Protein 2DC1 (pdb70)

Nearest PDB structures (foldseek):
  2dc1-assembly1_B  TM=1.000E+00  e=2.594E-50  Archaeoglobus fulgidus
  1j5p-assembly1_A  TM=8.549E-01  e=3.099E-22  Thermotoga maritima
  3bio-assembly1_B  TM=5.453E-01  e=3.272E-09  Porphyromonas gingivalis W83
  3wb9-assembly1_A  TM=5.180E-01  e=1.790E-08  Symbiobacterium thermophilum IAM 14863
  5b3v-assembly3_C  TM=5.174E-01  e=7.264E-07  Synechocystis sp. PCC 6803 substr. Kazusa

Sequence (472 aa):
MLVGLIGYGAIGKFLAEWLERNGFEIAAILDVRGEHEKMVRGIDEFLQREMDVAVEAASQQAVKDYAEKILKAGIDLIVLSTGAFADRDFLSRVREVCRKTGRRVYIASGAIGGLDAIFSASELIEEIVLTTRKNWRQFGRKGVIFEGSASEAAQKFPKNLNVAATLSIASGKDVKVRLVADEVEENIHEILVRGEFGEMEIRVRNRPMRENPKTSYLAALSVTRILRNLKEGLVVMLVGLIGYGAIGKFLAEWLERNGFEIAAILDVRGEHEKMVRGIDEFLQREMDVAVEAASQQAVKDYAEKILKAGIDLIVLSTGAFADRDFLSRVREVCRKTGRRVYIASGAIGGLDAIFSASELIEEIVLTTRKNWRQFGRKGVIFEGSASEAAQKFPKNLNVAATLSIASGKDVKVRLVADEVEENIHEILVRGEFGEMEIRVRNRPMRENPKTSYLAALSVTRILRNLKEGLVV

B-factor: mean 29.59, std 9.57, range [12.43, 62.02]

Structure (mmCIF, N/CA/C/O backbone):
data_2DC1
#
_entry.id   2DC1
#
_cell.length_a   47.520
_cell.length_b   89.580
_cell.length_c   100.490
_cell.angle_alpha   90.00
_cell.angle_beta   90.00
_cell.angle_gamma   90.00
#
_symmetry.space_group_name_H-M   'P 21 21 2'
#
loop_
_entity.id
_entity.type
_entity.pdbx_description
1 polymer 'L-aspartate dehydrogenase'
2 non-polymer 'CITRIC ACID'
3 non-polymer NICOTINAMIDE-ADENINE-DINUCLEOTIDE
4 water water
#
loop_
_atom_site.group_PDB
_atom_site.id
_atom_site.type_symbol
_atom_site.label_atom_id
_atom_site.label_alt_id
_atom_site.label_comp_id
_atom_site.label_asym_id
_atom_site.label_entity_id
_atom_site.label_seq_id
_atom_site.pdbx_PDB_ins_code
_atom_site.Cartn_x
_atom_site.Cartn_y
_atom_site.Cartn_z
_a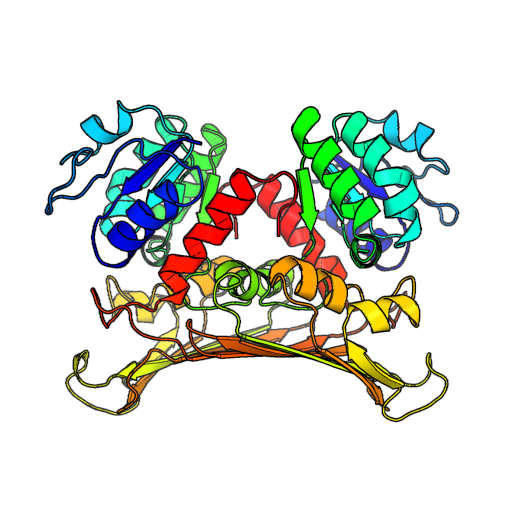tom_site.occupancy
_atom_site.B_iso_or_equiv
_atom_site.auth_seq_id
_atom_site.auth_comp_id
_atom_site.auth_asym_id
_atom_site.auth_atom_id
_atom_site.pdbx_PDB_model_num
ATOM 1 N N . MET A 1 1 ? 28.712 39.542 37.340 1.00 26.98 1 MET A N 1
ATOM 2 C CA . MET A 1 1 ? 27.301 39.193 37.013 1.00 28.93 1 MET A CA 1
ATOM 3 C C . MET A 1 1 ? 26.511 39.023 38.302 1.00 26.54 1 MET A C 1
ATOM 4 O O . MET A 1 1 ? 26.992 38.417 39.256 1.00 27.88 1 MET A O 1
ATOM 9 N N . LEU A 1 2 ? 25.294 39.554 38.309 1.00 26.94 2 LEU A N 1
ATOM 10 C CA . LEU A 1 2 ? 24.399 39.505 39.464 1.00 26.11 2 LEU A CA 1
ATOM 11 C C . LEU A 1 2 ? 23.396 38.361 39.312 1.00 25.40 2 LEU A C 1
ATOM 12 O O . LEU A 1 2 ? 22.581 38.363 38.393 1.00 25.85 2 LEU A O 1
ATOM 17 N N . VAL A 1 3 ? 23.440 37.396 40.226 1.00 24.67 3 VAL A N 1
ATOM 18 C CA . VAL A 1 3 ? 22.545 36.248 40.147 1.00 23.03 3 VAL A CA 1
ATOM 19 C C . VAL A 1 3 ? 21.647 36.050 41.368 1.00 23.20 3 VAL A C 1
ATOM 20 O O . VAL A 1 3 ? 22.114 36.007 42.514 1.00 22.37 3 VAL A O 1
ATOM 24 N N . GLY A 1 4 ? 20.354 35.924 41.114 1.00 21.90 4 GLY A N 1
ATOM 25 C CA . GLY A 1 4 ? 19.414 35.700 42.197 1.00 23.04 4 GLY A CA 1
ATOM 26 C C . GLY A 1 4 ? 19.112 34.214 42.261 1.00 23.53 4 GLY A C 1
ATOM 27 O O . GLY A 1 4 ? 18.907 33.580 41.225 1.00 23.48 4 GLY A O 1
ATOM 28 N N . LEU A 1 5 ? 19.092 33.652 43.463 1.00 23.72 5 LEU A N 1
ATOM 29 C CA . LEU A 1 5 ? 18.803 32.232 43.626 1.00 24.91 5 LEU A CA 1
ATOM 30 C C . LEU A 1 5 ? 17.466 31.989 44.314 1.00 25.10 5 LEU A C 1
ATOM 31 O O . LEU A 1 5 ? 17.185 32.567 45.368 1.00 23.57 5 LEU A O 1
ATOM 36 N N . ILE A 1 6 ? 16.649 31.129 43.718 1.00 23.89 6 ILE A N 1
ATOM 37 C CA . ILE A 1 6 ? 15.361 30.781 44.301 1.00 22.15 6 ILE A CA 1
ATOM 38 C C . ILE A 1 6 ? 15.478 29.319 44.710 1.00 23.23 6 ILE A C 1
ATOM 39 O O . ILE A 1 6 ? 15.541 28.430 43.860 1.00 19.67 6 ILE A O 1
ATOM 44 N N . GLY A 1 7 ? 15.527 29.085 46.020 1.00 23.79 7 GLY A N 1
ATOM 45 C CA . GLY A 1 7 ? 15.673 27.737 46.540 1.00 22.50 7 GLY A CA 1
ATOM 46 C C . GLY A 1 7 ? 17.043 27.618 47.176 1.00 25.01 7 GLY A C 1
ATOM 47 O O . GLY A 1 7 ? 18.068 27.781 46.502 1.00 23.70 7 GLY A O 1
ATOM 48 N N . TYR A 1 8 ? 17.075 27.349 48.477 1.00 24.51 8 TYR A N 1
ATOM 49 C CA . TYR A 1 8 ? 18.348 27.222 49.176 1.00 25.45 8 TYR A CA 1
ATOM 50 C C . TYR A 1 8 ? 18.450 25.855 49.835 1.00 26.40 8 TYR A C 1
ATOM 51 O O . TYR A 1 8 ? 18.714 25.727 51.040 1.00 27.00 8 TYR A O 1
ATOM 60 N N . GLY A 1 9 ? 18.222 24.832 49.018 1.00 26.50 9 GLY A N 1
ATOM 61 C CA . GLY A 1 9 ? 18.300 23.458 49.467 1.00 24.15 9 GLY A CA 1
ATOM 62 C C . GLY A 1 9 ? 19.616 22.888 48.975 1.00 24.24 9 GLY A C 1
ATOM 63 O O . GLY A 1 9 ? 20.596 23.619 48.858 1.00 26.09 9 GLY A O 1
ATOM 64 N N . ALA A 1 10 ? 19.643 21.596 48.673 1.00 24.33 10 ALA A N 1
ATOM 65 C CA . ALA A 1 10 ? 20.866 20.953 48.204 1.00 23.59 10 ALA A CA 1
ATOM 66 C C . ALA A 1 10 ? 21.534 21.698 47.043 1.00 23.39 10 ALA A C 1
ATOM 67 O O . ALA A 1 10 ? 22.726 21.996 47.094 1.00 23.04 10 ALA A O 1
ATOM 69 N N . ILE A 1 11 ? 20.773 21.990 45.992 1.00 23.79 11 ILE A N 1
ATOM 70 C CA . ILE A 1 11 ? 21.337 22.681 44.835 1.00 22.52 11 ILE A CA 1
ATOM 71 C C . ILE A 1 11 ? 21.643 24.150 45.130 1.00 22.07 11 ILE A C 1
ATOM 72 O O . ILE A 1 11 ? 22.688 24.666 44.738 1.00 21.55 11 ILE A O 1
ATOM 77 N N . GLY A 1 12 ? 20.725 24.816 45.818 1.00 20.55 12 GLY A N 1
ATOM 78 C CA . GLY A 1 12 ? 20.915 26.217 46.152 1.00 21.86 12 GLY A CA 1
ATOM 79 C C . GLY A 1 12 ? 22.141 26.474 47.012 1.00 20.68 12 GLY A C 1
ATOM 80 O O . GLY A 1 12 ? 22.881 27.424 46.764 1.00 18.99 12 GLY A O 1
ATOM 81 N N . LYS A 1 13 ? 22.356 25.634 48.022 1.00 22.95 13 LYS A N 1
ATOM 82 C CA . LYS A 1 13 ? 23.503 25.791 48.909 1.00 23.34 13 LYS A CA 1
ATOM 83 C C . LYS A 1 13 ? 24.790 25.652 48.116 1.00 23.17 13 LYS A C 1
ATOM 84 O O . LYS A 1 13 ? 25.737 26.413 48.316 1.00 24.85 13 LYS A O 1
ATOM 90 N N . PHE A 1 14 ? 24.819 24.670 47.220 1.00 23.47 14 PHE A N 1
ATOM 91 C CA . PHE A 1 14 ? 25.982 24.433 46.369 1.00 23.58 14 PHE A CA 1
ATOM 92 C C . PHE A 1 14 ? 26.244 25.642 45.476 1.00 22.67 14 PHE A C 1
ATOM 93 O O . PHE A 1 14 ? 27.368 26.133 45.389 1.00 24.10 14 PHE A O 1
ATOM 101 N N . LEU A 1 15 ? 25.197 26.096 44.791 1.00 23.09 15 LEU A N 1
ATOM 102 C CA . LEU A 1 15 ? 25.290 27.241 43.891 1.00 23.04 15 LEU A CA 1
ATOM 103 C C . LEU A 1 15 ? 25.709 28.539 44.583 1.00 24.23 15 LEU A C 1
ATOM 104 O O . LEU A 1 15 ? 26.459 29.334 44.017 1.00 23.32 15 LEU A O 1
ATOM 109 N N . ALA A 1 16 ? 25.223 28.758 45.802 1.00 24.02 16 ALA A N 1
ATOM 110 C CA . ALA A 1 16 ? 25.580 29.970 46.533 1.00 25.48 16 ALA A CA 1
ATOM 111 C C . ALA A 1 16 ? 27.099 30.031 46.704 1.00 26.66 16 ALA A C 1
ATOM 112 O O . ALA A 1 16 ? 27.711 31.076 46.492 1.00 26.41 16 ALA A O 1
ATOM 114 N N . GLU A 1 17 ? 27.705 28.908 47.085 1.00 28.77 17 GLU A N 1
ATOM 115 C CA . GLU A 1 17 ? 29.154 28.866 47.260 1.00 30.53 17 GLU A CA 1
ATOM 116 C C . GLU A 1 17 ? 29.866 28.926 45.913 1.00 30.03 17 GLU A C 1
ATOM 117 O O . GLU A 1 17 ? 30.883 29.599 45.769 1.00 28.52 17 GLU A O 1
ATOM 123 N N . TRP A 1 18 ? 29.321 28.231 44.920 1.00 28.80 18 TRP A N 1
ATOM 124 C CA . TRP A 1 18 ? 29.935 28.226 43.603 1.00 28.73 18 TRP A CA 1
ATOM 125 C C . TRP A 1 18 ? 30.027 29.645 43.053 1.00 27.89 18 TRP A C 1
ATOM 126 O O . TRP A 1 18 ? 31.047 30.035 42.492 1.00 26.46 18 TRP A O 1
ATOM 137 N N . LEU A 1 19 ? 28.950 30.408 43.212 1.00 28.40 19 LEU A N 1
ATOM 138 C CA . LEU A 1 19 ? 28.900 31.778 42.725 1.00 30.08 19 LEU A CA 1
ATOM 139 C C . LEU A 1 19 ? 29.953 32.646 43.399 1.00 31.89 19 LEU A C 1
ATOM 140 O O . LEU A 1 19 ? 30.707 33.353 42.731 1.00 32.76 19 LEU A O 1
ATOM 145 N N . GLU A 1 20 ? 30.001 32.590 44.724 1.00 34.79 20 GLU A N 1
ATOM 146 C CA . GLU A 1 20 ? 30.958 33.385 45.487 1.00 38.85 20 GLU A CA 1
ATOM 147 C C . GLU A 1 20 ? 32.384 32.960 45.151 1.00 40.01 20 GLU A C 1
ATOM 148 O O . GLU A 1 20 ? 33.306 33.775 45.134 1.00 40.56 20 GLU A O 1
ATOM 154 N N . ARG A 1 21 ? 32.549 31.675 44.869 1.00 41.73 21 ARG A N 1
ATOM 155 C CA . ARG A 1 21 ? 33.848 31.110 44.540 1.00 42.31 21 ARG A CA 1
ATOM 156 C C . ARG A 1 21 ? 34.299 31.435 43.116 1.00 40.76 21 ARG A C 1
ATOM 157 O O . ARG A 1 21 ? 35.497 31.482 42.839 1.00 40.97 21 ARG A O 1
ATOM 165 N N . ASN A 1 22 ? 33.347 31.670 42.214 1.00 39.61 22 ASN A N 1
ATOM 166 C CA . ASN A 1 22 ? 33.687 31.969 40.824 1.00 38.05 22 ASN A CA 1
ATOM 167 C C . ASN A 1 22 ? 33.496 33.420 40.394 1.00 38.13 22 ASN A C 1
ATOM 168 O O . ASN A 1 22 ? 33.166 33.695 39.238 1.00 37.49 22 ASN A O 1
ATOM 173 N N . GLY A 1 23 ? 33.697 34.346 41.324 1.00 38.32 23 GLY A N 1
ATOM 174 C CA . GLY A 1 23 ? 33.574 35.758 41.002 1.00 38.46 23 GLY A CA 1
ATOM 175 C C . GLY A 1 23 ? 32.190 36.320 40.733 1.00 38.62 23 GLY A C 1
ATOM 176 O O . GLY A 1 23 ? 32.068 37.471 40.310 1.00 39.84 23 GLY A O 1
ATOM 177 N N . PHE A 1 24 ? 31.147 35.529 40.960 1.00 37.20 24 PHE A N 1
ATOM 178 C CA . PHE A 1 24 ? 29.784 36.012 40.744 1.00 35.57 24 PHE A CA 1
ATOM 179 C C . PHE A 1 24 ? 29.282 36.720 41.993 1.00 35.64 24 PHE A C 1
ATOM 180 O O . PHE A 1 24 ? 29.798 36.503 43.087 1.00 37.62 24 PHE A O 1
ATOM 188 N N . GLU A 1 25 ? 28.271 37.564 41.825 1.00 33.98 25 GLU A N 1
ATOM 189 C CA . GLU A 1 25 ? 27.698 38.296 42.944 1.00 32.90 25 GLU A CA 1
ATOM 190 C C . GLU A 1 25 ? 26.261 37.825 43.158 1.00 30.87 25 GLU A C 1
ATOM 191 O O . GLU A 1 25 ? 25.467 37.783 42.217 1.00 30.32 25 GLU A O 1
ATOM 197 N N . ILE A 1 26 ? 25.940 37.456 44.394 1.00 30.96 26 ILE A N 1
ATOM 198 C CA . ILE A 1 26 ? 24.598 36.996 44.741 1.00 29.86 26 ILE A CA 1
ATOM 199 C C . ILE A 1 26 ? 23.712 38.206 45.052 1.00 31.44 26 ILE A C 1
ATOM 200 O O . ILE A 1 26 ? 23.970 38.948 46.005 1.00 30.65 26 ILE A O 1
ATOM 205 N N . ALA A 1 27 ? 22.673 38.402 44.242 1.00 29.42 27 ALA A N 1
ATOM 206 C CA . ALA A 1 27 ? 21.753 39.521 44.428 1.00 28.13 27 ALA A CA 1
ATOM 207 C C . ALA A 1 27 ? 20.831 39.261 45.606 1.00 28.64 27 ALA A C 1
ATOM 208 O O . ALA A 1 27 ? 20.580 40.151 46.421 1.00 27.54 27 ALA A O 1
ATOM 210 N N . ALA A 1 28 ? 20.330 38.032 45.683 1.00 27.28 28 ALA A N 1
ATOM 211 C CA . ALA A 1 28 ? 19.432 37.626 46.754 1.00 27.50 28 ALA A CA 1
ATOM 212 C C . ALA A 1 28 ? 19.138 36.131 46.654 1.00 28.11 28 ALA A C 1
ATOM 213 O O . ALA A 1 28 ? 19.292 35.527 45.590 1.00 28.36 28 ALA A O 1
ATOM 215 N N . ILE A 1 29 ? 18.719 35.540 47.767 1.00 27.00 29 ILE A N 1
ATOM 216 C CA . ILE A 1 29 ? 18.379 34.124 47.810 1.00 26.80 29 ILE A CA 1
ATOM 217 C C . ILE A 1 29 ? 16.977 34.022 48.401 1.00 26.96 29 ILE A C 1
ATOM 218 O O . ILE A 1 29 ? 16.734 34.487 49.508 1.00 27.71 29 ILE A O 1
ATOM 223 N N . LEU A 1 30 ? 16.054 33.432 47.652 1.00 27.34 30 LEU A N 1
ATOM 224 C CA . LEU A 1 30 ? 14.676 33.294 48.111 1.00 28.42 30 LEU A CA 1
ATOM 225 C C . LEU A 1 30 ? 14.362 31.878 48.577 1.00 28.94 30 LEU A C 1
ATOM 226 O O . LEU A 1 30 ? 14.594 30.913 47.847 1.00 28.09 30 LEU A O 1
ATOM 231 N N . ASP A 1 31 ? 13.842 31.762 49.800 1.00 27.90 31 ASP A N 1
ATOM 232 C CA . ASP A 1 31 ? 13.477 30.467 50.362 1.00 28.61 31 ASP A CA 1
ATOM 233 C C . ASP A 1 31 ? 12.671 30.675 51.646 1.00 29.83 31 ASP A C 1
ATOM 234 O O . ASP A 1 31 ? 12.863 31.661 52.356 1.00 32.06 31 ASP A O 1
ATOM 239 N N . VAL A 1 32 ? 11.772 29.743 51.936 1.00 31.66 32 VAL A N 1
ATOM 240 C CA . VAL A 1 32 ? 10.938 29.829 53.126 1.00 32.65 32 VAL A CA 1
ATOM 241 C C . VAL A 1 32 ? 11.691 29.381 54.376 1.00 34.56 32 VAL A C 1
ATOM 242 O O . VAL A 1 32 ? 11.338 29.767 55.490 1.00 34.95 32 VAL A O 1
ATOM 246 N N . ARG A 1 33 ? 12.723 28.564 54.186 1.00 36.42 33 ARG A N 1
ATOM 247 C CA . ARG A 1 33 ? 13.539 28.074 55.297 1.00 37.91 33 ARG A CA 1
ATOM 248 C C . ARG A 1 33 ? 15.003 28.400 55.020 1.00 36.62 33 ARG A C 1
ATOM 249 O O . ARG A 1 33 ? 15.343 28.876 53.937 1.00 35.77 33 ARG A O 1
ATOM 257 N N . GLY A 1 34 ? 15.865 28.142 55.999 1.00 34.36 34 GLY A N 1
ATOM 258 C CA . GLY A 1 34 ? 17.284 28.396 55.818 1.00 34.86 34 GLY A CA 1
ATOM 259 C C . GLY A 1 34 ? 17.721 29.811 56.123 1.00 34.18 34 GLY A C 1
ATOM 260 O O . GLY A 1 34 ? 16.904 30.728 56.143 1.00 34.27 34 GLY A O 1
ATOM 261 N N . GLU A 1 35 ? 19.021 29.989 56.349 1.00 34.85 35 GLU A N 1
ATOM 262 C CA . GLU A 1 35 ? 19.577 31.301 56.672 1.00 35.79 35 GLU A CA 1
ATOM 263 C C . GLU A 1 35 ? 20.747 31.677 55.765 1.00 34.86 35 GLU A C 1
ATOM 264 O O . GLU A 1 35 ? 21.539 30.823 55.377 1.00 34.19 35 GLU A O 1
ATOM 270 N N . HIS A 1 36 ? 20.853 32.964 55.444 1.00 35.46 36 HIS A N 1
ATOM 271 C CA . HIS A 1 36 ? 21.938 33.473 54.603 1.00 35.73 36 HIS A CA 1
ATOM 272 C C . HIS A 1 36 ? 21.900 34.999 54.577 1.00 35.90 36 HIS A C 1
ATOM 273 O O . HIS A 1 36 ? 20.836 35.605 54.721 1.00 33.63 36 HIS A O 1
ATOM 280 N N . GLU A 1 37 ? 23.065 35.614 54.389 1.00 37.64 37 GLU A N 1
ATOM 281 C CA . GLU A 1 37 ? 23.188 37.072 54.363 1.00 39.82 37 GLU A CA 1
ATOM 282 C C . GLU A 1 37 ? 22.291 37.729 53.311 1.00 40.15 37 GLU A C 1
ATOM 283 O O . GLU A 1 37 ? 21.830 38.856 53.498 1.00 39.67 37 GLU A O 1
ATOM 289 N N . LYS A 1 38 ? 22.039 37.021 52.212 1.00 39.50 38 LYS A N 1
ATOM 290 C CA . LYS A 1 38 ? 21.210 37.556 51.128 1.00 38.45 38 LYS A CA 1
ATOM 291 C C . LYS A 1 38 ? 19.826 36.910 51.069 1.00 37.31 38 LYS A C 1
ATOM 292 O O . LYS A 1 38 ? 19.104 37.065 50.084 1.00 36.60 38 LYS A O 1
ATOM 298 N N . MET A 1 39 ? 19.459 36.198 52.131 1.00 35.91 39 MET A N 1
ATOM 299 C CA . MET A 1 39 ? 18.176 35.507 52.206 1.00 34.31 39 MET A CA 1
ATOM 300 C C . MET A 1 39 ? 16.965 36.429 52.311 1.00 35.23 39 MET A C 1
ATOM 301 O O . MET A 1 39 ? 17.014 37.475 52.959 1.00 35.85 39 MET A O 1
ATOM 306 N N . VAL A 1 40 ? 15.883 36.027 51.653 1.00 33.25 40 VAL A N 1
ATOM 307 C CA . VAL A 1 40 ? 14.621 36.758 51.682 1.00 33.45 40 VAL A CA 1
ATOM 308 C C . VAL A 1 40 ? 13.531 35.692 51.711 1.00 33.75 40 VAL A C 1
ATOM 309 O O . VAL A 1 40 ? 13.772 34.547 51.315 1.00 32.65 40 VAL A O 1
ATOM 313 N N . ARG A 1 41 ? 12.339 36.056 52.177 1.00 33.32 41 ARG A N 1
ATOM 314 C CA . ARG A 1 41 ? 11.252 35.091 52.279 1.00 32.26 41 ARG A CA 1
ATOM 315 C C . ARG A 1 41 ? 10.174 35.193 51.212 1.00 30.98 41 ARG A C 1
ATOM 316 O O . ARG A 1 41 ? 9.449 34.229 50.980 1.00 31.54 41 ARG A O 1
ATOM 324 N N . GLY A 1 42 ? 10.061 36.348 50.565 1.00 28.98 42 GLY A N 1
ATOM 325 C CA . GLY A 1 42 ? 9.036 36.504 49.546 1.00 26.80 42 GLY A CA 1
ATOM 326 C C . GLY A 1 42 ? 9.544 36.943 48.186 1.00 26.73 42 GLY A C 1
ATOM 327 O O . GLY A 1 42 ? 10.575 37.608 48.075 1.00 26.78 42 GLY A O 1
ATOM 328 N N . ILE A 1 43 ? 8.806 36.575 47.143 1.00 27.33 43 ILE A N 1
ATOM 329 C CA . ILE A 1 43 ? 9.172 36.940 45.779 1.00 27.76 43 ILE A CA 1
ATOM 330 C C . ILE A 1 43 ? 9.282 38.461 45.615 1.00 27.90 43 ILE A C 1
ATOM 331 O O . ILE A 1 43 ? 10.085 38.951 44.819 1.00 26.64 43 ILE A O 1
ATOM 336 N N . ASP A 1 44 ? 8.479 39.214 46.362 1.00 28.90 44 ASP A N 1
ATOM 337 C CA . ASP A 1 44 ? 8.533 40.669 46.256 1.00 28.40 44 ASP A CA 1
ATOM 338 C C . ASP A 1 44 ? 9.882 41.222 46.726 1.00 27.09 44 ASP A C 1
ATOM 339 O O . ASP A 1 44 ? 10.438 42.128 46.109 1.00 25.47 44 ASP A O 1
ATOM 344 N N . GLU A 1 45 ? 10.415 40.684 47.816 1.00 26.94 45 GLU A N 1
ATOM 345 C CA . GLU A 1 45 ? 11.707 41.160 48.299 1.00 27.78 45 GLU A CA 1
ATOM 346 C C . GLU A 1 45 ? 12.749 40.806 47.256 1.00 26.55 45 GLU A C 1
ATOM 347 O O . GLU A 1 45 ? 13.602 41.621 46.898 1.00 25.81 45 GLU A O 1
ATOM 353 N N . PHE A 1 46 ? 12.671 39.564 46.790 1.00 25.76 46 PHE A N 1
ATOM 354 C CA . PHE A 1 46 ? 13.582 39.032 45.786 1.00 25.76 46 PHE A CA 1
ATOM 355 C C . PHE A 1 46 ? 13.660 39.941 44.561 1.00 26.67 46 PHE A C 1
ATOM 356 O O . PHE A 1 46 ? 14.747 40.339 44.137 1.00 27.06 46 PHE A O 1
ATOM 364 N N . LEU A 1 47 ? 12.500 40.275 44.001 1.00 28.27 47 LEU A N 1
ATOM 365 C CA . LEU A 1 47 ? 12.440 41.108 42.807 1.00 29.15 47 LEU A CA 1
ATOM 366 C C . LEU A 1 47 ? 12.802 42.581 42.974 1.00 32.74 47 LEU A C 1
ATOM 367 O O . LEU A 1 47 ? 12.829 43.326 41.992 1.00 31.63 47 LEU A O 1
ATOM 372 N N . GLN A 1 48 ? 13.075 43.012 44.201 1.00 35.61 48 GLN A N 1
ATOM 373 C CA . GLN A 1 48 ? 13.453 44.404 44.415 1.00 39.41 48 GLN A CA 1
ATOM 374 C C . GLN A 1 48 ? 14.931 44.597 44.116 1.00 39.87 48 GLN A C 1
ATOM 375 O O . GLN A 1 48 ? 15.383 45.710 43.848 1.00 41.35 48 GLN A O 1
ATOM 381 N N . ARG A 1 49 ? 15.676 43.498 44.158 1.00 39.58 49 ARG A N 1
ATOM 382 C CA . ARG A 1 49 ? 17.107 43.517 43.886 1.00 39.47 49 ARG A CA 1
ATOM 383 C C . ARG A 1 49 ? 17.320 43.479 42.373 1.00 38.25 49 ARG A C 1
ATOM 384 O O . ARG A 1 49 ? 16.603 42.772 41.662 1.00 38.69 49 ARG A O 1
ATOM 392 N N . GLU A 1 50 ? 18.291 44.238 41.875 1.00 35.03 50 GLU A N 1
ATOM 393 C CA . GLU A 1 50 ? 18.576 44.209 40.445 1.00 32.60 50 GLU A CA 1
ATOM 394 C C . GLU A 1 50 ? 19.423 42.966 40.214 1.00 30.10 50 GLU A C 1
ATOM 395 O O . GLU A 1 50 ? 20.295 42.654 41.023 1.00 29.22 50 GLU A O 1
ATOM 401 N N . MET A 1 51 ? 19.173 42.255 39.121 1.00 28.53 51 MET A N 1
ATOM 402 C CA . MET A 1 51 ? 19.951 41.052 38.834 1.00 27.00 51 MET A CA 1
ATOM 403 C C . MET A 1 51 ? 19.962 40.724 37.345 1.00 26.97 51 MET A C 1
ATOM 404 O O . MET A 1 51 ? 18.997 40.990 36.629 1.00 26.10 51 MET A O 1
ATOM 409 N N . ASP A 1 52 ? 21.066 40.144 36.887 1.00 27.42 52 ASP A N 1
ATOM 410 C CA . ASP A 1 52 ? 21.223 39.778 35.485 1.00 27.70 52 ASP A CA 1
ATOM 411 C C . ASP A 1 52 ? 20.440 38.519 35.130 1.00 27.87 52 ASP A C 1
ATOM 412 O O . ASP A 1 52 ? 19.971 38.367 34.001 1.00 29.84 52 ASP A O 1
ATOM 417 N N . VAL A 1 53 ? 20.301 37.620 36.097 1.00 26.92 53 VAL A N 1
ATOM 418 C CA . VAL A 1 53 ? 19.579 36.375 35.880 1.00 25.03 53 VAL A CA 1
ATOM 419 C C . VAL A 1 53 ? 19.153 35.744 37.204 1.00 24.85 53 VAL A C 1
ATOM 420 O O . VAL A 1 53 ? 19.793 35.938 38.242 1.00 25.39 53 VAL A O 1
ATOM 424 N N . ALA A 1 54 ? 18.057 34.999 37.164 1.00 23.52 54 ALA A N 1
ATOM 425 C CA . ALA A 1 54 ? 17.554 34.316 38.350 1.00 22.64 54 ALA A CA 1
ATOM 426 C C . ALA A 1 54 ? 17.579 32.814 38.091 1.00 20.97 54 ALA A C 1
ATOM 427 O O . ALA A 1 54 ? 17.242 32.358 36.995 1.00 22.00 54 ALA A O 1
ATOM 429 N N . VAL A 1 55 ? 17.973 32.052 39.102 1.00 20.04 55 VAL A N 1
ATOM 430 C CA . VAL A 1 55 ? 18.036 30.601 38.993 1.00 20.42 55 VAL A CA 1
ATOM 431 C C . VAL A 1 55 ? 16.969 29.944 39.866 1.00 21.99 55 VAL A C 1
ATOM 432 O O . VAL A 1 55 ? 16.899 30.211 41.068 1.00 20.16 55 VAL A O 1
ATOM 436 N N . GLU A 1 56 ? 16.136 29.094 39.263 1.00 21.16 56 GLU A N 1
ATOM 437 C CA . GLU A 1 56 ? 15.110 28.385 40.019 1.00 20.62 56 GLU A CA 1
ATOM 438 C C . GLU A 1 56 ? 15.578 26.972 40.332 1.00 21.16 56 GLU A C 1
ATOM 439 O O . GLU A 1 56 ? 15.755 26.152 39.430 1.00 20.20 56 GLU A O 1
ATOM 445 N N . ALA A 1 57 ? 15.783 26.707 41.619 1.00 19.63 57 ALA A N 1
ATOM 446 C CA . ALA A 1 57 ? 16.206 25.398 42.116 1.00 20.89 57 ALA A CA 1
ATOM 447 C C . ALA A 1 57 ? 15.383 25.183 43.380 1.00 21.09 57 ALA A C 1
ATOM 448 O O . ALA A 1 57 ? 15.930 25.026 44.473 1.00 21.42 57 ALA A O 1
ATOM 450 N N . ALA A 1 58 ? 14.065 25.200 43.227 1.00 20.46 58 ALA A N 1
ATOM 451 C CA . ALA A 1 58 ? 13.183 25.053 44.374 1.00 21.93 58 ALA A CA 1
ATOM 452 C C . ALA A 1 58 ? 12.159 23.947 44.192 1.00 23.22 58 ALA A C 1
ATOM 453 O O . ALA A 1 58 ? 12.237 22.915 44.857 1.00 25.41 58 ALA A O 1
ATOM 455 N N . SER A 1 59 ? 11.201 24.162 43.292 1.00 23.44 59 SER A N 1
ATOM 456 C CA . SER A 1 59 ? 10.155 23.176 43.039 1.00 21.86 59 SER A CA 1
ATOM 457 C C . SER A 1 59 ? 9.356 23.560 41.798 1.00 21.77 59 SER A C 1
ATOM 458 O O . SER A 1 59 ? 9.494 24.672 41.292 1.00 22.40 59 SER A O 1
ATOM 461 N N . GLN A 1 60 ? 8.519 22.645 41.313 1.00 20.18 60 GLN A N 1
ATOM 462 C CA . GLN A 1 60 ? 7.700 22.926 40.136 1.00 21.72 60 GLN A CA 1
ATOM 463 C C . GLN A 1 60 ? 6.721 24.055 40.441 1.00 22.60 60 GLN A C 1
ATOM 464 O O . GLN A 1 60 ? 6.481 24.921 39.603 1.00 22.20 60 GLN A O 1
ATOM 470 N N . GLN A 1 61 ? 6.159 24.044 41.648 1.00 24.38 61 GLN A N 1
ATOM 471 C CA . GLN A 1 61 ? 5.206 25.074 42.054 1.00 26.62 61 GLN A CA 1
ATOM 472 C C . GLN A 1 61 ? 5.845 26.460 42.066 1.00 24.57 61 GLN A C 1
ATOM 473 O O . GLN A 1 61 ? 5.201 27.448 41.726 1.00 26.35 61 GLN A O 1
ATOM 479 N N . ALA A 1 62 ? 7.113 26.535 42.457 1.00 23.65 62 ALA A N 1
ATOM 480 C CA . ALA A 1 62 ? 7.813 27.813 42.478 1.00 23.32 62 ALA A CA 1
ATOM 481 C C . ALA A 1 62 ? 7.853 28.397 41.062 1.00 22.30 62 ALA A C 1
ATOM 482 O O . ALA A 1 62 ? 7.674 29.602 40.868 1.00 21.25 62 ALA A O 1
ATOM 484 N N . VAL A 1 63 ? 8.086 27.539 40.071 1.00 22.95 63 VAL A N 1
ATOM 485 C CA . VAL A 1 63 ? 8.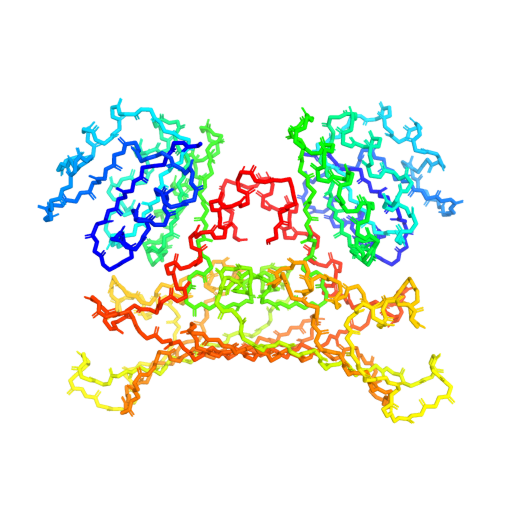146 28.001 38.689 1.00 24.23 63 VAL A CA 1
ATOM 486 C C . VAL A 1 63 ? 6.793 28.586 38.307 1.00 24.59 63 VAL A C 1
ATOM 487 O O . VAL A 1 63 ? 6.707 29.672 37.740 1.00 24.74 63 VAL A O 1
ATOM 491 N N . LYS A 1 64 ? 5.732 27.861 38.642 1.00 26.90 64 LYS A N 1
ATOM 492 C CA . LYS A 1 64 ? 4.384 28.309 38.325 1.00 28.64 64 LYS A CA 1
ATOM 493 C C . LYS A 1 64 ? 4.013 29.582 39.074 1.00 28.06 64 LYS A C 1
ATOM 494 O O . LYS A 1 64 ? 3.304 30.433 38.533 1.00 29.34 64 LYS A O 1
ATOM 500 N N . ASP A 1 65 ? 4.500 29.719 40.306 1.00 28.01 65 ASP A N 1
ATOM 501 C CA . ASP A 1 65 ? 4.195 30.899 41.114 1.00 27.22 65 ASP A CA 1
ATOM 502 C C . ASP A 1 65 ? 5.036 32.132 40.776 1.00 26.80 65 ASP A C 1
ATOM 503 O O . ASP A 1 65 ? 4.536 33.263 40.844 1.00 23.76 65 ASP A O 1
ATOM 508 N N . TYR A 1 66 ? 6.298 31.924 40.395 1.00 25.27 66 TYR A N 1
ATOM 509 C CA . TYR A 1 66 ? 7.195 33.051 40.141 1.00 24.90 66 TYR A CA 1
ATOM 510 C C . TYR A 1 66 ? 7.622 33.384 38.717 1.00 24.70 66 TYR A C 1
ATOM 511 O O . TYR A 1 66 ? 7.862 34.547 38.412 1.00 22.75 66 TYR A O 1
ATOM 520 N N . ALA A 1 67 ? 7.740 32.373 37.858 1.00 26.64 67 ALA A N 1
ATOM 521 C CA . ALA A 1 67 ? 8.201 32.573 36.478 1.00 26.24 67 ALA A CA 1
ATOM 522 C C . ALA A 1 67 ? 7.745 33.851 35.768 1.00 27.23 67 ALA A C 1
ATOM 523 O O . ALA A 1 67 ? 8.570 34.625 35.287 1.00 26.24 67 ALA A O 1
ATOM 525 N N . GLU A 1 68 ? 6.439 34.079 35.699 1.00 28.69 68 GLU A N 1
ATOM 526 C CA . GLU A 1 68 ? 5.923 35.256 35.007 1.00 30.41 68 GLU A CA 1
ATOM 527 C C . GLU A 1 68 ? 6.313 36.568 35.680 1.00 30.47 68 GLU A C 1
ATOM 528 O O . GLU A 1 68 ? 6.667 37.534 35.003 1.00 30.97 68 GLU A O 1
ATOM 534 N N . LYS A 1 69 ? 6.255 36.602 37.007 1.00 30.35 69 LYS A N 1
ATOM 535 C CA . LYS A 1 69 ? 6.628 37.807 37.742 1.00 30.55 69 LYS A CA 1
ATOM 536 C C . LYS A 1 69 ? 8.097 38.153 37.485 1.00 30.66 69 LYS A C 1
ATOM 537 O O . LYS A 1 69 ? 8.445 39.314 37.273 1.00 30.07 69 LYS A O 1
ATOM 543 N N . ILE A 1 70 ? 8.958 37.142 37.496 1.00 28.71 70 ILE A N 1
ATOM 544 C CA . ILE A 1 70 ? 10.379 37.371 37.272 1.00 27.37 70 ILE A CA 1
ATOM 545 C C . ILE A 1 70 ? 10.650 37.899 35.863 1.00 26.84 70 ILE A C 1
ATOM 546 O O . ILE A 1 70 ? 11.422 38.842 35.689 1.00 25.78 70 ILE A O 1
ATOM 551 N N . LEU A 1 71 ? 10.009 37.294 34.864 1.00 27.48 71 LEU A N 1
ATOM 552 C CA . LEU A 1 71 ? 10.192 37.707 33.477 1.00 27.61 71 LEU A CA 1
ATOM 553 C C . LEU A 1 71 ? 9.650 39.114 33.247 1.00 29.91 71 LEU A C 1
ATOM 554 O O . LEU A 1 71 ? 10.266 39.920 32.549 1.00 28.38 71 LEU A O 1
ATOM 559 N N . LYS A 1 72 ? 8.493 39.403 33.831 1.00 30.91 72 LYS A N 1
ATOM 560 C CA . LYS A 1 72 ? 7.886 40.720 33.686 1.00 32.31 72 LYS A CA 1
ATOM 561 C C . LYS A 1 72 ? 8.732 41.774 34.384 1.00 32.27 72 LYS A C 1
ATOM 562 O O . LYS A 1 72 ? 8.672 42.950 34.040 1.00 31.53 72 LYS A O 1
ATOM 568 N N . ALA A 1 73 ? 9.525 41.340 35.360 1.00 32.27 73 ALA A N 1
ATOM 569 C CA . ALA A 1 73 ? 10.393 42.241 36.106 1.00 32.38 73 ALA A CA 1
ATOM 570 C C . ALA A 1 73 ? 11.661 42.553 35.313 1.00 32.19 73 ALA A C 1
ATOM 571 O O . ALA A 1 73 ? 12.520 43.312 35.773 1.00 32.63 73 ALA A O 1
ATOM 573 N N . GLY A 1 74 ? 11.772 41.963 34.125 1.00 30.93 74 GLY A N 1
ATOM 574 C CA . GLY A 1 74 ? 12.928 42.192 33.272 1.00 29.81 74 GLY A CA 1
ATOM 575 C C . GLY A 1 74 ? 14.108 41.278 33.553 1.00 29.13 74 GLY A C 1
ATOM 576 O O . GLY A 1 74 ? 15.247 41.604 33.218 1.00 28.71 74 GLY A O 1
ATOM 577 N N . ILE A 1 75 ? 13.836 40.121 34.146 1.00 27.46 75 ILE A N 1
ATOM 578 C CA . ILE A 1 75 ? 14.888 39.171 34.494 1.00 26.20 75 ILE A CA 1
ATOM 579 C C . ILE A 1 75 ? 14.733 37.821 33.792 1.00 26.19 75 ILE A C 1
ATOM 580 O O . ILE A 1 75 ? 13.646 37.243 33.769 1.00 24.47 75 ILE A O 1
ATOM 585 N N . ASP A 1 76 ? 15.823 37.317 33.223 1.00 24.77 76 ASP A N 1
ATOM 586 C CA . ASP A 1 76 ? 15.778 36.022 32.554 1.00 25.04 76 ASP A CA 1
ATOM 587 C C . ASP A 1 76 ? 15.790 34.922 33.610 1.00 22.52 76 ASP A C 1
ATOM 588 O O . ASP A 1 76 ? 16.343 35.101 34.701 1.00 20.81 76 ASP A O 1
ATOM 593 N N . LEU A 1 77 ? 15.185 33.784 33.280 1.00 22.34 77 LEU A N 1
ATOM 594 C CA . LEU A 1 77 ? 15.082 32.674 34.220 1.00 22.48 77 LEU A CA 1
ATOM 595 C C . LEU A 1 77 ? 15.695 31.338 33.791 1.00 22.25 77 LEU A C 1
ATOM 596 O O . LEU A 1 77 ? 15.431 30.846 32.694 1.00 23.96 77 LEU A O 1
ATOM 601 N N . ILE A 1 78 ? 16.519 30.765 34.668 1.00 21.34 78 ILE A N 1
ATOM 602 C CA . ILE A 1 78 ? 17.134 29.457 34.434 1.00 20.63 78 ILE A CA 1
ATOM 603 C C . ILE A 1 78 ? 16.244 28.511 35.242 1.00 21.01 78 ILE A C 1
ATOM 604 O O . ILE A 1 78 ? 16.072 28.693 36.443 1.00 22.65 78 ILE A O 1
ATOM 609 N N . VAL A 1 79 ? 15.661 27.519 34.585 1.00 21.32 79 VAL A N 1
ATOM 610 C CA . VAL A 1 79 ? 14.768 26.587 35.263 1.00 18.01 79 VAL A CA 1
ATOM 611 C C . VAL A 1 79 ? 15.319 25.174 35.404 1.00 19.83 79 VAL A C 1
ATOM 612 O O . VAL A 1 79 ? 15.883 24.623 34.458 1.00 19.77 79 VAL A O 1
ATOM 616 N N . LEU A 1 80 ? 15.149 24.601 36.594 1.00 21.21 80 LEU A N 1
ATOM 617 C CA . LEU A 1 80 ? 15.565 23.225 36.893 1.00 19.86 80 LEU A CA 1
ATOM 618 C C . LEU A 1 80 ? 14.319 22.354 37.079 1.00 20.31 80 LEU A C 1
ATOM 619 O O . LEU A 1 80 ? 14.275 21.210 36.632 1.00 21.76 80 LEU A O 1
ATOM 624 N N . SER A 1 81 ? 13.303 22.896 37.744 1.00 21.17 81 SER A N 1
ATOM 625 C CA . SER A 1 81 ? 12.071 22.148 37.980 1.00 21.19 81 SER A CA 1
ATOM 626 C C . SER A 1 81 ? 11.174 22.200 36.740 1.00 23.60 81 SER A C 1
ATOM 627 O O . SER A 1 81 ? 9.999 22.571 36.805 1.00 22.53 81 SER A O 1
ATOM 630 N N . THR A 1 82 ? 11.759 21.810 35.608 1.00 23.47 82 THR A N 1
ATOM 631 C CA . THR A 1 82 ? 11.094 21.819 34.310 1.00 24.06 82 THR A CA 1
ATOM 632 C C . THR A 1 82 ? 9.775 21.059 34.269 1.00 24.51 82 THR A C 1
ATOM 633 O O . THR A 1 82 ? 8.971 21.254 33.356 1.00 24.26 82 THR A O 1
ATOM 637 N N . GLY A 1 83 ? 9.553 20.196 35.257 1.00 25.45 83 GLY A N 1
ATOM 638 C CA . GLY A 1 83 ? 8.311 19.445 35.314 1.00 26.24 83 GLY A CA 1
ATOM 639 C C . GLY A 1 83 ? 7.117 20.385 35.348 1.00 27.41 83 GLY A C 1
ATOM 640 O O . GLY A 1 83 ? 6.003 20.020 34.958 1.00 25.37 83 GLY A O 1
ATOM 641 N N . ALA A 1 84 ? 7.345 21.607 35.820 1.00 27.97 84 ALA A N 1
ATOM 642 C CA . ALA A 1 84 ? 6.279 22.600 35.879 1.00 28.63 84 ALA A CA 1
ATOM 643 C C . ALA A 1 84 ? 5.709 22.833 34.483 1.00 30.82 84 ALA A C 1
ATOM 644 O O . ALA A 1 84 ? 4.527 23.136 34.326 1.00 30.72 84 ALA A O 1
ATOM 646 N N . PHE A 1 85 ? 6.554 22.687 33.467 1.00 31.17 85 PHE A N 1
ATOM 647 C CA . PHE A 1 85 ? 6.117 22.905 32.095 1.00 32.15 85 PHE A CA 1
ATOM 648 C C . PHE A 1 85 ? 5.351 21.730 31.508 1.00 34.00 85 PHE A C 1
ATOM 649 O O . PHE A 1 85 ? 4.915 21.786 30.356 1.00 33.16 85 PHE A O 1
ATOM 657 N N . ALA A 1 86 ? 5.190 20.665 32.289 1.00 34.05 86 ALA A N 1
ATOM 658 C CA . ALA A 1 86 ? 4.447 19.509 31.811 1.00 35.98 86 ALA A CA 1
ATOM 659 C C . ALA A 1 86 ? 3.037 20.015 31.537 1.00 36.31 86 ALA A C 1
ATOM 660 O O . ALA A 1 86 ? 2.297 19.439 30.750 1.00 36.43 86 ALA A O 1
ATOM 662 N N . ASP A 1 87 ? 2.680 21.108 32.203 1.00 38.83 87 ASP A N 1
ATOM 663 C CA . ASP A 1 87 ? 1.382 21.741 32.013 1.00 40.07 87 ASP A CA 1
ATOM 664 C C . ASP A 1 87 ? 1.538 22.563 30.738 1.00 41.28 87 ASP A C 1
ATOM 665 O O . ASP A 1 87 ? 2.198 23.602 30.745 1.00 40.44 87 ASP A O 1
ATOM 670 N N . ARG A 1 88 ? 0.933 22.098 29.649 1.00 42.31 88 ARG A N 1
ATOM 671 C CA . ARG A 1 88 ? 1.037 22.772 28.357 1.00 43.52 88 ARG A CA 1
ATOM 672 C C . ARG A 1 88 ? 0.557 24.218 28.378 1.00 42.54 88 ARG A C 1
ATOM 673 O O . ARG A 1 88 ? 1.195 25.096 27.797 1.00 42.73 88 ARG A O 1
ATOM 681 N N . ASP A 1 89 ? -0.575 24.459 29.031 1.00 42.06 89 ASP A N 1
ATOM 682 C CA . ASP A 1 89 ? -1.136 25.799 29.101 1.00 41.79 89 ASP A CA 1
ATOM 683 C C . ASP A 1 89 ? -0.185 26.768 29.787 1.00 40.74 89 ASP A C 1
ATOM 684 O O . ASP A 1 89 ? -0.004 27.896 29.331 1.00 39.80 89 ASP A O 1
ATOM 689 N N . PHE A 1 90 ? 0.421 26.330 30.884 1.00 38.44 90 PHE A N 1
ATOM 690 C CA . PHE A 1 90 ? 1.359 27.181 31.597 1.00 36.74 90 PHE A CA 1
ATOM 691 C C . PHE A 1 90 ? 2.568 27.446 30.705 1.00 36.56 90 PHE A C 1
ATOM 692 O O . PHE A 1 90 ? 3.013 28.585 30.572 1.00 35.46 90 PHE A O 1
ATOM 700 N N . LEU A 1 91 ? 3.088 26.388 30.087 1.00 37.06 91 LEU A N 1
ATOM 701 C CA . LEU A 1 91 ? 4.242 26.510 29.206 1.00 37.85 91 LEU A CA 1
ATOM 702 C C . LEU A 1 91 ? 3.993 27.529 28.106 1.00 37.80 91 LEU A C 1
ATOM 703 O O . LEU A 1 91 ? 4.862 28.343 27.796 1.00 37.64 91 LEU A O 1
ATOM 708 N N . SER A 1 92 ? 2.804 27.475 27.514 1.00 39.45 92 SER A N 1
ATOM 709 C CA . SER A 1 92 ? 2.440 28.394 26.444 1.00 40.78 92 SER A CA 1
ATOM 710 C C . SER A 1 92 ? 2.387 29.820 26.970 1.00 40.64 92 SER A C 1
ATOM 711 O O . SER A 1 92 ? 2.896 30.744 26.338 1.00 39.88 92 SER A O 1
ATOM 714 N N . ARG A 1 93 ? 1.768 29.989 28.133 1.00 39.95 93 ARG A N 1
ATOM 715 C CA . ARG A 1 93 ? 1.651 31.298 28.755 1.00 39.84 93 ARG A CA 1
ATOM 716 C C . ARG A 1 93 ? 3.038 31.878 29.016 1.00 38.42 93 ARG A C 1
ATOM 717 O O . ARG A 1 93 ? 3.270 33.070 28.816 1.00 39.06 93 ARG A O 1
ATOM 725 N N . VAL A 1 94 ? 3.961 31.027 29.458 1.00 35.37 94 VAL A N 1
ATOM 726 C CA . VAL A 1 94 ? 5.325 31.458 29.731 1.00 33.99 94 VAL A CA 1
ATOM 727 C C . VAL A 1 94 ? 6.032 31.840 28.433 1.00 34.18 94 VAL A C 1
ATOM 728 O O . VAL A 1 94 ? 6.799 32.802 28.393 1.00 32.37 94 VAL A O 1
ATOM 732 N N . ARG A 1 95 ? 5.776 31.084 27.370 1.00 35.56 95 ARG A N 1
ATOM 733 C CA . ARG A 1 95 ? 6.389 31.389 26.084 1.00 36.44 95 ARG A CA 1
ATOM 734 C C . ARG A 1 95 ? 5.806 32.697 25.554 1.00 36.37 95 ARG A C 1
ATOM 735 O O . ARG A 1 95 ? 6.495 33.471 24.887 1.00 35.18 95 ARG A O 1
ATOM 743 N N . GLU A 1 96 ? 4.540 32.948 25.876 1.00 36.66 96 GLU A N 1
ATOM 744 C CA . GLU A 1 96 ? 3.862 34.166 25.440 1.00 37.42 96 GLU A CA 1
ATOM 745 C C . GLU A 1 96 ? 4.501 35.387 26.104 1.00 35.95 96 GLU A C 1
ATOM 746 O O . GLU A 1 96 ? 4.748 36.410 25.458 1.00 34.13 96 GLU A O 1
ATOM 752 N N . VAL A 1 97 ? 4.767 35.264 27.401 1.00 35.22 97 VAL A N 1
ATOM 753 C CA . VAL A 1 97 ? 5.382 36.339 28.172 1.00 33.94 97 VAL A CA 1
ATOM 754 C C . VAL A 1 97 ? 6.759 36.692 27.627 1.00 34.00 97 VAL A C 1
ATOM 755 O O . VAL A 1 97 ? 7.103 37.867 27.508 1.00 33.75 97 VAL A O 1
ATOM 759 N N . CYS A 1 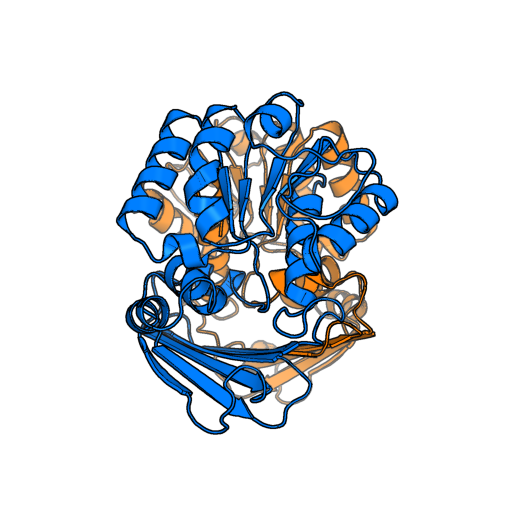98 ? 7.549 35.669 27.312 1.00 34.39 98 CYS A N 1
ATOM 760 C CA . CYS A 1 98 ? 8.886 35.881 26.771 1.00 35.10 98 CYS A CA 1
ATOM 761 C C . CYS A 1 98 ? 8.806 36.654 25.464 1.00 36.00 98 CYS A C 1
ATOM 762 O O . CYS A 1 98 ? 9.618 37.546 25.207 1.00 37.73 98 CYS A O 1
ATOM 765 N N . ARG A 1 99 ? 7.823 36.309 24.638 1.00 38.59 99 ARG A N 1
ATOM 766 C CA . ARG A 1 99 ? 7.647 36.971 23.351 1.00 40.73 99 ARG A CA 1
ATOM 767 C C . ARG A 1 99 ? 7.478 38.486 23.497 1.00 41.26 99 ARG A C 1
ATOM 768 O O . ARG A 1 99 ? 8.169 39.263 22.841 1.00 39.45 99 ARG A O 1
ATOM 776 N N . LYS A 1 100 ? 6.566 38.898 24.371 1.00 40.93 100 LYS A N 1
ATOM 777 C CA . LYS A 1 100 ? 6.290 40.314 24.576 1.00 42.44 100 LYS A CA 1
ATOM 778 C C . LYS A 1 100 ? 7.342 41.085 25.372 1.00 41.74 100 LYS A C 1
ATOM 779 O O . LYS A 1 100 ? 7.581 42.265 25.110 1.00 39.90 100 LYS A O 1
ATOM 785 N N . THR A 1 101 ? 7.980 40.416 26.327 1.00 40.37 101 THR A N 1
ATOM 786 C CA . THR A 1 101 ? 8.993 41.054 27.159 1.00 39.36 101 THR A CA 1
ATOM 787 C C . THR A 1 101 ? 10.402 40.963 26.576 1.00 38.94 101 THR A C 1
ATOM 788 O O . THR A 1 101 ? 11.278 41.742 26.943 1.00 39.31 101 THR A O 1
ATOM 792 N N . GLY A 1 102 ? 10.618 40.016 25.669 1.00 37.84 102 GLY A N 1
ATOM 793 C CA . GLY A 1 102 ? 11.937 39.848 25.083 1.00 36.28 102 GLY A CA 1
ATOM 794 C C . GLY A 1 102 ? 12.819 39.059 26.036 1.00 35.43 102 GLY A C 1
ATOM 795 O O . GLY A 1 102 ? 14.034 38.967 25.852 1.00 35.41 102 GLY A O 1
ATOM 796 N N . ARG A 1 103 ? 12.193 38.487 27.061 1.00 32.45 103 ARG A N 1
ATOM 797 C CA . ARG A 1 103 ? 12.894 37.697 28.069 1.00 31.26 103 ARG A CA 1
ATOM 798 C C . ARG A 1 103 ? 13.153 36.269 27.592 1.00 28.83 103 ARG A C 1
ATOM 799 O O . ARG A 1 103 ? 12.561 35.809 26.615 1.00 26.23 103 ARG A O 1
ATOM 807 N N . ARG A 1 104 ? 14.037 35.572 28.300 1.00 26.69 104 ARG A N 1
ATOM 808 C CA . ARG A 1 104 ? 14.367 34.190 27.970 1.00 25.56 104 ARG A CA 1
ATOM 809 C C . ARG A 1 104 ? 14.251 33.286 29.183 1.00 23.69 104 ARG A C 1
ATOM 810 O O . ARG A 1 104 ? 14.483 33.709 30.314 1.00 22.99 104 ARG A O 1
ATOM 818 N N . VAL A 1 105 ? 13.895 32.035 28.924 1.00 22.99 105 VAL A N 1
ATOM 819 C CA . VAL A 1 105 ? 13.791 31.014 29.950 1.00 22.47 105 VAL A CA 1
ATOM 820 C C . VAL A 1 105 ? 14.740 29.894 29.523 1.00 22.66 105 VAL A C 1
ATOM 821 O O . VAL A 1 105 ? 14.530 29.259 28.488 1.00 20.70 105 VAL A O 1
ATOM 825 N N . TYR A 1 106 ? 15.786 29.670 30.311 1.00 21.05 106 TYR A N 1
ATOM 826 C CA . TYR A 1 106 ? 16.758 28.630 30.008 1.00 22.26 106 TYR A CA 1
ATOM 827 C C . TYR A 1 106 ? 16.447 27.326 30.711 1.00 22.91 106 TYR A C 1
ATOM 828 O O . TYR A 1 106 ? 16.258 27.287 31.932 1.00 23.38 106 TYR A O 1
ATOM 837 N N . ILE A 1 107 ? 16.404 26.254 29.936 1.00 22.76 107 ILE A N 1
ATOM 838 C CA . ILE A 1 107 ? 16.157 24.936 30.487 1.00 23.54 107 ILE A CA 1
ATOM 839 C C . ILE A 1 107 ? 17.508 24.316 30.848 1.00 23.06 107 ILE A C 1
ATOM 840 O O . ILE A 1 107 ? 18.338 24.063 29.975 1.00 24.22 107 ILE A O 1
ATOM 845 N N . ALA A 1 108 ? 17.742 24.104 32.137 1.00 22.24 108 ALA A N 1
ATOM 846 C CA . ALA A 1 108 ? 18.994 23.498 32.586 1.00 22.10 108 ALA A CA 1
ATOM 847 C C . ALA A 1 108 ? 19.026 22.060 32.087 1.00 21.98 108 ALA A C 1
ATOM 848 O O . ALA A 1 108 ? 18.007 21.372 32.112 1.00 20.68 108 ALA A O 1
ATOM 850 N N . SER A 1 109 ? 20.191 21.604 31.635 1.00 21.55 109 SER A N 1
ATOM 851 C CA . SER A 1 109 ? 20.323 20.239 31.128 1.00 20.25 109 SER A CA 1
ATOM 852 C C . SER A 1 109 ? 20.086 19.206 32.226 1.00 19.14 109 SER A C 1
ATOM 853 O O . SER A 1 109 ? 19.948 18.023 31.944 1.00 19.40 109 SER A O 1
ATOM 856 N N . GLY A 1 110 ? 20.043 19.669 33.477 1.00 20.13 110 GLY A N 1
ATOM 857 C CA . GLY A 1 110 ? 19.784 18.797 34.614 1.00 17.83 110 GLY A CA 1
ATOM 858 C C . GLY A 1 110 ? 20.651 17.569 34.840 1.00 19.61 110 GLY A C 1
ATOM 859 O O . GLY A 1 110 ? 21.864 17.607 34.643 1.00 19.96 110 GLY A O 1
ATOM 860 N N . ALA A 1 111 ? 20.016 16.470 35.245 1.00 19.44 111 ALA A N 1
ATOM 861 C CA . ALA A 1 111 ? 20.723 15.224 35.545 1.00 20.23 111 ALA A CA 1
ATOM 862 C C . ALA A 1 111 ? 21.112 14.351 34.358 1.00 19.49 111 ALA A C 1
ATOM 863 O O . ALA A 1 111 ? 21.488 13.198 34.544 1.00 19.24 111 ALA A O 1
ATOM 865 N N . ILE A 1 112 ? 21.013 14.878 33.144 1.00 19.51 112 ILE A N 1
ATOM 866 C CA . ILE A 1 112 ? 21.391 14.101 31.969 1.00 21.10 112 ILE A CA 1
ATOM 867 C C . ILE A 1 112 ? 22.226 14.937 31.011 1.00 21.22 112 ILE A C 1
ATOM 868 O O . ILE A 1 112 ? 22.368 16.149 31.190 1.00 18.12 112 ILE A O 1
ATOM 873 N N . GLY A 1 113 ? 22.775 14.267 30.001 1.00 23.25 113 GLY A N 1
ATOM 874 C CA . GLY A 1 113 ? 23.559 14.926 28.973 1.00 23.94 113 GLY A CA 1
ATOM 875 C C . GLY A 1 113 ? 22.933 14.513 27.655 1.00 26.28 113 GLY A C 1
ATOM 876 O O . GLY A 1 113 ? 22.154 13.563 27.623 1.00 27.02 113 GLY A O 1
ATOM 877 N N . GLY A 1 114 ? 23.243 15.212 26.568 1.00 27.11 114 GLY A N 1
ATOM 878 C CA . GLY A 1 114 ? 22.666 14.834 25.291 1.00 25.85 114 GLY A CA 1
ATOM 879 C C . GLY A 1 114 ? 21.451 15.624 24.852 1.00 25.79 114 GLY A C 1
ATOM 880 O O . GLY A 1 114 ? 20.904 15.368 23.776 1.00 26.10 114 GLY A O 1
ATOM 881 N N . LEU A 1 115 ? 21.007 16.572 25.672 1.00 26.42 115 LEU A N 1
ATOM 882 C CA . LEU A 1 115 ? 19.868 17.399 25.291 1.00 25.60 115 LEU A CA 1
ATOM 883 C C . LEU A 1 115 ? 20.230 18.174 24.027 1.00 23.56 115 LEU A C 1
ATOM 884 O O . LEU A 1 115 ? 19.367 18.484 23.208 1.00 21.11 115 LEU A O 1
ATOM 889 N N . ASP A 1 116 ? 21.514 18.481 23.872 1.00 21.74 116 ASP A N 1
ATOM 890 C CA . ASP A 1 116 ? 21.968 19.212 22.695 1.00 22.31 116 ASP A CA 1
ATOM 891 C C . ASP A 1 116 ? 21.676 18.438 21.413 1.00 20.47 116 ASP A C 1
ATOM 892 O O . ASP A 1 116 ? 21.070 18.970 20.483 1.00 21.54 116 ASP A O 1
ATOM 897 N N . ALA A 1 117 ? 22.085 17.175 21.373 1.00 22.16 117 ALA A N 1
ATOM 898 C CA . ALA A 1 117 ? 21.844 16.358 20.188 1.00 20.77 117 ALA A CA 1
ATOM 899 C C . ALA A 1 117 ? 20.353 16.112 19.984 1.00 19.68 117 ALA A C 1
ATOM 900 O O . ALA A 1 117 ? 19.855 16.194 18.867 1.00 19.33 117 ALA A O 1
ATOM 902 N N . ILE A 1 118 ? 19.639 15.810 21.068 1.00 21.63 118 ILE A N 1
ATOM 903 C CA . ILE A 1 118 ? 18.209 15.538 20.980 1.00 19.99 118 ILE A CA 1
ATOM 904 C C . ILE A 1 118 ? 17.414 16.708 20.412 1.00 19.26 118 ILE A C 1
ATOM 905 O O . ILE A 1 118 ? 16.532 16.515 19.566 1.00 21.48 118 ILE A O 1
ATOM 910 N N . PHE A 1 119 ? 17.710 17.920 20.876 1.00 18.94 119 PHE A N 1
ATOM 911 C CA . PHE A 1 119 ? 17.005 19.099 20.379 1.00 18.09 119 PHE A CA 1
ATOM 912 C C . PHE A 1 119 ? 17.425 19.340 18.933 1.00 18.05 119 PHE A C 1
ATOM 913 O O . PHE A 1 119 ? 16.609 19.713 18.090 1.00 16.89 119 PHE A O 1
ATOM 921 N N . SER A 1 120 ? 18.700 19.108 18.641 1.00 18.78 120 SER A N 1
ATOM 922 C CA . SER A 1 120 ? 19.190 19.294 17.280 1.00 22.13 120 SER A CA 1
ATOM 923 C C . SER A 1 120 ? 18.383 18.447 16.288 1.00 23.65 120 SER A C 1
ATOM 924 O O . SER A 1 120 ? 17.975 18.937 15.241 1.00 25.60 120 SER A O 1
ATOM 927 N N . ALA A 1 121 ? 18.138 17.187 16.641 1.00 27.74 121 ALA A N 1
ATOM 928 C CA . ALA A 1 121 ? 17.417 16.254 15.770 1.00 29.12 121 ALA A CA 1
ATOM 929 C C . ALA A 1 121 ? 15.924 16.088 16.034 1.00 30.62 121 ALA A C 1
ATOM 930 O O . ALA A 1 121 ? 15.292 15.203 15.456 1.00 31.20 121 ALA A O 1
ATOM 932 N N . SER A 1 122 ? 15.359 16.929 16.891 1.00 30.36 122 SER A N 1
ATOM 933 C CA . SER A 1 122 ? 13.945 16.834 17.237 1.00 31.72 122 SER A CA 1
ATOM 934 C C . SER A 1 122 ? 13.015 16.642 16.047 1.00 32.25 122 SER A C 1
ATOM 935 O O . SER A 1 122 ? 12.096 15.824 16.099 1.00 32.49 122 SER A O 1
ATOM 938 N N . GLU A 1 123 ? 13.252 17.395 14.978 1.00 32.65 123 GLU A N 1
ATOM 939 C CA . GLU A 1 123 ? 12.419 17.307 13.785 1.00 32.87 123 GLU A CA 1
ATOM 940 C C . GLU A 1 123 ? 12.407 15.905 13.175 1.00 32.59 123 GLU A C 1
ATOM 941 O O . GLU A 1 123 ? 11.435 15.510 12.528 1.00 32.08 123 GLU A O 1
ATOM 947 N N . LEU A 1 124 ? 13.478 15.151 13.397 1.00 30.27 124 LEU A N 1
ATOM 948 C CA . LEU A 1 124 ? 13.594 13.815 12.832 1.00 29.82 124 LEU A CA 1
ATOM 949 C C . LEU A 1 124 ? 13.555 12.663 13.828 1.00 28.50 124 LEU A C 1
ATOM 950 O O . LEU A 1 124 ? 13.990 11.562 13.509 1.00 28.23 124 LEU A O 1
ATOM 955 N N . ILE A 1 125 ? 13.039 12.906 15.026 1.00 27.54 125 ILE A N 1
ATOM 956 C CA . ILE A 1 125 ? 12.968 11.847 16.022 1.00 27.69 125 ILE A CA 1
ATOM 957 C C . ILE A 1 125 ? 11.721 10.998 15.814 1.00 27.73 125 ILE A C 1
ATOM 958 O O . ILE A 1 125 ? 10.615 11.523 15.717 1.00 29.66 125 ILE A O 1
ATOM 963 N N . GLU A 1 126 ? 11.901 9.684 15.738 1.00 28.55 126 GLU A N 1
ATOM 964 C CA . GLU A 1 126 ? 10.766 8.788 15.548 1.00 29.89 126 GLU A CA 1
ATOM 965 C C . GLU A 1 126 ? 10.437 8.037 16.822 1.00 27.92 126 GLU A C 1
ATOM 966 O O . GLU A 1 126 ? 9.285 7.683 17.058 1.00 27.54 126 GLU A O 1
ATOM 972 N N . GLU A 1 127 ? 11.448 7.803 17.652 1.00 25.05 127 GLU A N 1
ATOM 973 C CA . GLU A 1 127 ? 11.231 7.085 18.899 1.00 25.73 127 GLU A CA 1
ATOM 974 C C . GLU A 1 127 ? 12.223 7.552 19.957 1.00 23.66 127 GLU A C 1
ATOM 975 O O . GLU A 1 127 ? 13.408 7.711 19.681 1.00 21.64 127 GLU A O 1
ATOM 981 N N . ILE A 1 128 ? 11.729 7.784 21.166 1.00 22.42 128 ILE A N 1
ATOM 982 C CA . ILE A 1 128 ? 12.588 8.215 22.261 1.00 22.09 128 ILE A CA 1
ATOM 983 C C . ILE A 1 128 ? 12.034 7.651 23.557 1.00 21.95 128 ILE A C 1
ATOM 984 O O . ILE A 1 128 ? 10.853 7.809 23.859 1.00 22.98 128 ILE A O 1
ATOM 989 N N . VAL A 1 129 ? 12.897 6.979 24.314 1.00 21.36 129 VAL A N 1
ATOM 990 C CA . VAL A 1 129 ? 12.497 6.355 25.567 1.00 19.84 129 VAL A CA 1
ATOM 991 C C . VAL A 1 129 ? 13.503 6.642 26.674 1.00 21.87 129 VAL A C 1
ATOM 992 O O . VAL A 1 129 ? 14.712 6.673 26.434 1.00 18.90 129 VAL A O 1
ATOM 996 N N . LEU A 1 130 ? 12.984 6.861 27.876 1.00 19.65 130 LEU A N 1
ATOM 997 C CA . LEU A 1 130 ? 13.794 7.137 29.056 1.00 21.66 130 LEU A CA 1
ATOM 998 C C . LEU A 1 130 ? 13.561 6.048 30.099 1.00 22.42 130 LEU A C 1
ATOM 999 O O . LEU A 1 130 ? 12.417 5.684 30.377 1.00 21.05 130 LEU A O 1
ATOM 1004 N N . THR A 1 131 ? 14.648 5.533 30.668 1.00 21.76 131 THR A N 1
ATOM 1005 C CA . THR A 1 131 ? 14.556 4.532 31.716 1.00 23.27 131 THR A CA 1
ATOM 1006 C C . THR A 1 131 ? 15.358 5.068 32.897 1.00 23.75 131 THR A C 1
ATOM 1007 O O . THR A 1 131 ? 16.559 5.306 32.788 1.00 21.56 131 THR A O 1
ATOM 1011 N N . THR A 1 132 ? 14.680 5.269 34.017 1.00 21.91 132 THR A N 1
ATOM 1012 C CA . THR A 1 132 ? 15.314 5.797 35.211 1.00 23.88 132 THR A CA 1
ATOM 1013 C C . THR A 1 132 ? 15.374 4.745 36.312 1.00 24.92 132 THR A C 1
ATOM 1014 O O . THR A 1 132 ? 14.393 4.049 36.571 1.00 25.88 132 THR A O 1
ATOM 1018 N N . ARG A 1 133 ? 16.538 4.625 36.945 1.00 26.65 133 ARG A N 1
ATOM 1019 C CA . ARG A 1 133 ? 16.723 3.676 38.037 1.00 26.77 133 ARG A CA 1
ATOM 1020 C C . ARG A 1 133 ? 17.274 4.454 39.222 1.00 27.49 133 ARG A C 1
ATOM 1021 O O . ARG A 1 133 ? 18.327 5.084 39.123 1.00 25.31 133 ARG A O 1
ATOM 1029 N N . LYS A 1 134 ? 16.550 4.430 40.338 1.00 26.91 134 LYS A N 1
ATOM 1030 C CA . LYS A 1 134 ? 16.982 5.143 41.534 1.00 29.72 134 LYS A CA 1
ATOM 1031 C C . LYS A 1 134 ? 16.683 4.340 42.796 1.00 29.45 134 LYS A C 1
ATOM 1032 O O . LYS A 1 134 ? 15.945 3.358 42.759 1.00 29.49 134 LYS A O 1
ATOM 1038 N N . ASN A 1 135 ? 17.255 4.769 43.914 1.00 30.58 135 ASN A N 1
ATOM 1039 C CA . ASN A 1 135 ? 17.062 4.073 45.176 1.00 31.29 135 ASN A CA 1
ATOM 1040 C C . ASN A 1 135 ? 15.587 3.897 45.545 1.00 30.31 135 ASN A C 1
ATOM 1041 O O . ASN A 1 135 ? 14.804 4.846 45.535 1.00 28.24 135 ASN A O 1
ATOM 1046 N N . TRP A 1 136 ? 15.230 2.661 45.883 1.00 31.66 136 TRP A N 1
ATOM 1047 C CA . TRP A 1 136 ? 13.864 2.289 46.238 1.00 33.38 136 TRP A CA 1
ATOM 1048 C C . TRP A 1 136 ? 13.287 2.934 47.499 1.00 35.45 136 TRP A C 1
ATOM 1049 O O . TRP A 1 136 ? 12.081 3.162 47.582 1.00 35.31 136 TRP A O 1
ATOM 1060 N N . ARG A 1 137 ? 14.138 3.214 48.481 1.00 37.51 137 ARG A N 1
ATOM 1061 C CA . ARG A 1 137 ? 13.677 3.778 49.747 1.00 42.53 137 ARG A CA 1
ATOM 1062 C C . ARG A 1 137 ? 12.614 4.866 49.678 1.00 45.23 137 ARG A C 1
ATOM 1063 O O . ARG A 1 137 ? 11.657 4.841 50.454 1.00 46.47 137 ARG A O 1
ATOM 1071 N N . GLN A 1 138 ? 12.764 5.812 48.758 1.00 47.21 138 GLN A N 1
ATOM 1072 C CA . GLN A 1 138 ? 11.781 6.880 48.623 1.00 49.67 138 GLN A CA 1
ATOM 1073 C C . GLN A 1 138 ? 10.435 6.316 48.178 1.00 50.14 138 GLN A C 1
ATOM 1074 O O . GLN A 1 138 ? 9.386 6.768 48.637 1.00 50.47 138 GLN A O 1
ATOM 1080 N N . PHE A 1 139 ? 10.467 5.327 47.289 1.00 51.04 139 PHE A N 1
ATOM 1081 C CA . PHE A 1 139 ? 9.241 4.702 46.794 1.00 51.51 139 PHE A CA 1
ATOM 1082 C C . PHE A 1 139 ? 8.719 3.669 47.788 1.00 52.20 139 PHE A C 1
ATOM 1083 O O . PHE A 1 139 ? 7.599 3.172 47.648 1.00 52.52 139 PHE A O 1
ATOM 1091 N N . GLY A 1 140 ? 9.536 3.345 48.786 1.00 52.20 140 GLY A N 1
ATOM 1092 C CA . GLY A 1 140 ? 9.137 2.363 49.776 1.00 52.53 140 GLY A CA 1
ATOM 1093 C C . GLY A 1 140 ? 8.876 1.005 49.151 1.00 52.42 140 GLY A C 1
ATOM 1094 O O . GLY A 1 140 ? 8.332 0.110 49.798 1.00 52.86 140 GLY A O 1
ATOM 1095 N N . ARG A 1 141 ? 9.264 0.855 47.887 1.00 52.36 141 ARG A N 1
ATOM 1096 C CA . ARG A 1 141 ? 9.072 -0.395 47.156 1.00 51.43 141 ARG A CA 1
ATOM 1097 C C . ARG A 1 141 ? 10.098 -0.508 46.032 1.00 50.27 141 ARG A C 1
ATOM 1098 O O . ARG A 1 141 ? 10.543 0.503 45.487 1.00 49.92 141 ARG A O 1
ATOM 1106 N N . LYS A 1 142 ? 10.466 -1.739 45.687 1.00 48.00 142 LYS A N 1
ATOM 1107 C CA . LYS A 1 142 ? 11.412 -1.980 44.602 1.00 46.42 142 LYS A CA 1
ATOM 1108 C C . LYS A 1 142 ? 10.625 -2.509 43.413 1.00 44.62 142 LYS A C 1
ATOM 1109 O O . LYS A 1 142 ? 9.479 -2.930 43.561 1.00 45.27 142 LYS A O 1
ATOM 1115 N N . GLY A 1 143 ? 11.243 -2.493 42.238 1.00 42.74 143 GLY A N 1
ATOM 1116 C CA . GLY A 1 143 ? 10.575 -2.980 41.045 1.00 40.55 143 GLY A CA 1
ATOM 1117 C C . GLY A 1 143 ? 10.145 -1.855 40.123 1.00 39.25 143 GLY A C 1
ATOM 1118 O O . GLY A 1 143 ? 10.492 -0.690 40.343 1.00 38.41 143 GLY A O 1
ATOM 1119 N N . VAL A 1 144 ? 9.396 -2.198 39.081 1.00 37.53 144 VAL A N 1
ATOM 1120 C CA . VAL A 1 144 ? 8.920 -1.195 38.138 1.00 36.15 144 VAL A CA 1
ATOM 1121 C C . VAL A 1 144 ? 7.859 -0.341 38.827 1.00 36.07 144 VAL A C 1
ATOM 1122 O O . VAL A 1 144 ? 6.797 -0.838 39.207 1.00 34.85 144 VAL A O 1
ATOM 1126 N N . ILE A 1 145 ? 8.156 0.942 38.994 1.00 35.36 145 ILE A N 1
ATOM 1127 C CA . ILE A 1 145 ? 7.236 1.858 39.655 1.00 36.31 145 ILE A CA 1
ATOM 1128 C C . ILE A 1 145 ? 6.238 2.461 38.672 1.00 37.07 145 ILE A C 1
ATOM 1129 O O . ILE A 1 145 ? 5.082 2.702 39.019 1.00 37.54 145 ILE A O 1
ATOM 1134 N N . PHE A 1 146 ? 6.692 2.706 37.448 1.00 36.88 146 PHE A N 1
ATOM 1135 C CA . PHE A 1 146 ? 5.840 3.277 36.415 1.00 36.72 146 PHE A CA 1
ATOM 1136 C C . PHE A 1 146 ? 6.391 2.997 35.025 1.00 37.32 146 PHE A C 1
ATOM 1137 O O . PHE A 1 146 ? 7.603 2.925 34.823 1.00 35.40 146 PHE A O 1
ATOM 1145 N N . GLU A 1 147 ? 5.481 2.834 34.071 1.00 38.39 147 GLU A N 1
ATOM 1146 C CA . GLU A 1 147 ? 5.834 2.569 32.686 1.00 40.04 147 GLU A CA 1
ATOM 1147 C C . GLU A 1 147 ? 4.727 3.157 31.825 1.00 40.03 147 GLU A C 1
ATOM 1148 O O . GLU A 1 147 ? 3.594 2.679 31.844 1.00 41.77 147 GLU A O 1
ATOM 1154 N N . GLY A 1 148 ? 5.059 4.206 31.082 1.00 38.63 148 GLY A N 1
ATOM 1155 C CA . GLY A 1 148 ? 4.086 4.863 30.230 1.00 36.49 148 GLY A CA 1
ATOM 1156 C C . GLY A 1 148 ? 4.660 6.133 29.628 1.00 35.78 148 GLY A C 1
ATOM 1157 O O . GLY A 1 148 ? 5.877 6.272 29.511 1.00 33.58 148 GLY A O 1
ATOM 1158 N N . SER A 1 149 ? 3.787 7.061 29.248 1.00 35.20 149 SER A N 1
ATOM 1159 C CA . SER A 1 149 ? 4.217 8.318 28.643 1.00 35.35 149 SER A CA 1
ATOM 1160 C C . SER A 1 149 ? 4.629 9.332 29.699 1.00 33.92 149 SER A C 1
ATOM 1161 O O . SER A 1 149 ? 4.193 9.261 30.849 1.00 33.93 149 SER A O 1
ATOM 1164 N N . ALA A 1 150 ? 5.463 10.284 29.293 1.00 32.15 150 ALA A N 1
ATOM 1165 C CA . ALA A 1 150 ? 5.938 11.333 30.188 1.00 31.35 150 ALA A CA 1
ATOM 1166 C C . ALA A 1 150 ? 4.788 12.187 30.723 1.00 32.37 150 ALA A C 1
ATOM 1167 O O . ALA A 1 150 ? 4.817 12.619 31.876 1.00 30.42 150 ALA A O 1
ATOM 1169 N N . SER A 1 151 ? 3.784 12.442 29.888 1.00 32.14 151 SER A N 1
ATOM 1170 C CA . SER A 1 151 ? 2.644 13.243 30.321 1.00 35.33 151 SER A CA 1
ATOM 1171 C C . SER A 1 151 ? 1.894 12.515 31.435 1.00 36.65 151 SER A C 1
ATOM 1172 O O . SER A 1 151 ? 1.494 13.119 32.423 1.00 37.52 151 SER A O 1
ATOM 1175 N N . GLU A 1 152 ? 1.714 11.210 31.263 1.00 39.94 152 GLU A N 1
ATOM 1176 C CA . GLU A 1 152 ? 1.034 10.377 32.248 1.00 41.78 152 GLU A CA 1
ATOM 1177 C C . GLU A 1 152 ? 1.868 10.324 33.528 1.00 42.63 152 GLU A C 1
ATOM 1178 O O . GLU A 1 152 ? 1.335 10.397 34.637 1.00 42.26 152 GLU A O 1
ATOM 1184 N N . ALA A 1 153 ? 3.182 10.200 33.369 1.00 43.40 153 ALA A N 1
ATOM 1185 C CA . ALA A 1 153 ? 4.085 10.146 34.513 1.00 43.89 153 ALA A CA 1
ATOM 1186 C C . ALA A 1 153 ? 3.966 11.427 35.326 1.00 45.56 153 ALA A C 1
ATOM 1187 O O . ALA A 1 153 ? 3.936 11.396 36.557 1.00 46.49 153 ALA A O 1
ATOM 1189 N N . ALA A 1 154 ? 3.899 12.555 34.627 1.00 46.75 154 ALA A N 1
ATOM 1190 C CA . ALA A 1 154 ? 3.782 13.853 35.275 1.00 48.17 154 ALA A CA 1
ATOM 1191 C C . ALA A 1 154 ? 2.530 13.917 36.144 1.00 49.59 154 ALA A C 1
ATOM 1192 O O . ALA A 1 154 ? 2.520 14.584 37.180 1.00 50.23 154 ALA A O 1
ATOM 1194 N N . GLN A 1 155 ? 1.479 13.219 35.720 1.00 51.17 155 GLN A N 1
ATOM 1195 C CA . GLN A 1 155 ? 0.218 13.193 36.458 1.00 52.51 155 GLN A CA 1
ATOM 1196 C C . GLN A 1 155 ? 0.336 12.432 37.776 1.00 53.01 155 GLN A C 1
ATOM 1197 O O . GLN A 1 155 ? -0.151 12.890 38.809 1.00 53.22 155 GLN A O 1
ATOM 1203 N N . LYS A 1 156 ? 0.980 11.269 37.738 1.00 53.57 156 LYS A N 1
ATOM 1204 C CA . LYS A 1 156 ? 1.138 10.451 38.935 1.00 54.35 156 LYS A CA 1
ATOM 1205 C C . LYS A 1 156 ? 2.400 10.759 39.728 1.00 54.63 156 LYS A C 1
ATOM 1206 O O . LYS A 1 156 ? 2.608 10.211 40.811 1.00 54.73 156 LYS A O 1
ATOM 1212 N N . PHE A 1 157 ? 3.242 11.639 39.196 1.00 54.57 157 PHE A N 1
ATOM 1213 C CA . PHE A 1 157 ? 4.468 12.002 39.891 1.00 54.20 157 PHE A CA 1
ATOM 1214 C C . PHE A 1 157 ? 4.756 13.494 39.844 1.00 53.93 157 PHE A C 1
ATOM 1215 O O . PHE A 1 157 ? 5.682 13.942 39.162 1.00 53.75 157 PHE A O 1
ATOM 1223 N N . PRO A 1 158 ? 3.951 14.291 40.563 1.00 52.99 158 PRO A N 1
ATOM 1224 C CA . PRO A 1 158 ? 4.168 15.738 40.578 1.00 52.43 158 PRO A CA 1
ATOM 1225 C C . PRO A 1 158 ? 5.495 16.066 41.260 1.00 51.49 158 PRO A C 1
ATOM 1226 O O . PRO A 1 158 ? 6.071 15.233 41.960 1.00 52.36 158 PRO A O 1
ATOM 1230 N N . LYS A 1 159 ? 5.967 17.286 41.042 1.00 15.25 159 LYS A N 1
ATOM 1231 C CA . LYS A 1 159 ? 7.235 17.784 41.595 1.00 15.25 159 LYS A CA 1
ATOM 1232 C C . LYS A 1 159 ? 8.427 16.833 41.459 1.00 15.25 159 LYS A C 1
ATOM 1233 O O . LYS A 1 159 ? 9.370 16.877 42.254 1.00 49.32 159 LYS A O 1
ATOM 1239 N N . ASN A 1 160 ? 8.382 15.978 40.445 1.00 45.82 160 ASN A N 1
ATOM 1240 C CA . ASN A 1 160 ? 9.472 15.051 40.170 1.00 44.01 160 ASN A CA 1
ATOM 1241 C C . ASN A 1 160 ? 9.476 14.782 38.676 1.00 41.35 160 ASN A C 1
ATOM 1242 O O . ASN A 1 160 ? 8.659 15.336 37.943 1.00 40.55 160 ASN A O 1
ATOM 1247 N N . LEU A 1 161 ? 10.399 13.937 38.230 1.00 39.01 161 LEU A N 1
ATOM 1248 C CA . LEU A 1 161 ? 10.505 13.577 36.824 1.00 35.24 161 LEU A CA 1
ATOM 1249 C C . LEU A 1 161 ? 10.678 14.766 35.894 1.00 32.12 161 LEU A C 1
ATOM 1250 O O . LEU A 1 161 ? 9.992 14.874 34.873 1.00 31.33 161 LEU A O 1
ATOM 1255 N N . ASN A 1 162 ? 11.593 15.659 36.243 1.00 27.14 162 ASN A N 1
ATOM 1256 C CA . ASN A 1 162 ? 11.845 16.825 35.412 1.00 26.43 162 ASN A CA 1
ATOM 1257 C C . ASN A 1 162 ? 12.570 16.397 34.140 1.00 22.69 162 ASN A C 1
ATOM 1258 O O . ASN A 1 162 ? 12.341 16.964 33.079 1.00 23.87 162 ASN A O 1
ATOM 1263 N N . VAL A 1 163 ? 13.429 15.389 34.244 1.00 23.25 163 VAL A N 1
ATOM 1264 C CA . VAL A 1 163 ? 14.171 14.897 33.081 1.00 21.39 163 VAL A CA 1
ATOM 1265 C C . VAL A 1 163 ? 13.187 14.499 31.980 1.00 20.34 163 VAL A C 1
ATOM 1266 O O . VAL A 1 163 ? 13.377 14.839 30.819 1.00 19.45 163 VAL A O 1
ATOM 1270 N N . ALA A 1 164 ? 12.129 13.786 32.350 1.00 19.62 164 ALA A N 1
ATOM 1271 C CA . ALA A 1 164 ? 11.122 13.366 31.369 1.00 18.84 164 ALA A CA 1
ATOM 1272 C C . ALA A 1 164 ? 10.474 14.587 30.716 1.00 18.91 164 ALA A C 1
ATOM 1273 O O . ALA A 1 164 ? 10.217 14.597 29.511 1.00 19.57 164 ALA A O 1
ATOM 1275 N N . ALA A 1 165 ? 10.203 15.616 31.514 1.00 19.70 165 ALA A N 1
ATOM 1276 C CA . ALA A 1 165 ? 9.592 16.838 30.995 1.00 18.70 165 ALA A CA 1
ATOM 1277 C C . ALA A 1 165 ? 10.535 17.532 30.007 1.00 19.71 165 ALA A C 1
ATOM 1278 O O . ALA A 1 165 ? 10.119 17.955 28.929 1.00 18.22 165 ALA A O 1
ATOM 1280 N N . THR A 1 166 ? 11.804 17.643 30.386 1.00 17.95 166 THR A N 1
ATOM 1281 C CA . THR A 1 166 ? 12.806 18.287 29.542 1.00 18.43 166 THR A CA 1
ATOM 1282 C C . THR A 1 166 ? 12.992 17.533 28.231 1.00 17.88 166 THR A C 1
ATOM 1283 O O . THR A 1 166 ? 13.116 18.141 27.172 1.00 17.50 166 THR A O 1
ATOM 1287 N N . LEU A 1 167 ? 13.011 16.205 28.307 1.00 18.02 167 LEU A N 1
ATOM 1288 C CA . LEU A 1 167 ? 13.178 15.385 27.120 1.00 17.42 167 LEU A CA 1
ATOM 1289 C C . LEU A 1 167 ? 11.978 15.547 26.186 1.00 17.78 167 LEU A C 1
ATOM 1290 O O . LEU A 1 167 ? 12.130 15.525 24.964 1.00 17.57 167 LEU A O 1
ATOM 1295 N N . SER A 1 168 ? 10.791 15.719 26.766 1.00 16.70 168 SER A N 1
ATOM 1296 C CA . SER A 1 168 ? 9.565 15.912 25.981 1.00 18.67 168 SER A CA 1
ATOM 1297 C C . SER A 1 168 ? 9.583 17.271 25.273 1.00 19.58 168 SER A C 1
ATOM 1298 O O . SER A 1 168 ? 9.170 17.391 24.118 1.00 20.95 168 SER A O 1
ATOM 1301 N N . ILE A 1 169 ? 10.057 18.297 25.971 1.00 20.13 169 ILE A N 1
ATOM 1302 C CA . ILE A 1 169 ? 10.126 19.635 25.392 1.00 22.03 169 ILE A CA 1
ATOM 1303 C C . ILE A 1 169 ? 11.183 19.669 24.284 1.00 21.03 169 ILE A C 1
ATOM 1304 O O . ILE A 1 169 ? 10.961 20.233 23.208 1.00 21.69 169 ILE A O 1
ATOM 1309 N N . ALA A 1 170 ? 12.323 19.046 24.546 1.00 20.15 170 ALA A N 1
ATOM 1310 C CA . ALA A 1 170 ? 13.411 19.009 23.576 1.00 21.06 170 ALA A CA 1
ATOM 1311 C C . ALA A 1 170 ? 13.081 18.211 22.318 1.00 20.17 170 ALA A C 1
ATOM 1312 O O . ALA A 1 170 ? 13.366 18.652 21.206 1.00 19.08 170 ALA A O 1
ATOM 1314 N N . SER A 1 171 ? 12.483 17.038 22.499 1.00 21.92 171 SER A N 1
ATOM 1315 C CA . SER A 1 171 ? 12.153 16.162 21.381 1.00 24.36 171 SER A CA 1
ATOM 1316 C C . SER A 1 171 ? 10.855 16.488 20.664 1.00 26.14 171 SER A C 1
ATOM 1317 O O . SER A 1 171 ? 10.701 16.165 19.487 1.00 28.59 171 SER A O 1
ATOM 1320 N N . GLY A 1 172 ? 9.916 17.107 21.372 1.00 27.84 172 GLY A N 1
ATOM 1321 C CA . GLY A 1 172 ? 8.638 17.421 20.763 1.00 28.76 172 GLY A CA 1
ATOM 1322 C C . GLY A 1 172 ? 7.764 16.179 20.724 1.00 28.30 172 GLY A C 1
ATOM 1323 O O . GLY A 1 172 ? 6.738 16.142 20.050 1.00 29.76 172 GLY A O 1
ATOM 1324 N N . LYS A 1 173 ? 8.189 15.149 21.449 1.00 30.37 173 LYS A N 1
ATOM 1325 C CA . LYS A 1 173 ? 7.458 13.886 21.523 1.00 29.22 173 LYS A CA 1
ATOM 1326 C C . LYS A 1 173 ? 7.086 13.603 22.976 1.00 29.41 173 LYS A C 1
ATOM 1327 O O . LYS A 1 173 ? 7.716 14.128 23.899 1.00 26.12 173 LYS A O 1
ATOM 1333 N N . ASP A 1 174 ? 6.062 12.777 23.180 1.00 29.57 174 ASP A N 1
ATOM 1334 C CA . ASP A 1 174 ? 5.645 12.411 24.531 1.00 30.51 174 ASP A CA 1
ATOM 1335 C C . ASP A 1 174 ? 6.483 11.193 24.922 1.00 29.93 1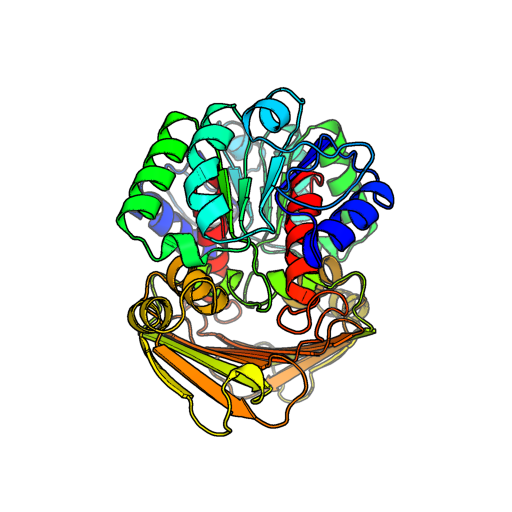74 ASP A C 1
ATOM 1336 O O . ASP A 1 174 ? 6.045 10.049 24.817 1.00 30.90 174 ASP A O 1
ATOM 1341 N N . VAL A 1 175 ? 7.706 11.461 25.359 1.00 27.83 175 VAL A N 1
ATOM 1342 C CA . VAL A 1 175 ? 8.663 10.428 25.735 1.00 25.91 175 VAL A CA 1
ATOM 1343 C C . VAL A 1 175 ? 8.119 9.259 26.553 1.00 26.17 175 VAL A C 1
ATOM 1344 O O . VAL A 1 175 ? 7.353 9.451 27.496 1.00 25.55 175 VAL A O 1
ATOM 1348 N N . LYS A 1 176 ? 8.514 8.043 26.175 1.00 25.15 176 LYS A N 1
ATOM 1349 C CA . LYS A 1 176 ? 8.094 6.845 26.900 1.00 27.02 176 LYS A CA 1
ATOM 1350 C C . LYS A 1 176 ? 8.979 6.763 28.135 1.00 25.84 176 LYS A C 1
ATOM 1351 O O . LYS A 1 176 ? 10.195 6.853 28.028 1.00 23.89 176 LYS A O 1
ATOM 1357 N N . VAL A 1 177 ? 8.374 6.596 29.304 1.00 26.18 177 VAL A N 1
ATOM 1358 C CA . VAL A 1 177 ? 9.150 6.536 30.532 1.00 28.40 177 VAL A CA 1
ATOM 1359 C C . VAL A 1 177 ? 8.952 5.261 31.347 1.00 29.93 177 VAL A C 1
ATOM 1360 O O . VAL A 1 177 ? 7.836 4.757 31.478 1.00 30.21 177 VAL A O 1
ATOM 1364 N N . ARG A 1 178 ? 10.053 4.749 31.886 1.00 31.46 178 ARG A N 1
ATOM 1365 C CA . ARG A 1 178 ? 10.035 3.556 32.725 1.00 33.87 178 ARG A CA 1
ATOM 1366 C C . ARG A 1 178 ? 10.848 3.892 33.972 1.00 33.31 178 ARG A C 1
ATOM 1367 O O . ARG A 1 178 ? 12.062 4.092 33.891 1.00 34.29 178 ARG A O 1
ATOM 1375 N N . LEU A 1 179 ? 10.175 3.975 35.115 1.00 31.53 179 LEU A N 1
ATOM 1376 C CA . LEU A 1 179 ? 10.833 4.297 36.374 1.00 32.45 179 LEU A CA 1
ATOM 1377 C C . LEU A 1 179 ? 11.036 3.030 37.196 1.00 32.18 179 LEU A C 1
ATOM 1378 O O . LEU A 1 179 ? 10.088 2.287 37.462 1.00 31.87 179 LEU A O 1
ATOM 1383 N N . VAL A 1 180 ? 12.277 2.786 37.601 1.00 31.23 180 VAL A N 1
ATOM 1384 C CA . VAL A 1 180 ? 12.597 1.597 38.372 1.00 29.76 180 VAL A CA 1
ATOM 1385 C C . VAL A 1 180 ? 13.220 1.907 39.729 1.00 30.77 180 VAL A C 1
ATOM 1386 O O . VAL A 1 180 ? 14.120 2.740 39.836 1.00 27.79 180 VAL A O 1
ATOM 1390 N N . ALA A 1 181 ? 12.725 1.231 40.764 1.00 30.72 181 ALA A N 1
ATOM 1391 C CA . ALA A 1 181 ? 13.237 1.394 42.121 1.00 32.57 181 ALA A CA 1
ATOM 1392 C C . ALA A 1 181 ? 14.154 0.205 42.381 1.00 34.01 181 ALA A C 1
ATOM 1393 O O . ALA A 1 181 ? 13.731 -0.952 42.294 1.00 32.44 181 ALA A O 1
ATOM 1395 N N . ASP A 1 182 ? 15.408 0.481 42.707 1.00 34.97 182 ASP A N 1
ATOM 1396 C CA . ASP A 1 182 ? 16.357 -0.600 42.924 1.00 37.80 182 ASP A CA 1
ATOM 1397 C C . ASP A 1 182 ? 17.300 -0.285 44.075 1.00 38.59 182 ASP A C 1
ATOM 1398 O O . ASP A 1 182 ? 17.272 0.814 44.633 1.00 36.76 182 ASP A O 1
ATOM 1403 N N . GLU A 1 183 ? 18.127 -1.266 44.427 1.00 40.11 183 GLU A N 1
ATOM 1404 C CA . GLU A 1 183 ? 19.116 -1.110 45.483 1.00 43.03 183 GLU A CA 1
ATOM 1405 C C . GLU A 1 183 ? 20.329 -0.451 44.846 1.00 43.46 183 GLU A C 1
ATOM 1406 O O . GLU A 1 183 ? 21.398 -1.059 44.737 1.00 45.62 183 GLU A O 1
ATOM 1412 N N . VAL A 1 184 ? 20.152 0.788 44.402 1.00 42.30 184 VAL A N 1
ATOM 1413 C CA . VAL A 1 184 ? 21.231 1.530 43.773 1.00 41.14 184 VAL A CA 1
ATOM 1414 C C . VAL A 1 184 ? 21.572 2.750 44.611 1.00 41.76 184 VAL A C 1
ATOM 1415 O O . VAL A 1 184 ? 20.701 3.339 45.253 1.00 41.08 184 VAL A O 1
ATOM 1419 N N . GLU A 1 185 ? 22.850 3.112 44.605 1.00 41.25 185 GLU A N 1
ATOM 1420 C CA . GLU A 1 185 ? 23.345 4.247 45.370 1.00 42.12 185 GLU A CA 1
ATOM 1421 C C . GLU A 1 185 ? 23.512 5.464 44.461 1.00 39.50 185 GLU A C 1
ATOM 1422 O O . GLU A 1 185 ? 23.819 6.565 44.921 1.00 39.76 185 GLU A O 1
ATOM 1428 N N . GLU A 1 186 ? 23.297 5.256 43.167 1.00 37.46 186 GLU A N 1
ATOM 1429 C CA . GLU A 1 186 ? 23.419 6.323 42.183 1.00 34.66 186 GLU A CA 1
ATOM 1430 C C . GLU A 1 186 ? 22.105 6.516 41.436 1.00 32.27 186 GLU A C 1
ATOM 1431 O O . GLU A 1 186 ? 21.262 5.616 41.405 1.00 31.31 186 GLU A O 1
ATOM 1437 N N . ASN A 1 187 ? 21.927 7.697 40.851 1.00 28.72 187 ASN A N 1
ATOM 1438 C CA . ASN A 1 187 ? 20.724 7.990 40.076 1.00 27.67 187 ASN A CA 1
ATOM 1439 C C . ASN A 1 187 ? 21.067 7.708 38.621 1.00 26.99 187 ASN A C 1
ATOM 1440 O O . ASN A 1 187 ? 21.876 8.414 38.017 1.00 27.75 187 ASN A O 1
ATOM 1445 N N . ILE A 1 188 ? 20.441 6.684 38.055 1.00 24.43 188 ILE A N 1
ATOM 1446 C CA . ILE A 1 188 ? 20.739 6.293 36.687 1.00 23.04 188 ILE A CA 1
ATOM 1447 C C . ILE A 1 188 ? 19.667 6.662 35.672 1.00 22.22 188 ILE A C 1
ATOM 1448 O O . ILE A 1 188 ? 18.497 6.375 35.876 1.00 21.46 188 ILE A O 1
ATOM 1453 N N . HIS A 1 189 ? 20.080 7.309 34.584 1.00 21.01 189 HIS A N 1
ATOM 1454 C CA . HIS A 1 189 ? 19.157 7.697 33.518 1.00 20.04 189 HIS A CA 1
ATOM 1455 C C . HIS A 1 189 ? 19.707 7.156 32.200 1.00 21.21 189 HIS A C 1
ATOM 1456 O O . HIS A 1 189 ? 20.882 7.341 31.892 1.00 23.15 189 HIS A O 1
ATOM 1463 N N . GLU A 1 190 ? 18.863 6.481 31.425 1.00 20.45 190 GLU A N 1
ATOM 1464 C CA . GLU A 1 190 ? 19.301 5.945 30.143 1.00 20.14 190 GLU A CA 1
ATOM 1465 C C . GLU A 1 190 ? 18.294 6.374 29.087 1.00 19.68 190 GLU A C 1
ATOM 1466 O O . GLU A 1 190 ? 17.093 6.217 29.266 1.00 19.71 190 GLU A O 1
ATOM 1472 N N . ILE A 1 191 ? 18.793 6.927 27.990 1.00 17.87 191 ILE A N 1
ATOM 1473 C CA . ILE A 1 191 ? 17.925 7.416 26.931 1.00 18.66 191 ILE A CA 1
ATOM 1474 C C . ILE A 1 191 ? 18.267 6.807 25.588 1.00 20.12 191 ILE A C 1
ATOM 1475 O O . ILE A 1 191 ? 19.436 6.755 25.202 1.00 21.16 191 ILE A O 1
ATOM 1480 N N . LEU A 1 192 ? 17.237 6.375 24.868 1.00 22.06 192 LEU A N 1
ATOM 1481 C CA . LEU A 1 192 ? 17.404 5.785 23.549 1.00 23.33 192 LEU A CA 1
ATOM 1482 C C . LEU A 1 192 ? 16.595 6.650 22.583 1.00 23.05 192 LEU A C 1
ATOM 1483 O O . LEU A 1 192 ? 15.437 6.958 22.846 1.00 20.55 192 LEU A O 1
ATOM 1488 N N . VAL A 1 193 ? 17.219 7.054 21.481 1.00 22.79 193 VAL A N 1
ATOM 1489 C CA . VAL A 1 193 ? 16.560 7.901 20.488 1.00 22.99 193 VAL A CA 1
ATOM 1490 C C . VAL A 1 193 ? 16.847 7.366 19.093 1.00 24.39 193 VAL A C 1
ATOM 1491 O O . VAL A 1 193 ? 17.988 7.016 18.778 1.00 24.80 193 VAL A O 1
ATOM 1495 N N . ARG A 1 194 ? 15.816 7.298 18.257 1.00 25.23 194 ARG A N 1
ATOM 1496 C CA . ARG A 1 194 ? 15.975 6.813 16.891 1.00 25.32 194 ARG A CA 1
ATOM 1497 C C . ARG A 1 194 ? 15.202 7.712 15.942 1.00 24.51 194 ARG A C 1
ATOM 1498 O O . ARG A 1 194 ? 14.134 8.217 16.292 1.00 23.20 194 ARG A O 1
ATOM 1506 N N . GLY A 1 195 ? 15.743 7.908 14.745 1.00 23.95 195 GLY A N 1
ATOM 1507 C CA . GLY A 1 195 ? 15.074 8.741 13.761 1.00 24.90 195 GLY A CA 1
ATOM 1508 C C . GLY A 1 195 ? 15.802 8.788 12.432 1.00 24.17 195 GLY A C 1
ATOM 1509 O O . GLY A 1 195 ? 16.725 8.014 12.199 1.00 23.29 195 GLY A O 1
ATOM 1510 N N . GLU A 1 196 ? 15.381 9.697 11.556 1.00 26.24 196 GLU A N 1
ATOM 1511 C CA . GLU A 1 196 ? 16.004 9.845 10.245 1.00 28.23 196 GLU A CA 1
ATOM 1512 C C . GLU A 1 196 ? 17.444 10.343 10.350 1.00 28.21 196 GLU A C 1
ATOM 1513 O O . GLU A 1 196 ? 18.183 10.322 9.367 1.00 28.41 196 GLU A O 1
ATOM 1519 N N . PHE A 1 197 ? 17.842 10.775 11.545 1.00 25.69 197 PHE A N 1
ATOM 1520 C CA . PHE A 1 197 ? 19.198 11.277 11.778 1.00 23.89 197 PHE A CA 1
ATOM 1521 C C . PHE A 1 197 ? 20.148 10.140 12.149 1.00 24.11 197 PHE A C 1
ATOM 1522 O O . PHE A 1 197 ? 21.371 10.292 12.084 1.00 23.74 197 PHE A O 1
ATOM 1530 N N . GLY A 1 198 ? 19.570 9.011 12.552 1.00 20.60 198 GLY A N 1
ATOM 1531 C CA . GLY A 1 198 ? 20.348 7.855 12.965 1.00 22.23 198 GLY A CA 1
ATOM 1532 C C . GLY A 1 198 ? 19.868 7.411 14.336 1.00 21.08 198 GLY A C 1
ATOM 1533 O O . GLY A 1 198 ? 18.671 7.430 14.609 1.00 21.41 198 GLY A O 1
ATOM 1534 N N . GLU A 1 199 ? 20.789 7.024 15.211 1.00 19.95 199 GLU A N 1
ATOM 1535 C CA . GLU A 1 199 ? 20.405 6.597 16.548 1.00 21.02 199 GLU A CA 1
ATOM 1536 C C . GLU A 1 199 ? 21.399 7.122 17.574 1.00 19.68 199 GLU A C 1
ATOM 1537 O O . GLU A 1 199 ? 22.560 7.383 17.260 1.00 18.18 199 GLU A O 1
ATOM 1543 N N . MET A 1 200 ? 20.944 7.261 18.807 1.00 20.08 200 MET A N 1
ATOM 1544 C CA . MET A 1 200 ? 21.840 7.694 19.860 1.00 22.92 200 MET A CA 1
ATOM 1545 C C . MET A 1 200 ? 21.363 7.125 21.172 1.00 21.96 200 MET A C 1
ATOM 1546 O O . MET A 1 200 ? 20.167 7.008 21.409 1.00 21.34 200 MET A O 1
ATOM 1551 N N . GLU A 1 201 ? 22.317 6.738 22.008 1.00 21.32 201 GLU A N 1
ATOM 1552 C CA . GLU A 1 201 ? 22.017 6.182 23.311 1.00 22.31 201 GLU A CA 1
ATOM 1553 C C . GLU A 1 201 ? 22.837 6.970 24.317 1.00 20.70 201 GLU A C 1
ATOM 1554 O O . GLU A 1 201 ? 24.018 7.221 24.104 1.00 19.49 201 GLU A O 1
ATOM 1560 N N . ILE A 1 202 ? 22.187 7.377 25.398 1.00 17.78 202 ILE A N 1
ATOM 1561 C CA . ILE A 1 202 ? 22.841 8.142 26.448 1.00 19.32 202 ILE A CA 1
ATOM 1562 C C . ILE A 1 202 ? 22.622 7.434 27.774 1.00 20.12 202 ILE A C 1
ATOM 1563 O O . ILE A 1 202 ? 21.491 7.067 28.110 1.00 20.52 202 ILE A O 1
ATOM 1568 N N . ARG A 1 203 ? 23.697 7.253 28.533 1.00 20.35 203 ARG A N 1
ATOM 1569 C CA . ARG A 1 203 ? 23.595 6.614 29.833 1.00 21.97 203 ARG A CA 1
ATOM 1570 C C . ARG A 1 203 ? 24.351 7.448 30.847 1.00 20.76 203 ARG A C 1
ATOM 1571 O O . ARG A 1 203 ? 25.536 7.721 30.681 1.00 19.19 203 ARG A O 1
ATOM 1579 N N . VAL A 1 204 ? 23.662 7.849 31.904 1.00 22.36 204 VAL A N 1
ATOM 1580 C CA . VAL A 1 204 ? 24.293 8.647 32.937 1.00 22.18 204 VAL A CA 1
ATOM 1581 C C . VAL A 1 204 ? 24.099 7.985 34.294 1.00 22.63 204 VAL A C 1
ATOM 1582 O O . VAL A 1 204 ? 22.985 7.622 34.660 1.00 21.92 204 VAL A O 1
ATOM 1586 N N . ARG A 1 205 ? 25.192 7.819 35.026 1.00 22.02 205 ARG A N 1
ATOM 1587 C CA . ARG A 1 205 ? 25.156 7.226 36.361 1.00 24.05 205 ARG A CA 1
ATOM 1588 C C . ARG A 1 205 ? 25.580 8.371 37.285 1.00 22.01 205 ARG A C 1
ATOM 1589 O O . ARG A 1 205 ? 26.760 8.656 37.424 1.00 20.31 205 ARG A O 1
ATOM 1597 N N . ASN A 1 206 ? 24.599 9.021 37.908 1.00 22.54 206 ASN A N 1
ATOM 1598 C CA . ASN A 1 206 ? 24.839 10.182 38.768 1.00 23.56 206 ASN A CA 1
ATOM 1599 C C . ASN A 1 206 ? 25.075 9.953 40.255 1.00 24.56 206 ASN A C 1
ATOM 1600 O O . ASN A 1 206 ? 24.398 9.147 40.897 1.00 24.87 206 ASN A O 1
ATOM 1605 N N . ARG A 1 207 ? 26.024 10.699 40.804 1.00 24.62 207 ARG A N 1
ATOM 1606 C CA . ARG A 1 207 ? 26.306 10.625 42.228 1.00 26.27 207 ARG A CA 1
ATOM 1607 C C . ARG A 1 207 ? 25.244 11.513 42.868 1.00 24.00 207 ARG A C 1
ATOM 1608 O O . ARG A 1 207 ? 25.019 12.635 42.421 1.00 24.60 207 ARG A O 1
ATOM 1616 N N . PRO A 1 208 ? 24.547 11.012 43.898 1.00 24.56 208 PRO A N 1
ATOM 1617 C CA . PRO A 1 208 ? 23.517 11.842 44.537 1.00 24.73 208 PRO A CA 1
ATOM 1618 C C . PRO A 1 208 ? 24.116 12.928 45.428 1.00 26.25 208 PRO A C 1
ATOM 1619 O O . PRO A 1 208 ? 25.214 12.771 45.951 1.00 24.65 208 PRO A O 1
ATOM 1623 N N . MET A 1 209 ? 23.397 14.034 45.590 1.00 27.01 209 MET A N 1
ATOM 1624 C CA . MET A 1 209 ? 23.869 15.110 46.452 1.00 29.22 209 MET A CA 1
ATOM 1625 C C . MET A 1 209 ? 23.535 14.723 47.895 1.00 31.59 209 MET A C 1
ATOM 1626 O O . MET A 1 209 ? 22.451 14.202 48.165 1.00 31.40 209 MET A O 1
ATOM 1631 N N . ARG A 1 210 ? 24.464 14.971 48.812 1.00 33.47 210 ARG A N 1
ATOM 1632 C CA . ARG A 1 210 ? 24.264 14.633 50.222 1.00 38.15 210 ARG A CA 1
ATOM 1633 C C . ARG A 1 210 ? 22.975 15.195 50.812 1.00 37.07 210 ARG A C 1
ATOM 1634 O O . ARG A 1 210 ? 22.176 14.455 51.380 1.00 37.32 210 ARG A O 1
ATOM 1642 N N . GLU A 1 211 ? 22.787 16.503 50.673 1.00 36.75 211 GLU A N 1
ATOM 1643 C CA . GLU A 1 211 ? 21.616 17.196 51.206 1.00 37.29 211 GLU A CA 1
ATOM 1644 C C . GLU A 1 211 ? 20.264 16.676 50.709 1.00 34.87 211 GLU A C 1
ATOM 1645 O O . GLU A 1 211 ? 19.245 16.870 51.374 1.00 33.88 211 GLU A O 1
ATOM 1651 N N . ASN A 1 212 ? 20.254 16.030 49.545 1.00 31.93 212 ASN A N 1
ATOM 1652 C CA . ASN A 1 212 ? 19.020 15.486 48.973 1.00 29.96 212 ASN A CA 1
ATOM 1653 C C . ASN A 1 212 ? 19.352 14.403 47.940 1.00 29.89 212 ASN A C 1
ATOM 1654 O O . ASN A 1 212 ? 19.534 14.696 46.757 1.00 29.24 212 ASN A O 1
ATOM 1659 N N . PRO A 1 213 ? 19.432 13.133 48.384 1.00 29.51 213 PRO A N 1
ATOM 1660 C CA . PRO A 1 213 ? 19.742 11.950 47.573 1.00 29.88 213 PRO A CA 1
ATOM 1661 C C . PRO A 1 213 ? 18.882 11.794 46.328 1.00 30.37 213 PRO A C 1
ATOM 1662 O O . PRO A 1 213 ? 19.246 11.078 45.393 1.00 32.30 213 PRO A O 1
ATOM 1666 N N . LYS A 1 214 ? 17.734 12.458 46.323 1.00 28.40 214 LYS A N 1
ATOM 1667 C CA . LYS A 1 214 ? 16.829 12.392 45.186 1.00 29.22 214 LYS A CA 1
ATOM 1668 C C . LYS A 1 214 ? 17.385 13.174 43.995 1.00 27.17 214 LYS A C 1
ATOM 1669 O O . LYS A 1 214 ? 17.088 12.866 42.846 1.00 28.36 214 LYS A O 1
ATOM 1675 N N . THR A 1 215 ? 18.210 14.172 44.283 1.00 26.32 215 THR A N 1
ATOM 1676 C CA . THR A 1 215 ? 18.807 15.020 43.253 1.00 24.70 215 THR A CA 1
ATOM 1677 C C . THR A 1 215 ? 20.231 14.619 42.859 1.00 23.11 215 THR A C 1
ATOM 1678 O O . THR A 1 215 ? 21.093 14.396 43.722 1.00 23.14 215 THR A O 1
ATOM 1682 N N . SER A 1 216 ? 20.468 14.540 41.551 1.00 22.31 216 SER A N 1
ATOM 1683 C CA . SER A 1 216 ? 21.780 14.198 41.010 1.00 21.43 216 SER A CA 1
ATOM 1684 C C . SER A 1 216 ? 22.670 15.425 41.082 1.00 22.16 216 SER A C 1
ATOM 1685 O O . SER A 1 216 ? 22.239 16.526 40.751 1.00 21.02 216 SER A O 1
ATOM 1688 N N . TYR A 1 217 ? 23.911 15.230 41.509 1.00 23.01 217 TYR A N 1
ATOM 1689 C CA . TYR A 1 217 ? 24.873 16.318 41.614 1.00 23.97 217 TYR A CA 1
ATOM 1690 C C . TYR A 1 217 ? 25.037 17.036 40.264 1.00 24.07 217 TYR A C 1
ATOM 1691 O O . TYR A 1 217 ? 25.169 18.261 40.210 1.00 22.37 217 TYR A O 1
ATOM 1700 N N . LEU A 1 218 ? 25.020 16.271 39.178 1.00 21.48 218 LEU A N 1
ATOM 1701 C CA . LEU A 1 218 ? 25.161 16.844 37.839 1.00 21.72 218 LEU A CA 1
ATOM 1702 C C . LEU A 1 218 ? 24.112 17.923 37.575 1.00 20.99 218 LEU A C 1
ATOM 1703 O O . LEU A 1 218 ? 24.366 18.880 36.847 1.00 21.10 218 LEU A O 1
ATOM 1708 N N . ALA A 1 219 ? 22.929 17.757 38.161 1.00 21.30 219 ALA A N 1
ATOM 1709 C CA . ALA A 1 219 ? 21.849 18.722 37.982 1.00 19.40 219 ALA A CA 1
ATOM 1710 C C . ALA A 1 219 ? 22.239 20.097 38.522 1.00 19.90 219 ALA A C 1
ATOM 1711 O O . ALA A 1 219 ? 21.885 21.117 37.938 1.00 19.06 219 ALA A O 1
ATOM 1713 N N . ALA A 1 220 ? 22.962 20.127 39.639 1.00 17.23 220 ALA A N 1
ATOM 1714 C CA . ALA A 1 220 ? 23.393 21.399 40.212 1.00 18.89 220 ALA A CA 1
ATOM 1715 C C . ALA A 1 220 ? 24.468 21.973 39.295 1.00 19.13 220 ALA A C 1
ATOM 1716 O O . ALA A 1 220 ? 24.496 23.170 39.011 1.00 18.42 220 ALA A O 1
ATOM 1718 N N . LEU A 1 221 ? 25.347 21.096 38.827 1.00 16.17 221 LEU A N 1
ATOM 1719 C CA . LEU A 1 221 ? 26.423 21.507 37.940 1.00 19.80 221 LEU A CA 1
ATOM 1720 C C . LEU A 1 221 ? 25.882 22.054 36.622 1.00 18.80 221 LEU A C 1
ATOM 1721 O O . LEU A 1 221 ? 26.455 22.980 36.059 1.00 18.34 221 LEU A O 1
ATOM 1726 N N . SER A 1 222 ? 24.770 21.495 36.145 1.00 17.16 222 SER A N 1
ATOM 1727 C CA . SER A 1 222 ? 24.183 21.935 34.884 1.00 18.07 222 SER A CA 1
ATOM 1728 C C . SER A 1 222 ? 23.873 23.429 34.913 1.00 16.95 222 SER A C 1
ATOM 1729 O O . SER A 1 222 ? 23.922 24.097 33.883 1.00 16.91 222 SER A O 1
ATOM 1732 N N . VAL A 1 223 ? 23.552 23.960 36.091 1.00 16.73 223 VAL A N 1
ATOM 1733 C CA . VAL A 1 223 ? 23.267 25.377 36.189 1.00 16.97 223 VAL A CA 1
ATOM 1734 C C . VAL A 1 223 ? 24.526 26.212 35.954 1.00 19.01 223 VAL A C 1
ATOM 1735 O O . VAL A 1 223 ? 24.456 27.279 35.344 1.00 20.35 223 VAL A O 1
ATOM 1739 N N . THR A 1 224 ? 25.677 25.727 36.414 1.00 19.01 224 THR A N 1
ATOM 1740 C CA . THR A 1 224 ? 26.914 26.474 36.238 1.00 20.30 224 THR A CA 1
ATOM 1741 C C . THR A 1 224 ? 27.308 26.574 34.765 1.00 20.41 224 THR A C 1
ATOM 1742 O O . THR A 1 224 ? 27.971 27.531 34.359 1.00 20.05 224 THR A O 1
ATOM 1746 N N . ARG A 1 225 ? 26.899 25.594 33.962 1.00 20.60 225 ARG A N 1
ATOM 1747 C CA . ARG A 1 225 ? 27.191 25.643 32.531 1.00 19.77 225 ARG A CA 1
ATOM 1748 C C . ARG A 1 225 ? 26.483 26.865 31.961 1.00 20.58 225 ARG A C 1
ATOM 1749 O O . ARG A 1 225 ? 27.076 27.658 31.221 1.00 18.46 225 ARG A O 1
ATOM 1757 N N . ILE A 1 226 ? 25.204 27.008 32.305 1.00 19.27 226 ILE A N 1
ATOM 1758 C CA . ILE A 1 226 ? 24.424 28.127 31.794 1.00 22.02 226 ILE A CA 1
ATOM 1759 C C . ILE A 1 226 ? 24.992 29.461 32.275 1.00 20.93 226 ILE A C 1
ATOM 1760 O O . ILE A 1 226 ? 25.170 30.386 31.481 1.00 20.04 226 ILE A O 1
ATOM 1765 N N . LEU A 1 227 ? 25.303 29.551 33.564 1.00 20.99 227 LEU A N 1
ATOM 1766 C CA . LEU A 1 227 ? 25.860 30.780 34.111 1.00 21.06 227 LEU A CA 1
ATOM 1767 C C . LEU A 1 227 ? 27.165 31.140 33.399 1.00 21.98 227 LEU A C 1
ATOM 1768 O O . LEU A 1 227 ? 27.395 32.304 33.062 1.00 23.28 227 LEU A O 1
ATOM 1773 N N . ARG A 1 228 ? 28.016 30.149 33.161 1.00 20.47 228 ARG A N 1
ATOM 1774 C CA . ARG A 1 228 ? 29.275 30.407 32.465 1.00 22.02 228 ARG A CA 1
ATOM 1775 C C . ARG A 1 228 ? 29.046 30.856 31.024 1.00 23.10 228 ARG A C 1
ATOM 1776 O O . ARG A 1 228 ? 29.730 31.759 30.533 1.00 24.91 228 ARG A O 1
ATOM 1784 N N . ASN A 1 229 ? 28.087 30.231 30.350 1.00 21.83 229 ASN A N 1
ATOM 1785 C CA . ASN A 1 229 ? 27.783 30.583 28.970 1.00 24.33 229 ASN A CA 1
ATOM 1786 C C . ASN A 1 229 ? 27.313 32.026 28.827 1.00 25.59 229 ASN A C 1
ATOM 1787 O O . ASN A 1 229 ? 27.562 32.667 27.807 1.00 25.43 229 ASN A O 1
ATOM 1792 N N . LEU A 1 230 ? 26.623 32.531 29.843 1.00 27.28 230 LEU A N 1
ATOM 1793 C CA . LEU A 1 230 ? 26.132 33.906 29.819 1.00 29.76 230 LEU A CA 1
ATOM 1794 C C . LEU A 1 230 ? 27.286 34.892 29.953 1.00 31.32 230 LEU A C 1
ATOM 1795 O O . LEU A 1 230 ? 27.287 35.955 29.343 1.00 32.47 230 LEU A O 1
ATOM 1800 N N . LYS A 1 231 ? 28.279 34.510 30.743 1.00 36.45 231 LYS A N 1
ATOM 1801 C CA . LYS A 1 231 ? 29.432 35.357 31.013 1.00 40.07 231 LYS A CA 1
ATOM 1802 C C . LYS A 1 231 ? 30.590 35.298 30.010 1.00 41.16 231 LYS A C 1
ATOM 1803 O O . LYS A 1 231 ? 31.272 36.301 29.803 1.00 43.18 231 LYS A O 1
ATOM 1809 N N . GLU A 1 232 ? 30.810 34.147 29.379 1.00 41.09 232 GLU A N 1
ATOM 1810 C CA . GLU A 1 232 ? 31.932 34.004 28.449 1.00 41.77 232 GLU A CA 1
ATOM 1811 C C . GLU A 1 232 ? 31.675 34.234 26.956 1.00 41.89 232 GLU A C 1
ATOM 1812 O O . GLU A 1 232 ? 30.538 34.427 26.518 1.00 41.38 232 GLU A O 1
ATOM 1818 N N . GLY A 1 233 ? 32.765 34.204 26.190 1.00 41.47 233 GLY A N 1
ATOM 1819 C CA . GLY A 1 233 ? 32.701 34.389 24.749 1.00 39.08 233 GLY A CA 1
ATOM 1820 C C . GLY A 1 233 ? 32.261 33.123 24.038 1.00 37.50 233 GLY A C 1
ATOM 1821 O O . GLY A 1 233 ? 31.262 33.138 23.313 1.00 37.65 233 GLY A O 1
ATOM 1822 N N . LEU A 1 234 ? 33.008 32.034 24.223 1.00 36.11 234 LEU A N 1
ATOM 1823 C CA . LEU A 1 234 ? 32.649 30.755 23.613 1.00 33.90 234 LEU A CA 1
ATOM 1824 C C . LEU A 1 234 ? 31.519 30.139 24.427 1.00 32.55 234 LEU A C 1
ATOM 1825 O O . LEU A 1 234 ? 31.616 30.016 25.650 1.00 32.85 234 LEU A O 1
ATOM 1830 N N . VAL A 1 235 ? 30.450 29.759 23.738 1.00 28.47 235 VAL A N 1
ATOM 1831 C CA . VAL A 1 235 ? 29.283 29.162 24.371 1.00 27.70 235 VAL A CA 1
ATOM 1832 C C . VAL A 1 235 ? 29.155 27.700 23.945 1.00 27.22 235 VAL A C 1
ATOM 1833 O O . VAL A 1 235 ? 29.167 27.398 22.751 1.00 25.18 235 VAL A O 1
ATOM 1837 N N . VAL A 1 236 ? 29.046 26.802 24.921 1.00 26.11 236 VAL A N 1
ATOM 1838 C CA . VAL A 1 236 ? 28.891 25.373 24.656 1.00 26.19 236 VAL A CA 1
ATOM 1839 C C . VAL A 1 236 ? 27.669 24.835 25.402 1.00 28.19 236 VAL A C 1
ATOM 1840 O O . VAL A 1 236 ? 26.785 24.218 24.800 1.00 29.52 236 VAL A O 1
ATOM 1844 N N . MET B 1 1 ? 14.458 36.915 11.568 1.00 31.97 1001 MET B N 1
ATOM 1845 C CA . MET B 1 1 ? 15.873 36.863 11.913 1.00 30.44 1001 MET B CA 1
ATOM 1846 C C . MET B 1 1 ? 16.706 36.692 10.643 1.00 29.21 1001 MET B C 1
ATOM 1847 O O . MET B 1 1 ? 16.380 35.865 9.788 1.00 28.17 1001 MET B O 1
ATOM 1852 N N . LEU B 1 2 ? 17.772 37.481 10.524 1.00 26.78 1002 LEU B N 1
ATOM 1853 C CA . LEU B 1 2 ? 18.660 37.422 9.365 1.00 24.68 1002 LEU B CA 1
ATOM 1854 C C . LEU B 1 2 ? 19.900 36.601 9.687 1.00 23.42 1002 LEU B C 1
ATOM 1855 O O . LEU B 1 2 ? 20.563 36.835 10.696 1.00 22.96 1002 LEU B O 1
ATOM 1860 N N . VAL B 1 3 ? 20.222 35.650 8.813 1.00 23.37 1003 VAL B N 1
ATOM 1861 C CA . VAL B 1 3 ? 21.370 34.773 9.025 1.00 19.04 1003 VAL B CA 1
ATOM 1862 C C . VAL B 1 3 ? 22.332 34.756 7.834 1.00 18.55 1003 VAL B C 1
ATOM 1863 O O . VAL B 1 3 ? 21.912 34.630 6.684 1.00 18.42 1003 VAL B O 1
ATOM 1867 N N . GLY B 1 4 ? 23.620 34.898 8.117 1.00 17.39 1004 GLY B N 1
ATOM 1868 C CA . GLY B 1 4 ? 24.618 34.839 7.066 1.00 18.45 1004 GLY B CA 1
ATOM 1869 C C . GLY B 1 4 ? 25.242 33.450 7.094 1.00 19.46 1004 GLY B C 1
ATOM 1870 O O . GLY B 1 4 ? 25.604 32.946 8.162 1.00 20.91 1004 GLY B O 1
ATOM 1871 N N . LEU B 1 5 ? 25.365 32.815 5.935 1.00 19.87 1005 LEU B N 1
ATOM 1872 C CA . LEU B 1 5 ? 25.943 31.481 5.874 1.00 19.26 1005 LEU B CA 1
ATOM 1873 C C . LEU B 1 5 ? 27.309 31.507 5.204 1.00 20.77 1005 LEU B C 1
ATOM 1874 O O . LEU B 1 5 ? 27.467 32.071 4.126 1.00 21.03 1005 LEU B O 1
ATOM 1879 N N . ILE B 1 6 ? 28.297 30.911 5.856 1.00 20.05 1006 ILE B N 1
ATOM 1880 C CA . ILE B 1 6 ? 29.630 30.828 5.286 1.00 19.13 1006 ILE B CA 1
ATOM 1881 C C . ILE B 1 6 ? 29.865 29.368 4.958 1.00 19.01 1006 ILE B C 1
ATOM 1882 O O . ILE B 1 6 ? 29.976 28.530 5.854 1.00 17.77 1006 ILE B O 1
ATOM 1887 N N . GLY B 1 7 ? 29.935 29.071 3.663 1.00 18.83 1007 GLY B N 1
ATOM 1888 C CA . GLY B 1 7 ? 30.121 27.700 3.225 1.00 20.26 1007 GLY B CA 1
ATOM 1889 C C . GLY B 1 7 ? 28.815 27.213 2.629 1.00 19.79 1007 GLY B C 1
ATOM 1890 O O . GLY B 1 7 ? 27.794 27.148 3.317 1.00 21.24 1007 GLY B O 1
ATOM 1891 N N . TYR B 1 8 ? 28.838 26.865 1.347 1.00 19.02 1008 TYR B N 1
ATOM 1892 C CA . TYR B 1 8 ? 27.632 26.412 0.676 1.00 18.41 1008 TYR B CA 1
ATOM 1893 C C . TYR B 1 8 ? 27.800 25.005 0.115 1.00 20.76 1008 TYR B C 1
ATOM 1894 O O . TYR B 1 8 ? 27.574 24.758 -1.076 1.00 21.35 1008 TYR B O 1
ATOM 1903 N N . GLY B 1 9 ? 28.196 24.086 0.992 1.00 18.97 1009 GLY B N 1
ATOM 1904 C CA . GLY B 1 9 ? 28.375 22.701 0.604 1.00 18.53 1009 GLY B CA 1
ATOM 1905 C C . GLY B 1 9 ? 27.217 21.865 1.120 1.00 17.56 1009 GLY B C 1
ATOM 1906 O O . GLY B 1 9 ? 26.073 22.317 1.110 1.00 19.48 1009 GLY B O 1
ATOM 1907 N N . ALA B 1 10 ? 27.501 20.646 1.563 1.00 17.27 1010 ALA B N 1
ATOM 1908 C CA . ALA B 1 10 ? 26.459 19.771 2.073 1.00 17.31 1010 ALA B CA 1
ATOM 1909 C C . ALA B 1 10 ? 25.653 20.442 3.194 1.00 17.36 1010 ALA B C 1
ATOM 1910 O O . ALA B 1 10 ? 24.435 20.549 3.108 1.00 18.70 1010 ALA B O 1
ATOM 1912 N N . ILE B 1 11 ? 26.329 20.902 4.240 1.00 18.37 1011 ILE B N 1
ATOM 1913 C CA . ILE B 1 11 ? 25.632 21.550 5.350 1.00 16.92 1011 ILE B CA 1
ATOM 1914 C C . ILE B 1 11 ? 25.002 22.898 4.972 1.00 16.38 1011 ILE B C 1
ATOM 1915 O O . ILE B 1 11 ? 23.826 23.150 5.265 1.00 17.77 1011 ILE B O 1
ATOM 1920 N N . GLY B 1 12 ? 25.773 23.758 4.315 1.00 13.02 1012 GLY B N 1
ATOM 1921 C CA . GLY B 1 12 ? 25.267 25.061 3.931 1.00 14.33 1012 GLY B CA 1
ATOM 1922 C C . GLY B 1 12 ? 24.054 24.997 3.018 1.00 14.59 1012 GLY B C 1
ATOM 1923 O O . GLY B 1 12 ? 23.137 25.798 3.148 1.00 14.75 1012 GLY B O 1
ATOM 1924 N N . LYS B 1 13 ? 24.043 24.042 2.094 1.00 15.89 1013 LYS B N 1
ATOM 1925 C CA . LYS B 1 13 ? 22.921 23.900 1.185 1.00 16.96 1013 LYS B CA 1
ATOM 1926 C C . LYS B 1 13 ? 21.700 23.481 2.000 1.00 17.54 1013 LYS B C 1
ATOM 1927 O O . LYS B 1 13 ? 20.590 23.961 1.767 1.00 19.49 1013 LYS B O 1
ATOM 1933 N N . PHE B 1 14 ? 21.910 22.590 2.963 1.00 18.09 1014 PHE B N 1
ATOM 1934 C CA . PHE B 1 14 ? 20.816 22.151 3.826 1.00 18.35 1014 PHE B CA 1
ATOM 1935 C C . PHE B 1 14 ? 20.283 23.332 4.627 1.00 18.26 1014 PHE B C 1
ATOM 1936 O O . PHE B 1 14 ? 19.078 23.557 4.687 1.00 20.26 1014 PHE B O 1
ATOM 1944 N N . LEU B 1 15 ? 21.189 24.082 5.250 1.00 18.03 1015 LEU B N 1
ATOM 1945 C CA . LEU B 1 15 ? 20.793 25.220 6.073 1.00 18.59 1015 LEU B CA 1
ATOM 1946 C C . LEU B 1 15 ? 20.080 26.336 5.296 1.00 18.09 1015 LEU B C 1
ATOM 1947 O O . LEU B 1 15 ? 19.119 26.925 5.793 1.00 19.51 1015 LEU B O 1
ATOM 1952 N N . ALA B 1 16 ? 20.543 26.630 4.089 1.00 18.26 1016 ALA B N 1
ATOM 1953 C CA . ALA B 1 16 ? 19.903 27.662 3.286 1.00 20.26 1016 ALA B CA 1
ATOM 1954 C C . ALA B 1 16 ? 18.416 27.326 3.121 1.00 20.69 1016 ALA B C 1
ATOM 1955 O O . ALA B 1 16 ? 17.542 28.181 3.301 1.00 20.22 1016 ALA B O 1
ATOM 1957 N N . GLU B 1 17 ? 18.135 26.072 2.788 1.00 20.88 1017 GLU B N 1
ATOM 1958 C CA . GLU B 1 17 ? 16.760 25.641 2.594 1.00 22.74 1017 GLU B CA 1
ATOM 1959 C C . GLU B 1 17 ? 16.011 25.616 3.919 1.00 20.66 1017 GLU B C 1
ATOM 1960 O O . GLU B 1 17 ? 14.879 26.078 3.988 1.00 20.71 1017 GLU B O 1
ATOM 1966 N N . TRP B 1 18 ? 16.645 25.087 4.966 1.00 19.61 1018 TRP B N 1
ATOM 1967 C CA . TRP B 1 18 ? 16.016 25.018 6.289 1.00 20.10 1018 TRP B CA 1
ATOM 1968 C C . TRP B 1 18 ? 15.599 26.407 6.779 1.00 19.47 1018 TRP B C 1
ATOM 1969 O O . TRP B 1 18 ? 14.494 26.587 7.288 1.00 18.65 1018 TRP B O 1
ATOM 1980 N N . LEU B 1 19 ? 16.503 27.374 6.646 1.00 19.17 1019 LEU B N 1
ATOM 1981 C CA . LEU B 1 19 ? 16.244 28.742 7.066 1.00 19.18 1019 LEU B CA 1
ATOM 1982 C C . LEU B 1 19 ? 14.950 29.278 6.465 1.00 22.09 1019 LEU B C 1
ATOM 1983 O O . LEU B 1 19 ? 14.081 29.775 7.182 1.00 24.18 1019 LEU B O 1
ATOM 1988 N N . GLU B 1 20 ? 14.826 29.156 5.149 1.00 22.95 1020 GLU B N 1
ATOM 1989 C CA . GLU B 1 20 ? 13.656 29.659 4.433 1.00 27.08 1020 GLU B CA 1
ATOM 1990 C C . GLU B 1 20 ? 12.346 28.928 4.678 1.00 28.20 1020 GLU B C 1
ATOM 1991 O O . GLU B 1 20 ? 11.278 29.479 4.429 1.00 30.19 1020 GLU B O 1
ATOM 1997 N N . ARG B 1 21 ? 12.412 27.687 5.143 1.00 15.25 1021 ARG B N 1
ATOM 1998 C CA . ARG B 1 21 ? 11.186 26.949 5.419 1.00 15.25 1021 ARG B CA 1
ATOM 1999 C C . ARG B 1 21 ? 10.793 27.126 6.875 1.00 15.25 1021 ARG B C 1
ATOM 2000 O O . ARG B 1 21 ? 9.740 26.656 7.303 1.00 29.73 1021 ARG B O 1
ATOM 2008 N N . ASN B 1 22 ? 11.643 27.810 7.637 1.00 28.10 1022 ASN B N 1
ATOM 2009 C CA . ASN B 1 22 ? 11.389 28.003 9.057 1.00 29.08 1022 ASN B CA 1
ATOM 2010 C C . ASN B 1 22 ? 11.297 29.453 9.529 1.00 29.22 1022 ASN B C 1
ATOM 2011 O O . ASN B 1 22 ? 11.571 29.754 10.689 1.00 28.51 1022 ASN B O 1
ATOM 2016 N N . GLY B 1 23 ? 10.924 30.351 8.623 1.00 30.50 1023 GLY B N 1
ATOM 2017 C CA . GLY B 1 23 ? 10.768 31.746 8.995 1.00 32.20 1023 GLY B CA 1
ATOM 2018 C C . GLY B 1 23 ? 12.001 32.627 9.095 1.00 32.81 1023 GLY B C 1
ATOM 2019 O O . GLY B 1 23 ? 11.871 33.796 9.460 1.00 34.24 1023 GLY B O 1
ATOM 2020 N N . PHE B 1 24 ? 13.185 32.094 8.793 1.00 30.62 1024 PHE B N 1
ATOM 2021 C CA . PHE B 1 24 ? 14.410 32.895 8.854 1.00 27.83 1024 PHE B CA 1
ATOM 2022 C C . PHE B 1 24 ? 14.689 33.494 7.474 1.00 26.93 1024 PHE B C 1
ATOM 2023 O O . PHE B 1 24 ? 14.143 33.040 6.472 1.00 25.65 1024 PHE B O 1
ATOM 2031 N N . GLU B 1 25 ? 15.534 34.518 7.419 1.00 25.75 1025 GLU B N 1
ATOM 2032 C CA . GLU B 1 25 ? 15.890 35.118 6.136 1.00 25.65 1025 GLU B CA 1
ATOM 2033 C C . GLU B 1 25 ? 17.387 35.007 5.876 1.00 24.68 1025 GLU B C 1
ATOM 2034 O O . GLU B 1 25 ? 18.201 35.196 6.781 1.00 23.93 1025 GLU B O 1
ATOM 2040 N N . ILE B 1 26 ? 17.751 34.694 4.637 1.00 22.34 1026 ILE B N 1
ATOM 2041 C CA . ILE B 1 26 ? 19.159 34.582 4.287 1.00 20.01 1026 ILE B CA 1
ATOM 2042 C C . ILE B 1 26 ? 19.708 35.969 3.962 1.00 19.70 1026 ILE B C 1
ATOM 2043 O O . ILE B 1 26 ? 19.261 36.629 3.025 1.00 20.15 1026 ILE B O 1
ATOM 2048 N N . ALA B 1 27 ? 20.673 36.411 4.757 1.00 16.41 1027 ALA B N 1
ATOM 2049 C CA . ALA B 1 27 ? 21.290 37.715 4.561 1.00 16.92 1027 ALA B CA 1
ATOM 2050 C C . ALA B 1 27 ? 22.289 37.638 3.420 1.00 18.90 1027 ALA B C 1
ATOM 2051 O O . ALA B 1 27 ? 22.385 38.550 2.596 1.00 20.23 1027 ALA B O 1
ATOM 2053 N N . ALA B 1 28 ? 23.029 36.537 3.374 1.00 17.49 1028 ALA B N 1
ATOM 2054 C CA . ALA B 1 28 ? 24.047 36.345 2.352 1.00 17.74 1028 ALA B CA 1
ATOM 2055 C C . ALA B 1 28 ? 24.688 34.979 2.511 1.00 15.84 1028 ALA B C 1
ATOM 2056 O O . ALA B 1 28 ? 24.575 34.343 3.561 1.00 16.48 1028 ALA B O 1
ATOM 2058 N N . ILE B 1 29 ? 25.368 34.532 1.464 1.00 16.90 1029 ILE B N 1
ATOM 2059 C CA . ILE B 1 29 ? 26.048 33.245 1.480 1.00 17.28 1029 ILE B CA 1
ATOM 2060 C C . ILE B 1 29 ? 27.454 33.460 0.937 1.00 18.28 1029 ILE B C 1
ATOM 2061 O O . ILE B 1 29 ? 27.622 33.967 -0.171 1.00 19.94 1029 ILE B O 1
ATOM 2066 N N . LEU B 1 30 ? 28.457 33.082 1.722 1.00 17.35 1030 LEU B N 1
ATOM 2067 C CA . LEU B 1 30 ? 29.851 33.236 1.323 1.00 19.02 1030 LEU B CA 1
ATOM 2068 C C . LEU B 1 30 ? 30.513 31.900 1.004 1.00 19.96 1030 LEU B C 1
ATOM 2069 O O . LEU B 1 30 ? 30.560 31.000 1.843 1.00 19.58 1030 LEU B O 1
ATOM 2074 N N . ASP B 1 31 ? 31.041 31.777 -0.208 1.00 20.30 1031 ASP B N 1
ATOM 2075 C CA . ASP B 1 31 ? 31.720 30.556 -0.618 1.00 23.31 1031 ASP B CA 1
ATOM 2076 C C . ASP B 1 31 ? 32.581 30.910 -1.825 1.00 23.78 1031 ASP B C 1
ATOM 2077 O O . ASP B 1 31 ? 32.192 31.745 -2.646 1.00 24.76 1031 ASP B O 1
ATOM 2082 N N . VAL B 1 32 ? 33.751 30.296 -1.933 1.00 25.77 1032 VAL B N 1
ATOM 2083 C CA . VAL B 1 32 ? 34.626 30.575 -3.069 1.00 25.51 1032 VAL B CA 1
ATOM 2084 C C . VAL B 1 32 ? 34.100 29.900 -4.330 1.00 27.19 1032 VAL B C 1
ATOM 2085 O O . VAL B 1 32 ? 34.532 30.212 -5.438 1.00 26.75 1032 VAL B O 1
ATOM 2089 N N . ARG B 1 33 ? 33.150 28.985 -4.158 1.00 28.11 1033 ARG B N 1
ATOM 2090 C CA . ARG B 1 33 ? 32.563 28.262 -5.285 1.00 28.56 1033 ARG B CA 1
ATOM 2091 C C . ARG B 1 33 ? 31.057 28.099 -5.065 1.00 27.50 1033 ARG B C 1
ATOM 2092 O O . ARG B 1 33 ? 30.566 28.272 -3.949 1.00 26.50 1033 ARG B O 1
ATOM 2100 N N . GLY B 1 34 ? 30.331 27.760 -6.128 1.00 25.98 1034 GLY B N 1
ATOM 2101 C CA . GLY B 1 34 ? 28.894 27.571 -6.016 1.00 26.46 1034 GLY B CA 1
ATOM 2102 C C . GLY B 1 34 ? 28.078 28.789 -6.409 1.00 25.91 1034 GLY B C 1
ATOM 2103 O O . GLY B 1 34 ? 28.595 29.906 -6.462 1.00 25.45 1034 GLY B O 1
ATOM 2104 N N . GLU B 1 35 ? 26.793 28.577 -6.675 1.00 26.22 1035 GLU B N 1
ATOM 2105 C CA . GLU B 1 35 ? 25.907 29.666 -7.079 1.00 26.03 1035 GLU B CA 1
ATOM 2106 C C . GLU B 1 35 ? 24.618 29.734 -6.264 1.00 25.04 1035 GLU B C 1
ATOM 2107 O O . GLU B 1 35 ? 24.038 28.713 -5.904 1.00 23.72 1035 GLU B O 1
ATOM 2113 N N . HIS B 1 36 ? 24.170 30.955 -5.995 1.00 25.06 1036 HIS B N 1
ATOM 2114 C CA . HIS B 1 36 ? 22.935 31.190 -5.257 1.00 25.73 1036 HIS B CA 1
ATOM 2115 C C . HIS B 1 36 ? 22.599 32.673 -5.373 1.00 25.60 1036 HIS B C 1
ATOM 2116 O O . HIS B 1 36 ? 23.486 33.509 -5.521 1.00 25.65 1036 HIS B O 1
ATOM 2123 N N . GLU B 1 37 ? 21.312 32.987 -5.322 1.00 27.15 1037 GLU B N 1
ATOM 2124 C CA . GLU B 1 37 ? 20.839 34.360 -5.444 1.00 29.08 1037 GLU B CA 1
ATOM 2125 C C . GLU B 1 37 ? 21.533 35.339 -4.502 1.00 28.25 1037 GLU B C 1
ATOM 2126 O O . GLU B 1 37 ? 21.716 36.514 -4.840 1.00 28.59 1037 GLU B O 1
ATOM 2132 N N . LYS B 1 38 ? 21.918 34.860 -3.324 1.00 26.54 1038 LYS B N 1
ATOM 2133 C CA . LYS B 1 38 ? 22.570 35.721 -2.343 1.00 26.40 1038 LYS B CA 1
ATOM 2134 C C . LYS B 1 38 ? 24.037 35.394 -2.128 1.00 24.81 1038 LYS B C 1
ATOM 2135 O O . LYS B 1 38 ? 24.638 35.807 -1.137 1.00 24.30 1038 LYS B O 1
ATOM 2141 N N . MET B 1 39 ? 24.617 34.674 -3.078 1.00 24.18 1039 MET B N 1
ATOM 2142 C CA . MET B 1 39 ? 26.015 34.277 -3.005 1.00 24.04 1039 MET B CA 1
ATOM 2143 C C . MET B 1 39 ? 26.981 35.449 -3.200 1.00 24.86 1039 MET B C 1
ATOM 2144 O O . MET B 1 39 ? 26.747 36.328 -4.036 1.00 23.02 1039 MET B O 1
ATOM 2149 N N . VAL B 1 40 ? 28.050 35.457 -2.405 1.00 23.66 1040 VAL B N 1
ATOM 2150 C CA . VAL B 1 40 ? 29.111 36.462 -2.486 1.00 24.08 1040 VAL B CA 1
ATOM 2151 C C . VAL B 1 40 ? 30.428 35.686 -2.396 1.00 24.26 1040 VAL B C 1
ATOM 2152 O O . VAL B 1 40 ? 30.464 34.586 -1.844 1.00 22.68 1040 VAL B O 1
ATOM 2156 N N . ARG B 1 41 ? 31.503 36.243 -2.943 1.00 24.23 1041 ARG B N 1
ATOM 2157 C CA . ARG B 1 41 ? 32.785 35.549 -2.938 1.00 25.21 1041 ARG B CA 1
ATOM 2158 C C . ARG B 1 41 ? 33.755 35.972 -1.846 1.00 25.53 1041 ARG B C 1
ATOM 2159 O O . ARG B 1 41 ? 34.663 35.213 -1.497 1.00 25.85 1041 ARG B O 1
ATOM 2167 N N . GLY B 1 42 ? 33.570 37.173 -1.307 1.00 23.55 1042 GLY B N 1
ATOM 2168 C CA . GLY B 1 42 ? 34.481 37.648 -0.282 1.00 23.49 1042 GLY B CA 1
ATOM 2169 C C . GLY B 1 42 ? 33.838 38.017 1.038 1.00 23.76 1042 GLY B C 1
ATOM 2170 O O . GLY B 1 42 ? 32.656 38.351 1.096 1.00 21.74 1042 GLY B O 1
ATOM 2171 N N . ILE B 1 43 ? 34.634 37.967 2.103 1.00 23.61 1043 ILE B N 1
ATOM 2172 C CA . ILE B 1 43 ? 34.154 38.280 3.439 1.00 23.71 1043 ILE B CA 1
ATOM 2173 C C . ILE B 1 43 ? 33.694 39.734 3.561 1.00 24.72 1043 ILE B C 1
ATOM 2174 O O . ILE B 1 43 ? 32.770 40.028 4.315 1.00 22.21 1043 ILE B O 1
ATOM 2179 N N . ASP B 1 44 ? 34.318 40.643 2.812 1.00 25.47 1044 ASP B N 1
ATOM 2180 C CA . ASP B 1 44 ? 33.925 42.052 2.869 1.00 26.15 1044 ASP B CA 1
ATOM 2181 C C . ASP B 1 44 ? 32.523 42.254 2.290 1.00 25.14 1044 ASP B C 1
ATOM 2182 O O . ASP B 1 44 ? 31.733 43.050 2.808 1.00 25.15 1044 ASP B O 1
ATOM 2187 N N . GLU B 1 45 ? 32.215 41.543 1.210 1.00 25.15 1045 GLU B N 1
ATOM 2188 C CA . GLU B 1 45 ? 30.888 41.649 0.603 1.00 24.15 1045 GLU B CA 1
ATOM 2189 C C . GLU B 1 45 ? 29.878 41.105 1.609 1.00 23.33 1045 GLU B C 1
ATOM 2190 O O . GLU B 1 45 ? 28.812 41.687 1.819 1.00 22.34 1045 GLU B O 1
ATOM 2196 N N . PHE B 1 46 ? 30.237 39.977 2.217 1.00 21.39 1046 PHE B N 1
ATOM 2197 C CA . PHE B 1 46 ? 29.407 39.300 3.216 1.00 22.05 1046 PHE B CA 1
ATOM 2198 C C . PHE B 1 46 ? 29.028 40.252 4.358 1.00 20.91 1046 PHE B C 1
ATOM 2199 O O . PHE B 1 46 ? 27.849 40.473 4.623 1.00 21.59 1046 PHE B O 1
ATOM 2207 N N . LEU B 1 47 ? 30.028 40.831 5.017 1.00 21.51 1047 LEU B N 1
ATOM 2208 C CA . LEU B 1 47 ? 29.786 41.735 6.139 1.00 19.91 1047 LEU B CA 1
ATOM 2209 C C . LEU B 1 47 ? 29.089 43.071 5.847 1.00 23.08 1047 LEU B C 1
ATOM 2210 O O . LEU B 1 47 ? 28.812 43.831 6.778 1.00 22.62 1047 LEU B O 1
ATOM 2215 N N . GLN B 1 48 ? 28.808 43.373 4.580 1.00 23.30 1048 GLN B N 1
ATOM 2216 C CA . GLN B 1 48 ? 28.108 44.620 4.267 1.00 24.89 1048 GLN B CA 1
ATOM 2217 C C . GLN B 1 48 ? 26.613 44.364 4.390 1.00 25.24 1048 GLN B C 1
ATOM 2218 O O . GLN B 1 48 ? 25.812 45.293 4.412 1.00 23.32 1048 GLN B O 1
ATOM 2224 N N . ARG B 1 49 ? 26.249 43.086 4.459 1.00 15.25 1049 ARG B N 1
ATOM 2225 C CA . ARG B 1 49 ? 24.856 42.684 4.576 1.00 15.25 1049 ARG B CA 1
ATOM 2226 C C . ARG B 1 49 ? 24.458 42.547 6.036 1.00 15.25 1049 ARG B C 1
ATOM 2227 O O . ARG B 1 49 ? 25.142 41.883 6.817 1.00 24.64 1049 ARG B O 1
ATOM 2235 N N . GLU B 1 50 ? 23.342 43.171 6.398 1.00 26.17 1050 GLU B N 1
ATOM 2236 C CA . GLU B 1 50 ? 22.835 43.118 7.763 1.00 25.73 1050 GLU B CA 1
ATOM 2237 C C . GLU B 1 50 ? 22.448 41.688 8.145 1.00 24.74 1050 GLU B C 1
ATOM 2238 O O . GLU B 1 50 ? 21.736 41.012 7.399 1.00 21.00 1050 GLU B O 1
ATOM 2244 N N . MET B 1 51 ? 22.928 41.232 9.302 1.00 23.92 1051 MET B N 1
ATOM 2245 C CA . MET B 1 51 ? 22.612 39.891 9.793 1.00 24.75 1051 MET B CA 1
ATOM 2246 C C . MET B 1 51 ? 22.700 39.821 11.322 1.00 24.24 1051 MET B C 1
ATOM 2247 O O . MET B 1 51 ? 23.452 40.570 11.947 1.00 24.61 1051 MET B O 1
ATOM 2252 N N . ASP B 1 52 ? 21.921 38.926 11.917 1.00 23.17 1052 ASP B N 1
ATOM 2253 C CA . ASP B 1 52 ? 21.899 38.767 13.369 1.00 23.05 1052 ASP B CA 1
ATOM 2254 C C . ASP B 1 52 ? 22.934 37.771 13.849 1.00 23.68 1052 ASP B C 1
ATOM 2255 O O . ASP B 1 52 ? 23.343 37.796 15.010 1.00 22.55 1052 ASP B O 1
ATOM 2260 N N . VAL B 1 53 ? 23.355 36.892 12.948 1.00 21.91 1053 VAL B N 1
ATOM 2261 C CA . VAL B 1 53 ? 24.321 35.872 13.294 1.00 20.46 1053 VAL B CA 1
ATOM 2262 C C . VAL B 1 53 ? 24.893 35.254 12.025 1.00 21.13 1053 VAL B C 1
ATOM 2263 O O . VAL B 1 53 ? 24.237 35.232 10.972 1.00 19.53 1053 VAL B O 1
ATOM 2267 N N . ALA B 1 54 ? 26.122 34.767 12.119 1.00 19.07 1054 ALA B N 1
ATOM 2268 C CA . ALA B 1 54 ? 26.762 34.144 10.974 1.00 20.96 1054 ALA B CA 1
ATOM 2269 C C . ALA B 1 54 ? 27.059 32.683 11.282 1.00 20.45 1054 ALA B C 1
ATOM 2270 O O . ALA B 1 54 ? 27.516 32.347 12.374 1.00 19.01 1054 ALA B O 1
ATOM 2272 N N . VAL B 1 55 ? 26.786 31.821 10.311 1.00 18.39 1055 VAL B N 1
ATOM 2273 C CA . VAL B 1 55 ? 27.029 30.395 10.463 1.00 19.05 1055 VAL B CA 1
ATOM 2274 C C . VAL B 1 55 ? 28.236 29.940 9.642 1.00 19.18 1055 VAL B C 1
ATOM 2275 O O . VAL B 1 55 ? 28.286 30.148 8.427 1.00 17.48 1055 VAL B O 1
ATOM 2279 N N . GLU B 1 56 ? 29.208 29.333 10.311 1.00 15.91 1056 GLU B N 1
ATOM 2280 C CA . GLU B 1 56 ? 30.375 28.809 9.628 1.00 17.53 1056 GLU B CA 1
ATOM 2281 C C . GLU B 1 56 ? 30.190 27.301 9.427 1.00 19.87 1056 GLU B C 1
ATOM 2282 O O . GLU B 1 56 ? 30.121 26.539 10.396 1.00 18.86 1056 GLU B O 1
ATOM 2288 N N . ALA B 1 57 ? 30.079 26.892 8.165 1.00 17.18 1057 ALA B N 1
ATOM 2289 C CA . ALA B 1 57 ? 29.939 25.492 7.782 1.00 19.40 1057 ALA B CA 1
ATOM 2290 C C . ALA B 1 57 ? 30.789 25.387 6.523 1.00 17.35 1057 ALA B C 1
ATOM 2291 O O . ALA B 1 57 ? 30.302 25.020 5.459 1.00 15.85 1057 ALA B O 1
ATOM 2293 N N . ALA B 1 58 ? 32.065 25.728 6.667 1.00 17.71 1058 ALA B N 1
ATOM 2294 C CA . ALA B 1 58 ? 33.008 25.737 5.552 1.00 18.13 1058 ALA B CA 1
ATOM 2295 C C . ALA B 1 58 ? 34.260 24.897 5.785 1.00 18.65 1058 ALA B C 1
ATOM 2296 O O . ALA B 1 58 ? 34.390 23.809 5.226 1.00 19.00 1058 ALA B O 1
ATOM 2298 N N . SER B 1 59 ? 35.169 25.416 6.614 1.00 19.24 1059 SER B N 1
ATOM 2299 C CA . SER B 1 59 ? 36.429 24.749 6.924 1.00 20.76 1059 SER B CA 1
ATOM 2300 C C . SER B 1 59 ? 37.092 25.400 8.139 1.00 20.25 1059 SER B C 1
ATOM 2301 O O . SER B 1 59 ? 36.685 26.471 8.579 1.00 19.78 1059 SER B O 1
ATOM 2304 N N . GLN B 1 60 ? 38.121 24.757 8.678 1.00 21.64 1060 GLN B N 1
ATOM 2305 C CA . GLN B 1 60 ? 38.814 25.327 9.822 1.00 22.48 1060 GLN B CA 1
ATOM 2306 C C . GLN B 1 60 ? 39.473 26.642 9.399 1.00 23.16 1060 GLN B C 1
ATOM 2307 O O . GLN B 1 60 ? 39.437 27.626 10.135 1.00 23.94 1060 GLN B O 1
ATOM 2313 N N . GLN B 1 61 ? 40.047 26.668 8.200 1.00 24.34 1061 GLN B N 1
ATOM 2314 C CA . GLN B 1 61 ? 40.703 27.878 7.708 1.00 25.83 1061 GLN B CA 1
ATOM 2315 C C . GLN B 1 61 ? 39.739 29.057 7.665 1.00 25.78 1061 GLN B C 1
ATOM 2316 O O . GLN B 1 61 ? 40.114 30.188 7.964 1.00 25.74 1061 GLN B O 1
ATOM 2322 N N . ALA B 1 62 ? 38.493 28.791 7.282 1.00 26.02 1062 ALA B N 1
ATOM 2323 C CA . ALA B 1 62 ? 37.493 29.847 7.212 1.00 24.62 1062 ALA B CA 1
ATOM 2324 C C . ALA B 1 62 ? 37.290 30.472 8.592 1.00 23.95 1062 ALA B C 1
ATOM 2325 O O . ALA B 1 62 ? 37.158 31.689 8.711 1.00 24.74 1062 ALA B O 1
ATOM 2327 N N . VAL B 1 63 ? 37.267 29.646 9.635 1.00 23.98 1063 VAL B N 1
ATOM 2328 C CA . VAL B 1 63 ? 37.097 30.162 10.995 1.00 23.41 1063 VAL B CA 1
ATOM 2329 C C . VAL B 1 63 ? 38.272 31.091 11.328 1.00 22.75 1063 VAL B C 1
ATOM 2330 O O . VAL B 1 63 ? 38.084 32.201 11.819 1.00 21.24 1063 VAL B O 1
ATOM 2334 N N . LYS B 1 64 ? 39.485 30.634 11.050 1.00 24.44 1064 LYS B N 1
ATOM 2335 C CA . LYS B 1 64 ? 40.676 31.436 11.319 1.00 28.36 1064 LYS B CA 1
ATOM 2336 C C . LYS B 1 64 ? 40.695 32.735 10.514 1.00 27.35 1064 LYS B C 1
ATOM 2337 O O . LYS B 1 64 ? 41.052 33.787 11.040 1.00 29.76 1064 LYS B O 1
ATOM 2343 N N . ASP B 1 65 ? 40.303 32.665 9.247 1.00 27.78 1065 ASP B N 1
ATOM 2344 C CA . ASP B 1 65 ? 40.313 33.849 8.389 1.00 28.21 1065 ASP B CA 1
ATOM 2345 C C . ASP B 1 65 ? 39.209 34.854 8.665 1.00 28.40 1065 ASP B C 1
ATOM 2346 O O . ASP B 1 65 ? 39.431 36.065 8.604 1.00 28.91 1065 ASP B O 1
ATOM 2351 N N . TYR B 1 66 ? 38.024 34.349 8.980 1.00 25.58 1066 TYR B N 1
ATOM 2352 C CA . TYR B 1 66 ? 36.871 35.207 9.179 1.00 24.21 1066 TYR B CA 1
ATOM 2353 C C . TYR B 1 66 ? 36.454 35.541 10.604 1.00 23.42 1066 TYR B C 1
ATOM 2354 O O . TYR B 1 66 ? 35.953 36.630 10.848 1.00 23.44 1066 TYR B O 1
ATOM 2363 N N . ALA B 1 67 ? 36.645 34.611 11.535 1.00 23.60 1067 ALA B N 1
ATOM 2364 C CA . ALA B 1 67 ? 36.226 34.806 12.928 1.00 25.72 1067 ALA B CA 1
ATOM 2365 C C . ALA B 1 67 ? 36.349 36.214 13.493 1.00 26.32 1067 ALA B C 1
ATOM 2366 O O . ALA B 1 67 ? 35.346 36.854 13.799 1.00 25.10 1067 ALA B O 1
ATOM 2368 N N . GLU B 1 68 ? 37.577 36.693 13.643 1.00 28.67 1068 GLU B N 1
ATOM 2369 C CA . GLU B 1 68 ? 37.809 38.020 14.210 1.00 30.20 1068 GLU B CA 1
ATOM 2370 C C . GLU B 1 68 ? 37.063 39.155 13.506 1.00 29.65 1068 GLU B C 1
ATOM 2371 O O . GLU B 1 68 ? 36.487 40.023 14.167 1.00 29.66 1068 GLU B O 1
ATOM 2377 N N . LYS B 1 69 ? 37.054 39.144 12.175 1.00 30.05 1069 LYS B N 1
ATOM 2378 C CA . LYS B 1 69 ? 36.361 40.188 11.419 1.00 28.96 1069 LYS B CA 1
ATOM 2379 C C . LYS B 1 69 ? 34.859 40.197 11.693 1.00 28.61 1069 LYS B C 1
ATOM 2380 O O . LYS B 1 69 ? 34.259 41.257 11.876 1.00 26.71 1069 LYS B O 1
ATOM 2386 N N . ILE B 1 70 ? 34.253 39.011 11.711 1.00 25.28 1070 ILE B N 1
ATOM 2387 C CA . ILE B 1 70 ? 32.821 38.891 11.951 1.00 25.26 1070 ILE B CA 1
ATOM 2388 C C . ILE B 1 70 ? 32.432 39.433 13.326 1.00 25.37 1070 ILE B C 1
ATOM 2389 O O . ILE B 1 70 ? 31.499 40.227 13.448 1.00 26.20 1070 ILE B O 1
ATOM 2394 N N . LEU B 1 71 ? 33.149 39.006 14.359 1.00 26.62 1071 LEU B N 1
ATOM 2395 C CA . LEU B 1 71 ? 32.869 39.461 15.714 1.00 27.42 1071 LEU B CA 1
ATOM 2396 C C . LEU B 1 71 ? 33.053 40.979 15.780 1.00 28.69 1071 LEU B C 1
ATOM 2397 O O . LEU B 1 71 ? 32.267 41.677 16.420 1.00 26.70 1071 LEU B O 1
ATOM 2402 N N . LYS B 1 72 ? 34.086 41.479 15.098 1.00 30.03 1072 LYS B N 1
ATOM 2403 C CA . LYS B 1 72 ? 34.382 42.913 15.058 1.00 32.13 1072 LYS B CA 1
ATOM 2404 C C . LYS B 1 72 ? 33.259 43.703 14.386 1.00 32.17 1072 LYS B C 1
ATOM 2405 O O . LYS B 1 72 ? 33.020 44.862 14.726 1.00 33.25 1072 LYS B O 1
ATOM 2411 N N . ALA B 1 73 ? 32.582 43.081 13.425 1.00 31.24 1073 ALA B N 1
ATOM 2412 C CA . ALA B 1 73 ? 31.492 43.737 12.711 1.00 29.30 1073 ALA B CA 1
ATOM 2413 C C . ALA B 1 73 ? 30.205 43.737 13.532 1.00 31.16 1073 ALA B C 1
ATOM 2414 O O . ALA B 1 73 ? 29.152 44.170 13.050 1.00 32.56 1073 ALA B O 1
ATOM 2416 N N . GLY B 1 74 ? 30.295 43.248 14.767 1.00 29.73 1074 GLY B N 1
ATOM 2417 C CA . GLY B 1 74 ? 29.139 43.198 15.645 1.00 29.24 1074 GLY B CA 1
ATOM 2418 C C . GLY B 1 74 ? 28.228 42.010 15.385 1.00 28.45 1074 GLY B C 1
ATOM 2419 O O . GLY B 1 74 ? 27.036 42.055 15.688 1.00 27.54 1074 GLY B O 1
ATOM 2420 N N . ILE B 1 75 ? 28.789 40.940 14.833 1.00 27.24 1075 ILE B N 1
ATOM 2421 C CA . ILE B 1 75 ? 28.005 39.750 14.520 1.00 25.79 1075 ILE B CA 1
ATOM 2422 C C . ILE B 1 75 ? 28.504 38.505 15.245 1.00 24.32 1075 ILE B C 1
ATOM 2423 O O . ILE B 1 75 ? 29.693 38.197 15.208 1.00 24.02 1075 ILE B O 1
ATOM 2428 N N . ASP B 1 76 ? 27.589 37.791 15.901 1.00 24.93 1076 ASP B N 1
ATOM 2429 C CA . ASP B 1 76 ? 27.944 36.567 16.612 1.00 24.37 1076 ASP B CA 1
ATOM 2430 C C . ASP B 1 76 ? 28.162 35.456 15.595 1.00 23.95 1076 ASP B C 1
ATOM 2431 O O . ASP B 1 76 ? 27.588 35.482 14.500 1.00 22.41 1076 ASP B O 1
ATOM 2436 N N . LEU B 1 77 ? 28.972 34.470 15.967 1.00 22.05 1077 LEU B N 1
ATOM 2437 C CA . LEU B 1 77 ? 29.320 33.383 15.060 1.00 20.63 1077 LEU B CA 1
ATOM 2438 C C . LEU B 1 77 ? 29.097 31.961 15.570 1.00 20.33 1077 LEU B C 1
ATOM 2439 O O . LEU B 1 77 ? 29.559 31.607 16.660 1.00 20.61 1077 LEU B O 1
ATOM 2444 N N . ILE B 1 78 ? 28.391 31.152 14.777 1.00 18.91 1078 ILE B N 1
ATOM 2445 C CA . ILE B 1 78 ? 28.152 29.745 15.113 1.00 18.38 1078 ILE B CA 1
ATOM 2446 C C . ILE B 1 78 ? 29.254 28.954 14.394 1.00 19.31 1078 ILE B C 1
ATOM 2447 O O . ILE B 1 78 ? 29.390 29.053 13.177 1.00 18.56 1078 ILE B O 1
ATOM 2452 N N . VAL B 1 79 ? 30.043 28.176 15.135 1.00 18.11 1079 VAL B N 1
ATOM 2453 C CA . VAL B 1 79 ? 31.139 27.414 14.527 1.00 16.09 1079 VAL B CA 1
ATOM 2454 C C . VAL B 1 79 ? 30.954 25.896 14.468 1.00 19.24 1079 VAL B C 1
ATOM 2455 O O . VAL B 1 79 ? 30.546 25.268 15.450 1.00 19.27 1079 VAL B O 1
ATOM 2459 N N . LEU B 1 80 ? 31.270 25.315 13.310 1.00 17.62 1080 LEU B N 1
ATOM 2460 C CA . LEU B 1 80 ? 31.186 23.870 13.112 1.00 17.67 1080 LEU B CA 1
ATOM 2461 C C . LEU B 1 80 ? 32.582 23.259 12.981 1.00 17.11 1080 LEU B C 1
ATOM 2462 O O . LEU B 1 80 ? 32.822 22.143 13.422 1.00 19.68 1080 LEU B O 1
ATOM 2467 N N . SER B 1 81 ? 33.499 23.994 12.362 1.00 19.11 1081 SER B N 1
ATOM 2468 C CA . SER B 1 81 ? 34.861 23.507 12.164 1.00 19.60 1081 SER B CA 1
ATOM 2469 C C . SER B 1 81 ? 35.680 23.903 13.393 1.00 20.35 1081 SER B C 1
ATOM 2470 O O . SER B 1 81 ? 36.660 24.654 13.315 1.00 18.05 1081 SER B O 1
ATOM 2473 N N . THR B 1 82 ? 35.238 23.381 14.531 1.00 17.63 1082 THR B N 1
ATOM 2474 C CA . THR B 1 82 ? 35.845 23.664 15.823 1.00 19.69 1082 THR B CA 1
ATOM 2475 C C . THR B 1 82 ? 37.307 23.253 15.949 1.00 19.81 1082 THR B C 1
ATOM 2476 O O . THR B 1 82 ? 37.990 23.679 16.881 1.00 19.91 1082 THR B O 1
ATOM 2480 N N . GLY B 1 83 ? 37.776 22.431 15.012 1.00 21.61 1083 GLY B N 1
ATOM 2481 C CA . GLY B 1 83 ? 39.158 21.994 15.030 1.00 22.06 1083 GLY B CA 1
ATOM 2482 C C . GLY B 1 83 ? 40.118 23.160 14.878 1.00 23.82 1083 GLY B C 1
ATOM 2483 O O . GLY B 1 83 ? 41.304 23.035 15.177 1.00 23.32 1083 GLY B O 1
ATOM 2484 N N . ALA B 1 84 ? 39.611 24.296 14.402 1.00 22.84 1084 ALA B N 1
ATOM 2485 C CA . ALA B 1 84 ? 40.439 25.483 14.245 1.00 23.54 1084 ALA B CA 1
ATOM 2486 C C . ALA B 1 84 ? 40.925 25.923 15.620 1.00 25.18 1084 ALA B C 1
ATOM 2487 O O . ALA B 1 84 ? 41.995 26.511 15.754 1.00 25.44 1084 ALA B O 1
ATOM 2489 N N . PHE B 1 85 ? 40.128 25.631 16.643 1.00 25.71 1085 PHE B N 1
ATOM 2490 C CA . PHE B 1 85 ? 40.468 26.023 18.001 1.00 27.23 1085 PHE B CA 1
ATOM 2491 C C . PHE B 1 85 ? 41.531 25.148 18.658 1.00 29.01 1085 PHE B C 1
ATOM 2492 O O . PHE B 1 85 ? 41.865 25.342 19.826 1.00 28.57 1085 PHE B O 1
ATOM 2500 N N . ALA B 1 86 ? 42.055 24.186 17.906 1.00 31.90 1086 ALA B N 1
ATOM 2501 C CA . ALA B 1 86 ? 43.112 23.321 18.412 1.00 35.66 1086 ALA B CA 1
ATOM 2502 C C . ALA B 1 86 ? 44.325 24.243 18.503 1.00 38.30 1086 ALA B C 1
ATOM 2503 O O . ALA B 1 86 ? 45.233 24.033 19.309 1.00 39.70 1086 ALA B O 1
ATOM 2505 N N . ASP B 1 87 ? 44.316 25.268 17.654 1.00 39.03 1087 ASP B N 1
ATOM 2506 C CA . ASP B 1 87 ? 45.366 26.276 17.623 1.00 39.66 1087 ASP B CA 1
ATOM 2507 C C . ASP B 1 87 ? 45.119 27.111 18.872 1.00 40.49 1087 ASP B C 1
ATOM 2508 O O . ASP B 1 87 ? 44.349 28.072 18.844 1.00 39.58 1087 ASP B O 1
ATOM 2513 N N . ARG B 1 88 ? 45.760 26.721 19.970 1.00 41.89 1088 ARG B N 1
ATOM 2514 C CA . ARG B 1 88 ? 45.612 27.407 21.250 1.00 43.03 1088 ARG B CA 1
ATOM 2515 C C . ARG B 1 88 ? 45.768 28.928 21.185 1.00 41.33 1088 ARG B C 1
ATOM 2516 O O . ARG B 1 88 ? 45.072 29.655 21.892 1.00 40.93 1088 ARG B O 1
ATOM 2524 N N . ASP B 1 89 ? 46.676 29.409 20.343 1.00 40.67 1089 ASP B N 1
ATOM 2525 C CA . ASP B 1 89 ? 46.890 30.847 20.208 1.00 40.00 1089 ASP B CA 1
ATOM 2526 C C . ASP B 1 89 ? 45.679 31.505 19.557 1.00 39.82 1089 ASP B C 1
ATOM 2527 O O . ASP B 1 89 ? 45.168 32.518 20.046 1.00 38.67 1089 ASP B O 1
ATOM 2532 N N . PHE B 1 90 ? 45.213 30.922 18.456 1.00 38.56 1090 PHE B N 1
ATOM 2533 C CA . PHE B 1 90 ? 44.042 31.452 17.767 1.00 37.10 1090 PHE B CA 1
ATOM 2534 C C . PHE B 1 90 ? 42.882 31.477 18.759 1.00 36.01 1090 PHE B C 1
ATOM 2535 O O . PHE B 1 90 ? 42.182 32.483 18.887 1.00 34.76 1090 PHE B O 1
ATOM 2543 N N . LEU B 1 91 ? 42.699 30.366 19.469 1.00 36.70 1091 LEU B N 1
ATOM 2544 C CA . LEU B 1 91 ? 41.637 30.248 20.463 1.00 36.71 1091 LEU B CA 1
ATOM 2545 C C . LEU B 1 91 ? 41.727 31.384 21.478 1.00 38.17 1091 LEU B C 1
ATOM 2546 O O . LEU B 1 91 ? 40.716 31.991 21.841 1.00 37.75 1091 LEU B O 1
ATOM 2551 N N . SER B 1 92 ? 42.945 31.668 21.928 1.00 39.41 1092 SER B N 1
ATOM 2552 C CA . SER B 1 92 ? 43.181 32.736 22.889 1.00 41.54 1092 SER B CA 1
ATOM 2553 C C . SER B 1 92 ? 42.768 34.086 22.311 1.00 41.37 1092 SER B C 1
ATOM 2554 O O . SER B 1 92 ? 42.035 34.844 22.944 1.00 42.11 1092 SER B O 1
ATOM 2557 N N . ARG B 1 93 ? 43.241 34.387 21.107 1.00 42.36 1093 ARG B N 1
ATOM 2558 C CA . ARG B 1 93 ? 42.904 35.655 20.476 1.00 42.50 1093 ARG B CA 1
ATOM 2559 C C . ARG B 1 93 ? 41.402 35.776 20.248 1.00 41.15 1093 ARG B C 1
ATOM 2560 O O . ARG B 1 93 ? 40.836 36.857 20.401 1.00 40.65 1093 ARG B O 1
ATOM 2568 N N . VAL B 1 94 ? 40.757 34.669 19.885 1.00 39.44 1094 VAL B N 1
ATOM 2569 C CA . VAL B 1 94 ? 39.317 34.693 19.660 1.00 37.59 1094 VAL B CA 1
ATOM 2570 C C . VAL B 1 94 ? 38.620 35.021 20.973 1.00 37.99 1094 VAL B C 1
ATOM 2571 O O . VAL B 1 94 ? 37.701 35.835 21.012 1.00 36.69 1094 VAL B O 1
ATOM 2575 N N . ARG B 1 95 ? 39.059 34.385 22.054 1.00 39.74 1095 ARG B N 1
ATOM 2576 C CA . ARG B 1 95 ? 38.465 34.660 23.350 1.00 42.21 1095 ARG B CA 1
ATOM 2577 C C . ARG B 1 95 ? 38.717 36.129 23.672 1.00 42.29 1095 ARG B C 1
ATOM 2578 O O . ARG B 1 95 ? 37.849 36.811 24.213 1.00 40.98 1095 ARG B O 1
ATOM 2586 N N . GLU B 1 96 ? 39.907 36.615 23.322 1.00 15.25 1096 GLU B N 1
ATOM 2587 C CA . GLU B 1 96 ? 40.255 38.007 23.586 1.00 15.25 1096 GLU B CA 1
ATOM 2588 C C . GLU B 1 96 ? 39.328 38.966 22.830 1.00 15.25 1096 GLU B C 1
ATOM 2589 O O . GLU B 1 96 ? 38.845 39.952 23.397 1.00 43.86 1096 GLU B O 1
ATOM 2595 N N . VAL B 1 97 ? 39.049 38.660 21.564 1.00 43.78 1097 VAL B N 1
ATOM 2596 C CA . VAL B 1 97 ? 38.159 39.504 20.772 1.00 42.51 1097 VAL B CA 1
ATOM 2597 C C . VAL B 1 97 ? 36.752 39.485 21.361 1.00 42.61 1097 VAL B C 1
ATOM 2598 O O . VAL B 1 97 ? 36.084 40.517 21.425 1.00 42.28 1097 VAL B O 1
ATOM 2602 N N . CYS B 1 98 ? 36.302 38.312 21.795 1.00 42.88 1098 CYS B N 1
ATOM 2603 C CA . CYS B 1 98 ? 34.969 38.194 22.376 1.00 42.56 1098 CYS B CA 1
ATOM 2604 C C . CYS B 1 98 ? 34.798 39.077 23.609 1.00 44.61 1098 CYS B C 1
ATOM 2605 O O . CYS B 1 98 ? 33.745 39.688 23.793 1.00 45.07 1098 CYS B O 1
ATOM 2608 N N . ARG B 1 99 ? 35.824 39.145 24.453 1.00 46.55 1099 ARG B N 1
ATOM 2609 C CA . ARG B 1 99 ? 35.748 39.972 25.654 1.00 49.42 1099 ARG B CA 1
ATOM 2610 C C . ARG B 1 99 ? 35.483 41.438 25.329 1.00 49.06 1099 ARG B C 1
ATOM 2611 O O . ARG B 1 99 ? 34.553 42.042 25.861 1.00 49.70 1099 ARG B O 1
ATOM 2619 N N . LYS B 1 100 ? 36.311 41.998 24.453 1.00 50.12 1100 LYS B N 1
ATOM 2620 C CA . LYS B 1 100 ? 36.206 43.398 24.054 1.00 49.91 1100 LYS B CA 1
ATOM 2621 C C . LYS B 1 100 ? 34.933 43.759 23.297 1.00 49.06 1100 LYS B C 1
ATOM 2622 O O . LYS B 1 100 ? 34.262 44.740 23.626 1.00 48.91 1100 LYS B O 1
ATOM 2628 N N . THR B 1 101 ? 34.608 42.972 22.278 1.00 47.24 1101 THR B N 1
ATOM 2629 C CA . THR B 1 101 ? 33.422 43.225 21.470 1.00 44.89 1101 THR B CA 1
ATOM 2630 C C . THR B 1 101 ? 32.135 42.803 22.173 1.00 44.72 1101 THR B C 1
ATOM 2631 O O . THR B 1 101 ? 31.053 43.302 21.854 1.00 45.10 1101 THR B O 1
ATOM 2635 N N . GLY B 1 102 ? 32.255 41.893 23.135 1.00 42.80 1102 GLY B N 1
ATOM 2636 C CA . GLY B 1 102 ? 31.078 41.416 23.838 1.00 41.29 1102 GLY B CA 1
ATOM 2637 C C . GLY B 1 102 ? 30.307 40.466 22.935 1.00 40.68 1102 GLY B C 1
ATOM 2638 O O . GLY B 1 102 ? 29.117 40.211 23.139 1.00 40.03 1102 GLY B O 1
ATOM 2639 N N . ARG B 1 103 ? 31.000 39.945 21.927 1.00 38.42 1103 ARG B N 1
ATOM 2640 C CA . ARG B 1 103 ? 30.402 39.019 20.972 1.00 36.73 1103 ARG B CA 1
ATOM 2641 C C . ARG B 1 103 ? 30.503 37.585 21.472 1.00 34.49 1103 ARG B C 1
ATOM 2642 O O . ARG B 1 103 ? 31.277 37.286 22.386 1.00 33.49 1103 ARG B O 1
ATOM 2650 N N . ARG B 1 104 ? 29.726 36.701 20.854 1.00 32.24 1104 ARG B N 1
ATOM 2651 C CA . ARG B 1 104 ? 29.710 35.287 21.222 1.00 30.08 1104 ARG B CA 1
ATOM 2652 C C . ARG B 1 104 ? 30.080 34.377 20.056 1.00 27.26 1104 ARG B C 1
ATOM 2653 O O . ARG B 1 104 ? 29.816 34.690 18.895 1.00 26.34 1104 ARG B O 1
ATOM 2661 N N . VAL B 1 105 ? 30.691 33.246 20.388 1.00 24.32 110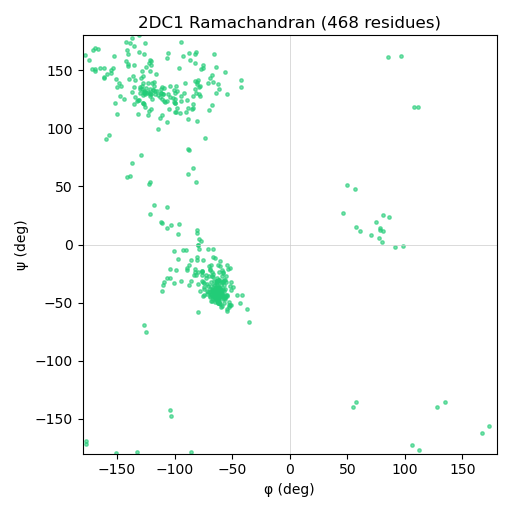5 VAL B N 1
ATOM 2662 C CA . VAL B 1 105 ? 31.060 32.230 19.418 1.00 22.96 1105 VAL B CA 1
ATOM 2663 C C . VAL B 1 105 ? 30.360 30.975 19.936 1.00 23.88 1105 VAL B C 1
ATOM 2664 O O . VAL B 1 105 ? 30.706 30.459 21.003 1.00 22.21 1105 VAL B O 1
ATOM 2668 N N . TYR B 1 106 ? 29.355 30.507 19.203 1.00 21.84 1106 TYR B N 1
ATOM 2669 C CA . TYR B 1 106 ? 28.619 29.313 19.602 1.00 21.60 1106 TYR B CA 1
ATOM 2670 C C . TYR B 1 106 ? 29.265 28.061 19.029 1.00 22.11 1106 TYR B C 1
ATOM 2671 O O . TYR B 1 106 ? 29.458 27.949 17.812 1.00 21.26 1106 TYR B O 1
ATOM 2680 N N . ILE B 1 107 ? 29.602 27.118 19.904 1.00 20.88 1107 ILE B N 1
ATOM 2681 C CA . ILE B 1 107 ? 30.204 25.865 19.469 1.00 21.07 1107 ILE B CA 1
ATOM 2682 C C . ILE B 1 107 ? 29.095 24.854 19.156 1.00 19.62 1107 ILE B C 1
ATOM 2683 O O . ILE B 1 107 ? 28.434 24.355 20.059 1.00 19.52 1107 ILE B O 1
ATOM 2688 N N . ALA B 1 108 ? 28.880 24.568 17.875 1.00 18.22 1108 ALA B N 1
ATOM 2689 C CA . ALA B 1 108 ? 27.844 23.614 17.476 1.00 18.99 1108 ALA B CA 1
ATOM 2690 C C . ALA B 1 108 ? 28.172 22.233 18.040 1.00 18.35 1108 ALA B C 1
ATOM 2691 O O . ALA B 1 108 ? 29.327 21.819 18.036 1.00 18.41 1108 ALA B O 1
ATOM 2693 N N . SER B 1 109 ? 27.163 21.525 18.541 1.00 18.21 1109 SER B N 1
ATOM 2694 C CA . SER B 1 109 ? 27.393 20.196 19.094 1.00 19.20 1109 SER B CA 1
ATOM 2695 C C . SER B 1 109 ? 27.781 19.215 17.983 1.00 19.56 1109 SER B C 1
ATOM 2696 O O . SER B 1 109 ? 28.320 18.138 18.249 1.00 18.04 1109 SER B O 1
ATOM 2699 N N . GLY B 1 110 ? 27.496 19.592 16.739 1.00 17.73 1110 GLY B N 1
ATOM 2700 C CA . GLY B 1 110 ? 27.849 18.751 15.604 1.00 17.99 1110 GLY B CA 1
ATOM 2701 C C . GLY B 1 110 ? 27.292 17.338 15.587 1.00 17.39 1110 GLY B C 1
ATOM 2702 O O . GLY B 1 110 ? 26.121 17.119 15.901 1.00 16.36 1110 GLY B O 1
ATOM 2703 N N . ALA B 1 111 ? 28.150 16.378 15.244 1.00 17.67 1111 ALA B N 1
ATOM 2704 C CA . ALA B 1 111 ? 27.770 14.963 15.143 1.00 18.34 1111 ALA B CA 1
ATOM 2705 C C . ALA B 1 111 ? 27.706 14.181 16.461 1.00 17.78 1111 ALA B C 1
ATOM 2706 O O . ALA B 1 111 ? 27.582 12.956 16.456 1.00 15.90 1111 ALA B O 1
ATOM 2708 N N . ILE B 1 112 ? 27.803 14.871 17.593 1.00 20.40 1112 ILE B N 1
ATOM 2709 C CA . ILE B 1 112 ? 27.717 14.180 18.871 1.00 19.76 1112 ILE B CA 1
ATOM 2710 C C . ILE B 1 112 ? 26.762 14.878 19.823 1.00 20.61 1112 ILE B C 1
ATOM 2711 O O . ILE B 1 112 ? 26.134 15.882 19.476 1.00 20.05 1112 ILE B O 1
ATOM 2716 N N . GLY B 1 113 ? 26.655 14.319 21.022 1.00 20.46 1113 GLY B N 1
ATOM 2717 C CA . GLY B 1 113 ? 25.803 14.883 22.053 1.00 22.67 1113 GLY B CA 1
ATOM 2718 C C . GLY B 1 113 ? 26.523 14.816 23.388 1.00 24.86 1113 GLY B C 1
ATOM 2719 O O . GLY B 1 113 ? 27.609 14.238 23.488 1.00 24.51 1113 GLY B O 1
ATOM 2720 N N . GLY B 1 114 ? 25.936 15.417 24.417 1.00 24.91 1114 GLY B N 1
ATOM 2721 C CA . GLY B 1 114 ? 26.557 15.376 25.726 1.00 24.50 1114 GLY B CA 1
ATOM 2722 C C . GLY B 1 114 ? 27.491 16.516 26.072 1.00 24.26 1114 GLY B C 1
ATOM 2723 O O . GLY B 1 114 ? 28.026 16.537 27.177 1.00 24.62 1114 GLY B O 1
ATOM 2724 N N . LEU B 1 115 ? 27.716 17.453 25.149 1.00 22.06 1115 LEU B N 1
ATOM 2725 C CA . LEU B 1 115 ? 28.592 18.578 25.466 1.00 22.72 1115 LEU B CA 1
ATOM 2726 C C . LEU B 1 115 ? 27.983 19.352 26.635 1.00 22.15 1115 LEU B C 1
ATOM 2727 O O . LEU B 1 115 ? 28.703 19.941 27.439 1.00 22.63 1115 LEU B O 1
ATOM 2732 N N . ASP B 1 116 ? 26.655 19.347 26.726 1.00 20.50 1116 ASP B N 1
ATOM 2733 C CA . ASP B 1 116 ? 25.988 20.032 27.823 1.00 20.98 1116 ASP B CA 1
ATOM 2734 C C . ASP B 1 116 ? 26.437 19.456 29.168 1.00 19.77 1116 ASP B C 1
ATOM 2735 O O . ASP B 1 116 ? 26.914 20.189 30.033 1.00 20.50 1116 ASP B O 1
ATOM 2740 N N . ALA B 1 117 ? 26.319 18.142 29.332 1.00 20.32 1117 ALA B N 1
ATOM 2741 C CA . ALA B 1 117 ? 26.728 17.503 30.581 1.00 21.69 1117 ALA B CA 1
ATOM 2742 C C . ALA B 1 117 ? 28.231 17.604 30.803 1.00 22.01 1117 ALA B C 1
ATOM 2743 O O . ALA B 1 117 ? 28.688 17.821 31.925 1.00 23.81 1117 ALA B O 1
ATOM 2745 N N . ILE B 1 118 ? 29.005 17.456 29.732 1.00 24.10 1118 ILE B N 1
ATOM 2746 C CA . ILE B 1 118 ? 30.453 17.507 29.858 1.00 23.08 1118 ILE B CA 1
ATOM 2747 C C . ILE B 1 118 ? 30.944 18.871 30.330 1.00 23.81 1118 ILE B C 1
ATOM 2748 O O . ILE B 1 118 ? 31.784 18.958 31.232 1.00 24.42 1118 ILE B O 1
ATOM 2753 N N . PHE B 1 119 ? 30.426 19.939 2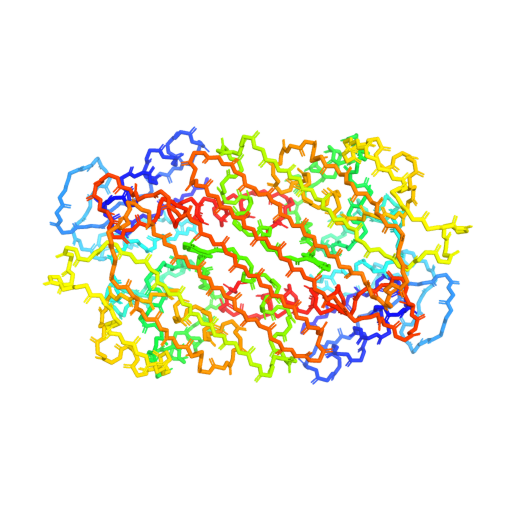9.733 1.00 23.33 1119 PHE B N 1
ATOM 2754 C CA . PHE B 1 119 ? 30.833 21.276 30.146 1.00 23.39 1119 PHE B CA 1
ATOM 2755 C C . PHE B 1 119 ? 30.342 21.508 31.578 1.00 22.51 1119 PHE B C 1
ATOM 2756 O O . PHE B 1 119 ? 31.063 22.061 32.408 1.00 23.19 1119 PHE B O 1
ATOM 2764 N N . SER B 1 120 ? 29.124 21.058 31.871 1.00 21.97 1120 SER B N 1
ATOM 2765 C CA . SER B 1 120 ? 28.560 21.209 33.212 1.00 21.95 1120 SER B CA 1
ATOM 2766 C C . SER B 1 120 ? 29.498 20.659 34.284 1.00 23.24 1120 SER B C 1
ATOM 2767 O O . SER B 1 120 ? 29.793 21.336 35.263 1.00 25.37 1120 SER B O 1
ATOM 2770 N N . ALA B 1 121 ? 29.972 19.434 34.078 1.00 26.26 1121 ALA B N 1
ATOM 2771 C CA . ALA B 1 121 ? 30.857 18.763 35.026 1.00 26.47 1121 ALA B CA 1
ATOM 2772 C C . ALA B 1 121 ? 32.338 18.885 34.690 1.00 27.12 1121 ALA B C 1
ATOM 2773 O O . ALA B 1 121 ? 33.160 18.122 35.210 1.00 27.85 1121 ALA B O 1
ATOM 2775 N N . SER B 1 122 ? 32.684 19.839 33.833 1.00 27.11 1122 SER B N 1
ATOM 2776 C CA . SER B 1 122 ? 34.074 20.018 33.421 1.00 28.51 1122 SER B CA 1
ATOM 2777 C C . SER B 1 122 ? 35.066 20.125 34.584 1.00 28.91 1122 SER B C 1
ATOM 2778 O O . SER B 1 122 ? 36.194 19.648 34.481 1.00 28.90 1122 SER B O 1
ATOM 2781 N N . GLU B 1 123 ? 34.657 20.749 35.686 1.00 28.95 1123 GLU B N 1
ATOM 2782 C CA . GLU B 1 123 ? 35.548 20.893 36.838 1.00 31.29 1123 GLU B CA 1
ATOM 2783 C C . GLU B 1 123 ? 35.782 19.553 37.539 1.00 29.61 1123 GLU B C 1
ATOM 2784 O O . GLU B 1 123 ? 36.752 19.390 38.281 1.00 31.73 1123 GLU B O 1
ATOM 2790 N N . LEU B 1 124 ? 34.905 18.589 37.284 1.00 28.67 1124 LEU B N 1
ATOM 2791 C CA . LEU B 1 124 ? 35.004 17.285 37.930 1.00 28.09 1124 LEU B CA 1
ATOM 2792 C C . LEU B 1 124 ? 35.225 16.100 36.990 1.00 26.79 1124 LEU B C 1
ATOM 2793 O O . LEU B 1 124 ? 34.743 15.002 37.258 1.00 27.28 1124 LEU B O 1
ATOM 2798 N N . ILE B 1 125 ? 35.954 16.309 35.899 1.00 26.37 1125 ILE B N 1
ATOM 2799 C CA . ILE B 1 125 ? 36.206 15.220 34.962 1.00 26.78 1125 ILE B CA 1
ATOM 2800 C C . ILE B 1 125 ? 37.587 14.612 35.176 1.00 27.85 1125 ILE B C 1
ATOM 2801 O O . ILE B 1 125 ? 38.592 15.313 35.152 1.00 27.83 1125 ILE B O 1
ATOM 2806 N N . GLU B 1 126 ? 37.627 13.301 35.384 1.00 28.29 1126 GLU B N 1
ATOM 2807 C CA . GLU B 1 126 ? 38.885 12.603 35.608 1.00 28.32 1126 GLU B CA 1
ATOM 2808 C C . GLU B 1 126 ? 39.333 11.829 34.368 1.00 27.49 1126 GLU B C 1
ATOM 2809 O O . GLU B 1 126 ? 40.531 11.645 34.142 1.00 25.61 1126 GLU B O 1
ATOM 2815 N N . GLU B 1 127 ? 38.367 11.393 33.561 1.00 26.67 1127 GLU B N 1
ATOM 2816 C CA . GLU B 1 127 ? 38.653 10.646 32.338 1.00 24.45 1127 GLU B CA 1
ATOM 2817 C C . GLU B 1 127 ? 37.604 10.918 31.258 1.00 21.63 1127 GLU B C 1
ATOM 2818 O O . GLU B 1 127 ? 36.413 11.012 31.542 1.00 19.33 1127 GLU B O 1
ATOM 2824 N N . ILE B 1 128 ? 38.061 11.059 30.019 1.00 19.89 1128 ILE B N 1
ATOM 2825 C CA . ILE B 1 128 ? 37.164 11.282 28.892 1.00 18.98 1128 ILE B CA 1
ATOM 2826 C C . ILE B 1 128 ? 37.830 10.726 27.643 1.00 19.50 1128 ILE B C 1
ATOM 2827 O O . ILE B 1 128 ? 38.936 11.124 27.279 1.00 20.16 1128 ILE B O 1
ATOM 2832 N N . VAL B 1 129 ? 37.144 9.786 27.000 1.00 19.70 1129 VAL B N 1
ATOM 2833 C CA . VAL B 1 129 ? 37.662 9.125 25.815 1.00 19.73 1129 VAL B CA 1
ATOM 2834 C C . VAL B 1 129 ? 36.656 9.122 24.677 1.00 19.38 1129 VAL B C 1
ATOM 2835 O O . VAL B 1 129 ? 35.475 8.853 24.889 1.00 18.22 1129 VAL B O 1
ATOM 2839 N N . LEU B 1 130 ? 37.136 9.425 23.474 1.00 16.60 1130 LEU B N 1
ATOM 2840 C CA . LEU B 1 130 ? 36.287 9.413 22.286 1.00 18.32 1130 LEU B CA 1
ATOM 2841 C C . LEU B 1 130 ? 36.687 8.253 21.384 1.00 19.09 1130 LEU B C 1
ATOM 2842 O O . LEU B 1 130 ? 37.863 8.086 21.072 1.00 20.73 1130 LEU B O 1
ATOM 2847 N N . THR B 1 131 ? 35.715 7.450 20.967 1.00 17.16 1131 THR B N 1
ATOM 2848 C CA . THR B 1 131 ? 36.002 6.354 20.059 1.00 19.05 1131 THR B CA 1
ATOM 2849 C C . THR B 1 131 ? 35.159 6.615 18.821 1.00 19.96 1131 THR B C 1
ATOM 2850 O O . THR B 1 131 ? 33.932 6.645 18.901 1.00 20.32 1131 THR B O 1
ATOM 2854 N N . THR B 1 132 ? 35.827 6.825 17.691 1.00 18.88 1132 THR B N 1
ATOM 2855 C CA . THR B 1 132 ? 35.151 7.108 16.433 1.00 21.27 1132 THR B CA 1
ATOM 2856 C C . THR B 1 132 ? 35.421 6.012 15.412 1.00 21.64 1132 THR B C 1
ATOM 2857 O O . THR B 1 132 ? 36.568 5.614 15.209 1.00 21.15 1132 THR B O 1
ATOM 2861 N N . ARG B 1 133 ? 34.358 5.540 14.769 1.00 23.19 1133 ARG B N 1
ATOM 2862 C CA . ARG B 1 133 ? 34.466 4.505 13.746 1.00 24.80 1133 ARG B CA 1
ATOM 2863 C C . ARG B 1 133 ? 33.925 5.114 12.462 1.00 24.31 1133 ARG B C 1
ATOM 2864 O O . ARG B 1 133 ? 32.802 5.609 12.449 1.00 24.51 1133 ARG B O 1
ATOM 2872 N N . LYS B 1 134 ? 34.720 5.083 11.394 1.00 24.17 1134 LYS B N 1
ATOM 2873 C CA . LYS B 1 134 ? 34.323 5.650 10.101 1.00 25.31 1134 LYS B CA 1
ATOM 2874 C C . LYS B 1 134 ? 34.571 4.661 8.976 1.00 23.89 1134 LYS B C 1
ATOM 2875 O O . LYS B 1 134 ? 35.298 3.685 9.153 1.00 23.07 1134 LYS B O 1
ATOM 2881 N N . ASN B 1 135 ? 33.988 4.932 7.813 1.00 23.27 1135 ASN B N 1
ATOM 2882 C CA . ASN B 1 135 ? 34.187 4.062 6.666 1.00 25.21 1135 ASN B CA 1
ATOM 2883 C C . ASN B 1 135 ? 35.679 4.064 6.335 1.00 24.42 1135 ASN B C 1
ATOM 2884 O O . ASN B 1 135 ? 36.313 5.116 6.300 1.00 25.51 1135 ASN B O 1
ATOM 2889 N N . TRP B 1 136 ? 36.231 2.877 6.110 1.00 25.70 1136 TRP B N 1
ATOM 2890 C CA . TRP B 1 136 ? 37.661 2.693 5.836 1.00 25.98 1136 TRP B CA 1
ATOM 2891 C C . TRP B 1 136 ? 38.248 3.261 4.541 1.00 26.98 1136 TRP B C 1
ATOM 2892 O O . TRP B 1 136 ? 39.425 3.626 4.504 1.00 25.75 1136 TRP B O 1
ATOM 2903 N N . ARG B 1 137 ? 37.451 3.315 3.479 1.00 28.73 1137 ARG B N 1
ATOM 2904 C CA . ARG B 1 137 ? 37.941 3.776 2.178 1.00 32.44 1137 ARG B CA 1
ATOM 2905 C C . ARG B 1 137 ? 38.835 5.010 2.153 1.00 32.06 1137 ARG B C 1
ATOM 2906 O O . ARG B 1 137 ? 39.903 4.989 1.542 1.00 32.51 1137 ARG B O 1
ATOM 2914 N N . GLN B 1 138 ? 38.403 6.081 2.807 1.00 31.05 1138 GLN B N 1
ATOM 2915 C CA . GLN B 1 138 ? 39.175 7.318 2.851 1.00 30.67 1138 GLN B CA 1
ATOM 2916 C C . GLN B 1 138 ? 40.544 7.117 3.492 1.00 29.53 1138 GLN B C 1
ATOM 2917 O O . GLN B 1 138 ? 41.445 7.937 3.317 1.00 30.62 1138 GLN B O 1
ATOM 2923 N N . PHE B 1 139 ? 40.696 6.030 4.239 1.00 28.43 1139 PHE B N 1
ATOM 2924 C CA . PHE B 1 139 ? 41.962 5.753 4.906 1.00 29.26 1139 PHE B CA 1
ATOM 2925 C C . PHE B 1 139 ? 42.837 4.793 4.108 1.00 29.93 1139 PHE B C 1
ATOM 2926 O O . PHE B 1 139 ? 44.019 4.629 4.402 1.00 28.52 1139 PHE B O 1
ATOM 2934 N N . GLY B 1 140 ? 42.248 4.157 3.103 1.00 31.38 1140 GLY B N 1
ATOM 2935 C CA . GLY B 1 140 ? 43.003 3.220 2.294 1.00 32.55 1140 GLY B CA 1
ATOM 2936 C C . GLY B 1 140 ? 43.211 1.887 2.983 1.00 33.98 1140 GLY B C 1
ATOM 2937 O O . GLY B 1 140 ? 43.931 1.032 2.469 1.00 33.67 1140 GLY B O 1
ATOM 2938 N N . ARG B 1 141 ? 42.591 1.707 4.147 1.00 33.28 1141 ARG B N 1
ATOM 2939 C CA . ARG B 1 141 ? 42.707 0.453 4.885 1.00 33.89 1141 ARG B CA 1
ATOM 2940 C C . ARG B 1 141 ? 41.755 0.368 6.079 1.00 33.75 1141 ARG B C 1
ATOM 2941 O O . ARG B 1 141 ? 41.161 1.363 6.489 1.00 32.53 1141 ARG B O 1
ATOM 2949 N N . LYS B 1 142 ? 41.621 -0.833 6.632 1.00 33.21 1142 LYS B N 1
ATOM 2950 C CA . LYS B 1 142 ? 40.744 -1.067 7.773 1.00 33.36 1142 LYS B CA 1
ATOM 2951 C C . LYS B 1 142 ? 41.556 -1.279 9.052 1.00 32.71 1142 LYS B C 1
ATOM 2952 O O . LYS B 1 142 ? 42.746 -1.583 8.994 1.00 34.60 1142 LYS B O 1
ATOM 2958 N N . GLY B 1 143 ? 40.909 -1.109 10.204 1.00 31.61 1143 GLY B N 1
ATOM 2959 C CA . GLY B 1 143 ? 41.593 -1.300 11.473 1.00 29.92 1143 GLY B CA 1
ATOM 2960 C C . GLY B 1 143 ? 41.776 -0.022 12.273 1.00 29.23 1143 GLY B C 1
ATOM 2961 O O . GLY B 1 143 ? 41.309 1.043 11.867 1.00 26.58 1143 GLY B O 1
ATOM 2962 N N . VAL B 1 144 ? 42.448 -0.129 13.418 1.00 28.59 1144 VAL B N 1
ATOM 2963 C CA . VAL B 1 144 ? 42.699 1.025 14.269 1.00 29.05 1144 VAL B CA 1
ATOM 2964 C C . VAL B 1 144 ? 43.652 1.938 13.516 1.00 29.57 1144 VAL B C 1
ATOM 2965 O O . VAL B 1 144 ? 44.759 1.542 13.172 1.00 31.17 1144 VAL B O 1
ATOM 2969 N N . ILE B 1 145 ? 43.213 3.161 13.256 1.00 29.22 1145 ILE B N 1
ATOM 2970 C CA . ILE B 1 145 ? 44.017 4.123 12.515 1.00 29.06 1145 ILE B CA 1
ATOM 2971 C C . ILE B 1 145 ? 44.829 5.043 13.409 1.00 29.43 1145 ILE B C 1
ATOM 2972 O O . ILE B 1 145 ? 45.922 5.473 13.039 1.00 25.21 1145 ILE B O 1
ATOM 2977 N N . PHE B 1 146 ? 44.297 5.336 14.589 1.00 28.22 1146 PHE B N 1
ATOM 2978 C CA . PHE B 1 146 ? 44.970 6.247 15.498 1.00 28.92 1146 PHE B CA 1
ATOM 2979 C C . PHE B 1 146 ? 44.507 6.139 16.944 1.00 29.10 1146 PHE B C 1
ATOM 2980 O O . PHE B 1 146 ? 43.329 5.929 17.220 1.00 27.61 1146 PHE B O 1
ATOM 2988 N N . GLU B 1 147 ? 45.463 6.287 17.855 1.00 28.04 1147 GLU B N 1
ATOM 2989 C CA . GLU B 1 147 ? 45.205 6.265 19.286 1.00 30.05 1147 GLU B CA 1
ATOM 2990 C C . GLU B 1 147 ? 46.162 7.275 19.902 1.00 29.86 1147 GLU B C 1
ATOM 2991 O O . GLU B 1 147 ? 47.375 7.203 19.689 1.00 29.16 1147 GLU B O 1
ATOM 2997 N N . GLY B 1 148 ? 45.611 8.225 20.648 1.00 27.61 1148 GLY B N 1
ATOM 2998 C CA . GLY B 1 148 ? 46.425 9.251 21.272 1.00 27.01 1148 GLY B CA 1
ATOM 2999 C C . GLY B 1 148 ? 45.544 10.376 21.779 1.00 26.85 1148 GLY B C 1
ATOM 3000 O O . GLY B 1 148 ? 44.343 10.187 21.937 1.00 25.12 1148 GLY B O 1
ATOM 3001 N N . SER B 1 149 ? 46.127 11.542 22.036 1.00 27.65 1149 SER B N 1
ATOM 3002 C CA . SER B 1 149 ? 45.354 12.681 22.521 1.00 27.66 1149 SER B CA 1
ATOM 3003 C C . SER B 1 149 ? 44.680 13.410 21.360 1.00 27.48 1149 SER B C 1
ATOM 3004 O O . SER B 1 149 ? 45.038 13.213 20.199 1.00 26.89 1149 SER B O 1
ATOM 3007 N N . ALA B 1 150 ? 43.701 14.249 21.680 1.00 26.63 1150 ALA B N 1
ATOM 3008 C CA . ALA B 1 150 ? 42.984 15.006 20.663 1.00 27.52 1150 ALA B CA 1
ATOM 3009 C C . ALA B 1 150 ? 43.926 15.990 19.980 1.00 29.39 1150 ALA B C 1
ATOM 3010 O O . ALA B 1 150 ? 43.825 16.215 18.775 1.00 29.29 1150 ALA B O 1
ATOM 3012 N N . SER B 1 151 ? 44.842 16.573 20.752 1.00 29.39 1151 SER B N 1
ATOM 3013 C CA . SER B 1 151 ? 45.795 17.530 20.200 1.00 29.81 1151 SER B CA 1
ATOM 3014 C C . SER B 1 151 ? 46.677 16.890 19.131 1.00 30.07 1151 SER B C 1
ATOM 3015 O O . SER B 1 151 ? 46.886 17.478 18.071 1.00 29.56 1151 SER B O 1
ATOM 3018 N N . GLU B 1 152 ? 47.190 15.690 19.395 1.00 30.65 1152 GLU B N 1
ATOM 3019 C CA . GLU B 1 152 ? 48.021 15.016 18.403 1.00 31.83 1152 GLU B CA 1
ATOM 3020 C C . GLU B 1 152 ? 47.150 14.519 17.252 1.00 32.04 1152 GLU B C 1
ATOM 3021 O O . GLU B 1 152 ? 47.610 14.411 16.117 1.00 28.96 1152 GLU B O 1
ATOM 3027 N N . ALA B 1 153 ? 45.887 14.226 17.547 1.00 31.02 1153 ALA B N 1
ATOM 3028 C CA . ALA B 1 153 ? 44.958 13.768 16.519 1.00 31.94 1153 ALA B CA 1
ATOM 3029 C C . ALA B 1 153 ? 44.751 14.897 15.512 1.00 32.31 1153 ALA B C 1
ATOM 3030 O O . ALA B 1 153 ? 44.720 14.667 14.302 1.00 33.41 1153 ALA B O 1
ATOM 3032 N N . ALA B 1 154 ? 44.611 16.116 16.028 1.00 31.95 1154 ALA B N 1
ATOM 3033 C CA . ALA B 1 154 ? 44.408 17.296 15.195 1.00 33.08 1154 ALA B CA 1
ATOM 3034 C C . ALA B 1 154 ? 45.600 17.525 14.274 1.00 34.42 1154 ALA B C 1
ATOM 3035 O O . ALA B 1 154 ? 45.450 18.054 13.169 1.00 34.95 1154 ALA B O 1
ATOM 3037 N N . GLN B 1 155 ? 46.782 17.133 14.740 1.00 33.98 1155 GLN B N 1
ATOM 3038 C CA . GLN B 1 155 ? 48.001 17.284 13.955 1.00 35.48 1155 GLN B CA 1
ATOM 3039 C C . GLN B 1 155 ? 48.060 16.239 12.850 1.00 34.60 1155 GLN B C 1
ATOM 3040 O O . GLN B 1 155 ? 48.411 16.551 11.711 1.00 34.04 1155 GLN B O 1
ATOM 3046 N N . LYS B 1 156 ? 47.725 14.996 13.183 1.00 33.04 1156 LYS B N 1
ATOM 3047 C CA . LYS B 1 156 ? 47.773 13.937 12.184 1.00 34.30 1156 LYS B CA 1
ATOM 3048 C C . LYS B 1 156 ? 46.595 13.995 11.218 1.00 33.38 1156 LYS B C 1
ATOM 3049 O O . LYS B 1 156 ? 46.677 13.478 10.105 1.00 32.60 1156 LYS B O 1
ATOM 3055 N N . PHE B 1 157 ? 45.504 14.622 11.638 1.00 33.37 1157 PHE B N 1
ATOM 3056 C CA . PHE B 1 157 ? 44.329 14.734 10.781 1.00 35.58 1157 PHE B CA 1
ATOM 3057 C C . PHE B 1 157 ? 43.841 16.167 10.686 1.00 36.35 1157 PHE B C 1
ATOM 3058 O O . PHE B 1 157 ? 42.850 16.550 11.320 1.00 36.82 1157 PHE B O 1
ATOM 3066 N N . PRO B 1 158 ? 44.541 16.988 9.894 1.00 37.38 1158 PRO B N 1
ATOM 3067 C CA . PRO B 1 158 ? 44.157 18.389 9.724 1.00 38.95 1158 PRO B CA 1
ATOM 3068 C C . PRO B 1 158 ? 42.789 18.458 9.048 1.00 39.52 1158 PRO B C 1
ATOM 3069 O O . PRO B 1 158 ? 42.408 17.545 8.310 1.00 40.83 1158 PRO B O 1
ATOM 3073 N N . LYS B 1 159 ? 42.052 19.527 9.313 1.00 40.11 1159 LYS B N 1
ATOM 3074 C CA . LYS B 1 159 ? 40.742 19.725 8.706 1.00 41.02 1159 LYS B CA 1
ATOM 3075 C C . LYS B 1 159 ? 39.732 18.600 8.960 1.00 41.26 1159 LYS B C 1
ATOM 3076 O O . LYS B 1 159 ? 38.706 18.516 8.285 1.00 43.01 1159 LYS B O 1
ATOM 3082 N N . ASN B 1 160 ? 40.016 17.741 9.932 1.00 39.79 1160 ASN B N 1
ATOM 3083 C CA . ASN B 1 160 ? 39.112 16.645 10.264 1.00 39.45 1160 ASN B CA 1
ATOM 3084 C C . ASN B 1 160 ? 38.963 16.483 11.781 1.00 37.57 1160 ASN B C 1
ATOM 3085 O O . ASN B 1 160 ? 39.582 17.209 12.554 1.00 36.54 1160 ASN B O 1
ATOM 3090 N N . LEU B 1 161 ? 38.125 15.535 12.191 1.00 35.49 1161 LEU B N 1
ATOM 3091 C CA . LEU B 1 161 ? 37.889 15.247 13.605 1.00 34.09 1161 LEU B CA 1
ATOM 3092 C C . LEU B 1 161 ? 37.580 16.456 14.488 1.00 30.56 1161 LEU B C 1
ATOM 3093 O O . LEU B 1 161 ? 38.198 16.645 15.537 1.00 31.80 1161 LEU B O 1
ATOM 3098 N N . ASN B 1 162 ? 36.618 17.270 14.071 1.00 25.55 1162 ASN B N 1
ATOM 3099 C CA . ASN B 1 162 ? 36.237 18.437 14.852 1.00 22.91 1162 ASN B CA 1
ATOM 3100 C C . ASN B 1 162 ? 35.572 18.010 16.162 1.00 21.03 1162 ASN B C 1
ATOM 3101 O O . ASN B 1 162 ? 35.627 18.731 17.154 1.00 21.63 1162 ASN B O 1
ATOM 3106 N N . VAL B 1 163 ? 34.947 16.834 16.157 1.00 20.83 1163 VAL B N 1
ATOM 3107 C CA . VAL B 1 163 ? 34.278 16.310 17.346 1.00 22.21 1163 VAL B CA 1
ATOM 3108 C C . VAL B 1 163 ? 35.276 16.217 18.502 1.00 20.48 1163 VAL B C 1
ATOM 3109 O O . VAL B 1 163 ? 34.941 16.525 19.644 1.00 19.86 1163 VAL B O 1
ATOM 3113 N N . ALA B 1 164 ? 36.503 15.806 18.205 1.00 20.31 1164 ALA B N 1
ATOM 3114 C CA . ALA B 1 164 ? 37.519 15.696 19.250 1.00 19.64 1164 ALA B CA 1
ATOM 3115 C C . ALA B 1 164 ? 37.868 17.080 19.805 1.00 19.79 1164 ALA B C 1
ATOM 3116 O O . ALA B 1 164 ? 38.083 17.234 21.009 1.00 21.22 1164 ALA B O 1
ATOM 3118 N N . ALA B 1 165 ? 37.918 18.086 18.931 1.00 18.75 1165 ALA B N 1
ATOM 3119 C CA . ALA B 1 165 ? 38.231 19.447 19.362 1.00 18.70 1165 ALA B CA 1
ATOM 3120 C C . ALA B 1 165 ? 37.082 19.984 20.223 1.00 18.19 1165 ALA B C 1
ATOM 3121 O O . ALA B 1 165 ? 37.295 20.639 21.240 1.00 17.15 1165 ALA B O 1
ATOM 3123 N N . THR B 1 166 ? 35.856 19.689 19.811 1.00 18.89 1166 THR B N 1
ATOM 3124 C CA . THR B 1 166 ? 34.692 20.138 20.555 1.00 19.14 1166 THR B CA 1
ATOM 3125 C C . THR B 1 166 ? 34.711 19.547 21.964 1.00 18.76 1166 THR B C 1
ATOM 3126 O O . THR B 1 166 ? 34.467 20.254 22.938 1.00 19.70 1166 THR B O 1
ATOM 3130 N N . LEU B 1 167 ? 35.009 18.253 22.068 1.00 19.61 1167 LEU B N 1
ATOM 3131 C CA . LEU B 1 167 ? 35.055 17.587 23.369 1.00 19.79 1167 LEU B CA 1
ATOM 3132 C C . LEU B 1 167 ? 36.141 18.179 24.264 1.00 20.79 1167 LEU B C 1
ATOM 3133 O O . LEU B 1 167 ? 35.942 18.329 25.471 1.00 19.83 1167 LEU B O 1
ATOM 3138 N N . SER B 1 168 ? 37.286 18.513 23.672 1.00 19.72 1168 SER B N 1
ATOM 3139 C CA . SER B 1 168 ? 38.391 19.104 24.427 1.00 20.37 1168 SER B CA 1
ATOM 3140 C C . SER B 1 168 ? 37.984 20.481 24.959 1.00 20.81 1168 SER B C 1
ATOM 3141 O O . SER B 1 168 ? 38.278 20.830 26.102 1.00 22.39 1168 SER B O 1
ATOM 3144 N N . ILE B 1 169 ? 37.315 21.264 24.117 1.00 19.53 1169 ILE B N 1
ATOM 3145 C CA . ILE B 1 169 ? 36.861 22.594 24.509 1.00 20.06 1169 ILE B CA 1
ATOM 3146 C C . ILE B 1 169 ? 35.874 22.481 25.670 1.00 20.60 1169 ILE B C 1
ATOM 3147 O O . ILE B 1 169 ? 36.021 23.160 26.680 1.00 20.86 1169 ILE B O 1
ATOM 3152 N N . ALA B 1 170 ? 34.876 21.616 25.511 1.00 19.17 1170 ALA B N 1
ATOM 3153 C CA . ALA B 1 170 ? 33.844 21.407 26.531 1.00 20.32 1170 ALA B CA 1
ATOM 3154 C C . ALA B 1 170 ? 34.378 20.873 27.863 1.00 21.64 1170 ALA B C 1
ATOM 3155 O O . ALA B 1 170 ? 34.023 21.379 28.926 1.00 22.85 1170 ALA B O 1
ATOM 3157 N N . SER B 1 171 ? 35.222 19.847 27.800 1.00 21.30 1171 SER B N 1
ATOM 3158 C CA . SER B 1 171 ? 35.765 19.231 29.008 1.00 21.59 1171 SER B CA 1
ATOM 3159 C C . SER B 1 171 ? 36.947 19.969 29.626 1.00 25.05 1171 SER B C 1
ATOM 3160 O O . SER B 1 171 ? 37.189 19.863 30.831 1.00 24.33 1171 SER B O 1
ATOM 3163 N N . GLY B 1 172 ? 37.683 20.713 28.807 1.00 26.56 1172 GLY B N 1
ATOM 3164 C CA . GLY B 1 172 ? 38.841 21.419 29.320 1.00 28.64 1172 GLY B CA 1
ATOM 3165 C C . GLY B 1 172 ? 39.987 20.437 29.471 1.00 30.58 1172 GLY B C 1
ATOM 3166 O O . GLY B 1 172 ? 40.991 20.721 30.127 1.00 31.16 1172 GLY B O 1
ATOM 3167 N N . LYS B 1 173 ? 39.825 19.271 28.855 1.00 30.90 1173 LYS B N 1
ATOM 3168 C CA . LYS B 1 173 ? 40.830 18.213 28.888 1.00 31.73 1173 LYS B CA 1
ATOM 3169 C C . LYS B 1 173 ? 41.254 17.896 27.456 1.00 32.20 1173 LYS B C 1
ATOM 3170 O O . LYS B 1 173 ? 40.495 18.124 26.508 1.00 32.56 1173 LYS B O 1
ATOM 3176 N N . ASP B 1 174 ? 42.466 17.376 27.298 1.00 32.75 1174 ASP B N 1
ATOM 3177 C CA . ASP B 1 174 ? 42.958 16.989 25.980 1.00 33.52 1174 ASP B CA 1
ATOM 3178 C C . ASP B 1 174 ? 42.489 15.544 25.830 1.00 32.12 1174 ASP B C 1
ATOM 3179 O O . ASP B 1 174 ? 43.229 14.597 26.085 1.00 33.58 1174 ASP B O 1
ATOM 3184 N N . VAL B 1 175 ? 41.232 15.404 25.429 1.00 30.95 1175 VAL B N 1
ATOM 3185 C CA . VAL B 1 175 ? 40.571 14.113 25.267 1.00 27.98 1175 VAL B CA 1
ATOM 3186 C C . VAL B 1 175 ? 41.387 13.003 24.602 1.00 26.09 1175 VAL B C 1
ATOM 3187 O O . VAL B 1 175 ? 42.156 13.250 23.663 1.00 25.51 1175 VAL B O 1
ATOM 3191 N N . LYS B 1 176 ? 41.225 11.782 25.114 1.00 24.43 1176 LYS B 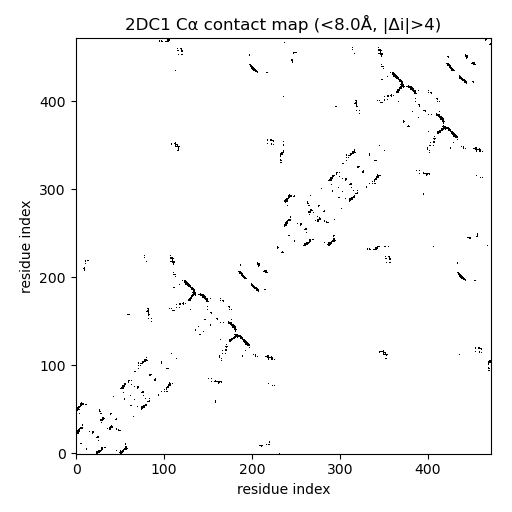N 1
ATOM 3192 C CA . LYS B 1 176 ? 41.891 10.610 24.548 1.00 25.54 1176 LYS B CA 1
ATOM 3193 C C . LYS B 1 176 ? 41.064 10.244 23.324 1.00 24.68 1176 LYS B C 1
ATOM 3194 O O . LYS B 1 176 ? 39.841 10.219 23.393 1.00 24.58 1176 LYS B O 1
ATOM 3200 N N . VAL B 1 177 ? 41.730 9.952 22.212 1.00 24.66 1177 VAL B N 1
ATOM 3201 C CA . VAL B 1 177 ? 41.030 9.617 20.981 1.00 24.39 1177 VAL B CA 1
ATOM 3202 C C . VAL B 1 177 ? 41.472 8.308 20.345 1.00 25.53 1177 VAL B C 1
ATOM 3203 O O . VAL B 1 177 ? 42.660 7.994 20.305 1.00 26.25 1177 VAL B O 1
ATOM 3207 N N . ARG B 1 178 ? 40.504 7.546 19.848 1.00 24.45 1178 ARG B N 1
ATOM 3208 C CA . ARG B 1 178 ? 40.804 6.310 19.154 1.00 25.52 1178 ARG B CA 1
ATOM 3209 C C . ARG B 1 178 ? 39.936 6.283 17.893 1.00 24.92 1178 ARG B C 1
ATOM 3210 O O . ARG B 1 178 ? 38.711 6.371 17.966 1.00 22.37 1178 ARG B O 1
ATOM 3218 N N . LEU B 1 179 ? 40.592 6.207 16.738 1.00 21.81 1179 LEU B N 1
ATOM 3219 C CA . LEU B 1 179 ? 39.915 6.193 15.440 1.00 22.50 1179 LEU B CA 1
ATOM 3220 C C . LEU B 1 179 ? 40.059 4.830 14.765 1.00 24.06 1179 LEU B C 1
ATOM 3221 O O . LEU B 1 179 ? 41.166 4.299 14.641 1.00 23.25 1179 LEU B O 1
ATOM 3226 N N . VAL B 1 180 ? 38.942 4.278 14.306 1.00 24.65 1180 VAL B N 1
ATOM 3227 C CA . VAL B 1 180 ? 38.963 2.984 13.651 1.00 24.23 1180 VAL B CA 1
ATOM 3228 C C . VAL B 1 180 ? 38.248 3.054 12.301 1.00 25.40 1180 VAL B C 1
ATOM 3229 O O . VAL B 1 180 ? 37.195 3.683 12.182 1.00 24.02 1180 VAL B O 1
ATOM 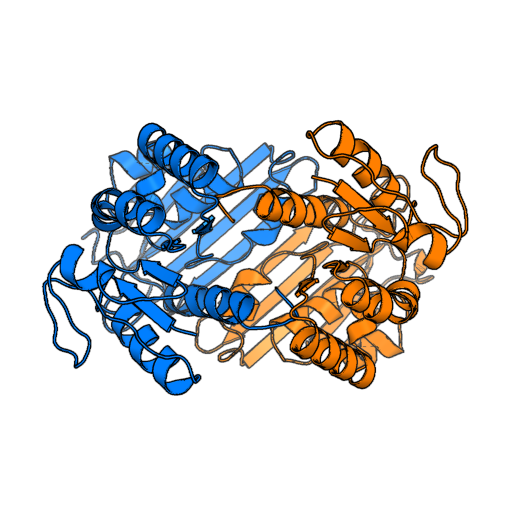3233 N N . ALA B 1 181 ? 38.851 2.435 11.287 1.00 23.83 1181 ALA B N 1
ATOM 3234 C CA . ALA B 1 181 ? 38.280 2.393 9.945 1.00 26.28 1181 ALA B CA 1
ATOM 3235 C C . ALA B 1 181 ? 37.620 1.034 9.788 1.00 28.36 1181 ALA B C 1
ATOM 3236 O O . ALA B 1 181 ? 38.276 0.000 9.929 1.00 29.98 1181 ALA B O 1
ATOM 3238 N N . ASP B 1 182 ? 36.324 1.040 9.504 1.00 30.87 1182 ASP B N 1
ATOM 3239 C CA . ASP B 1 182 ? 35.564 -0.192 9.346 1.00 34.64 1182 ASP B CA 1
ATOM 3240 C C . ASP B 1 182 ? 34.739 -0.175 8.072 1.00 34.67 1182 ASP B C 1
ATOM 3241 O O . ASP B 1 182 ? 34.753 0.795 7.323 1.00 33.26 1182 ASP B O 1
ATOM 3246 N N . GLU B 1 183 ? 34.011 -1.260 7.842 1.00 37.46 1183 GLU B N 1
ATOM 3247 C CA . GLU B 1 183 ? 33.160 -1.377 6.670 1.00 40.17 1183 GLU B CA 1
ATOM 3248 C C . GLU B 1 183 ? 31.857 -0.605 6.871 1.00 40.50 1183 GLU B C 1
ATOM 3249 O O . GLU B 1 183 ? 31.033 -0.512 5.963 1.00 43.51 1183 GLU B O 1
ATOM 3255 N N . VAL B 1 184 ? 31.685 -0.042 8.062 1.00 40.23 1184 VAL B N 1
ATOM 3256 C CA . VAL B 1 184 ? 30.487 0.724 8.390 1.00 38.79 1184 VAL B CA 1
ATOM 3257 C C . VAL B 1 184 ? 30.262 1.869 7.398 1.00 37.22 1184 VAL B C 1
ATOM 3258 O O . VAL B 1 184 ? 31.213 2.441 6.873 1.00 35.78 1184 VAL B O 1
ATOM 3262 N N . GLU B 1 185 ? 29.002 2.209 7.152 1.00 36.11 1185 GLU B N 1
ATOM 3263 C CA . GLU B 1 185 ? 28.679 3.270 6.205 1.00 36.24 1185 GLU B CA 1
ATOM 3264 C C . GLU B 1 185 ? 28.286 4.607 6.833 1.00 35.32 1185 GLU B C 1
ATOM 3265 O O . GLU B 1 185 ? 27.691 5.456 6.169 1.00 35.61 1185 GLU B O 1
ATOM 3271 N N . GLU B 1 186 ? 28.604 4.793 8.107 1.00 31.98 1186 GLU B N 1
ATOM 3272 C CA . GLU B 1 186 ? 28.296 6.049 8.783 1.00 29.43 1186 GLU B CA 1
ATOM 3273 C C . GLU B 1 186 ? 29.287 6.280 9.911 1.00 27.93 1186 GLU B C 1
ATOM 3274 O O . GLU B 1 186 ? 29.966 5.352 10.336 1.00 25.78 1186 GLU B O 1
ATOM 3280 N N . ASN B 1 187 ? 29.382 7.518 10.386 1.00 26.10 1187 ASN B N 1
ATOM 3281 C CA . ASN B 1 187 ? 30.311 7.821 11.464 1.00 23.64 1187 ASN B CA 1
ATOM 3282 C C . ASN B 1 187 ? 29.668 7.502 12.809 1.00 23.15 1187 ASN B C 1
ATOM 3283 O O . ASN B 1 187 ? 28.624 8.049 13.149 1.00 21.64 1187 ASN B O 1
ATOM 3288 N N . ILE B 1 188 ? 30.288 6.606 13.565 1.00 20.77 1188 ILE B N 1
ATOM 3289 C CA . ILE B 1 188 ? 29.774 6.239 14.874 1.00 17.91 1188 ILE B CA 1
ATOM 3290 C C . ILE B 1 188 ? 30.732 6.830 15.912 1.00 18.95 1188 ILE B C 1
ATOM 3291 O O . ILE B 1 188 ? 31.926 6.572 15.866 1.00 18.21 1188 ILE B O 1
ATOM 3296 N N . HIS B 1 189 ? 30.208 7.647 16.819 1.00 17.56 1189 HIS B N 1
ATOM 3297 C CA . HIS B 1 189 ? 31.030 8.263 17.853 1.00 19.33 1189 HIS B CA 1
ATOM 3298 C C . HIS B 1 189 ? 30.590 7.746 19.215 1.00 20.75 1189 HIS B C 1
ATOM 3299 O O . HIS B 1 189 ? 29.402 7.724 19.513 1.00 19.07 1189 HIS B O 1
ATOM 3306 N N . GLU B 1 190 ? 31.550 7.326 20.030 1.00 20.17 1190 GLU B N 1
ATOM 3307 C CA . GLU B 1 190 ? 31.267 6.826 21.368 1.00 21.76 1190 GLU B CA 1
ATOM 3308 C C . GLU B 1 190 ? 32.080 7.677 22.328 1.00 21.32 1190 GLU B C 1
ATOM 3309 O O . GLU B 1 190 ? 33.271 7.875 22.122 1.00 18.21 1190 GLU B O 1
ATOM 3315 N N . ILE B 1 191 ? 31.438 8.178 23.373 1.00 18.39 1191 ILE B N 1
ATOM 3316 C CA . ILE B 1 191 ? 32.128 9.012 24.339 1.00 20.48 1191 ILE B CA 1
ATOM 3317 C C . ILE B 1 191 ? 31.979 8.416 25.726 1.00 21.47 1191 ILE B C 1
ATOM 3318 O O . ILE B 1 191 ? 30.878 8.056 26.142 1.00 21.29 1191 ILE B O 1
ATOM 3323 N N . LEU B 1 192 ? 33.098 8.291 26.429 1.00 21.67 1192 LEU B N 1
ATOM 3324 C CA . LEU B 1 192 ? 33.103 7.761 27.787 1.00 22.72 1192 LEU B CA 1
ATOM 3325 C C . LEU B 1 192 ? 33.600 8.892 28.672 1.00 21.20 1192 LEU B C 1
ATOM 3326 O O . LEU B 1 192 ? 34.623 9.494 28.364 1.00 22.60 1192 LEU B O 1
ATOM 3331 N N . VAL B 1 193 ? 32.877 9.187 29.751 1.00 20.72 1193 VAL B N 1
ATOM 3332 C CA . VAL B 1 193 ? 33.275 10.264 30.658 1.00 23.62 1193 VAL B CA 1
ATOM 3333 C C . VAL B 1 193 ? 33.096 9.825 32.113 1.00 22.91 1193 VAL B C 1
ATOM 3334 O O . VAL B 1 193 ? 32.052 9.312 32.492 1.00 23.13 1193 VAL B O 1
ATOM 3338 N N . ARG B 1 194 ? 34.120 10.039 32.929 1.00 24.04 1194 ARG B N 1
ATOM 3339 C CA . ARG B 1 194 ? 34.053 9.630 34.324 1.00 24.58 1194 ARG B CA 1
ATOM 3340 C C . ARG B 1 194 ? 34.671 10.688 35.225 1.00 24.37 1194 ARG B C 1
ATOM 3341 O O . ARG B 1 194 ? 35.667 11.311 34.866 1.00 21.51 1194 ARG B O 1
ATOM 3349 N N . GLY B 1 195 ? 34.064 10.892 36.389 1.00 22.96 1195 GLY B N 1
ATOM 3350 C CA . GLY B 1 195 ? 34.560 11.881 37.328 1.00 25.06 1195 GLY B CA 1
ATOM 3351 C C . GLY B 1 195 ? 33.758 11.879 38.617 1.00 25.03 1195 GLY B C 1
ATOM 3352 O O . GLY B 1 195 ? 32.912 11.013 38.822 1.00 24.70 1195 GLY B O 1
ATOM 3353 N N . GLU B 1 196 ? 34.014 12.854 39.484 1.00 26.38 1196 GLU B N 1
ATOM 3354 C CA . GLU B 1 196 ? 33.311 12.931 40.758 1.00 26.75 1196 GLU B CA 1
ATOM 3355 C C . GLU B 1 196 ? 31.793 13.049 40.622 1.00 26.41 1196 GLU B C 1
ATOM 3356 O O . GLU B 1 196 ? 31.061 12.728 41.554 1.00 26.61 1196 GLU B O 1
ATOM 3362 N N . PHE B 1 197 ? 31.321 13.504 39.466 1.00 25.07 1197 PHE B N 1
ATOM 3363 C CA . PHE B 1 197 ? 29.883 13.644 39.231 1.00 24.40 1197 PHE B CA 1
ATOM 3364 C C . PHE B 1 197 ? 29.257 12.270 38.972 1.00 24.09 1197 PHE B C 1
ATOM 3365 O O . PHE B 1 197 ? 28.059 12.069 39.160 1.00 24.10 1197 PHE B O 1
ATOM 3373 N N . GLY B 1 198 ? 30.078 11.328 38.529 1.00 21.08 1198 GLY B N 1
ATOM 3374 C CA . GLY B 1 198 ? 29.579 10.001 38.226 1.00 21.40 1198 GLY B CA 1
ATOM 3375 C C . GLY B 1 198 ? 30.148 9.533 36.904 1.00 21.52 1198 GLY B C 1
ATOM 3376 O O . GLY B 1 198 ? 31.339 9.718 36.646 1.00 21.32 1198 GLY B O 1
ATOM 3377 N N . GLU B 1 199 ? 29.307 8.947 36.054 1.00 19.32 1199 GLU B N 1
ATOM 3378 C CA . GLU B 1 199 ? 29.769 8.456 34.762 1.00 20.93 1199 GLU B CA 1
ATOM 3379 C C . GLU B 1 199 ? 28.736 8.728 33.678 1.00 22.29 1199 GLU B C 1
ATOM 3380 O O . GLU B 1 199 ? 27.536 8.833 33.956 1.00 20.40 1199 GLU B O 1
ATOM 3386 N N . MET B 1 200 ? 29.205 8.837 32.441 1.00 19.98 1200 MET B N 1
ATOM 3387 C CA . MET B 1 200 ? 28.305 9.052 31.315 1.00 20.22 1200 MET B CA 1
ATOM 3388 C C . MET B 1 200 ? 28.835 8.372 30.056 1.00 20.75 1200 MET B C 1
ATOM 3389 O O . MET B 1 200 ? 30.027 8.423 29.767 1.00 18.81 1200 MET B O 1
ATOM 3394 N N . GLU B 1 201 ? 27.948 7.705 29.328 1.00 18.69 1201 GLU B N 1
ATOM 3395 C CA . GLU B 1 201 ? 28.336 7.061 28.082 1.00 18.33 1201 GLU B CA 1
ATOM 3396 C C . GLU B 1 201 ? 27.393 7.556 26.995 1.00 19.13 1201 GLU B C 1
ATOM 3397 O O . GLU B 1 201 ? 26.185 7.593 27.191 1.00 18.36 1201 GLU B O 1
ATOM 3403 N N . ILE B 1 202 ? 27.958 7.976 25.868 1.00 17.22 1202 ILE B N 1
ATOM 3404 C CA . ILE B 1 202 ? 27.159 8.450 24.752 1.00 18.90 1202 ILE B CA 1
ATOM 3405 C C . ILE B 1 202 ? 27.608 7.747 23.487 1.00 18.92 1202 ILE B C 1
ATOM 3406 O O . ILE B 1 202 ? 28.796 7.623 23.220 1.00 21.06 1202 ILE B O 1
ATOM 3411 N N . ARG B 1 203 ? 26.645 7.277 22.710 1.00 19.99 1203 ARG B N 1
ATOM 3412 C CA . ARG B 1 203 ? 26.958 6.590 21.475 1.00 19.24 1203 ARG B CA 1
ATOM 3413 C C . ARG B 1 203 ? 26.024 7.159 20.429 1.00 19.88 1203 ARG B C 1
ATOM 3414 O O . ARG B 1 203 ? 24.820 7.209 20.642 1.00 18.49 1203 ARG B O 1
ATOM 3422 N N . VAL B 1 204 ? 26.585 7.621 19.321 1.00 17.10 1204 VAL B N 1
ATOM 3423 C CA . VAL B 1 204 ? 25.777 8.172 18.246 1.00 16.84 1204 VAL B CA 1
ATOM 3424 C C . VAL B 1 204 ? 26.132 7.489 16.935 1.00 17.24 1204 VAL B C 1
ATOM 3425 O O . VAL B 1 204 ? 27.291 7.505 16.522 1.00 18.52 1204 VAL B O 1
ATOM 3429 N N . ARG B 1 205 ? 25.130 6.881 16.302 1.00 18.13 1205 ARG B N 1
ATOM 3430 C CA . ARG B 1 205 ? 25.300 6.214 15.015 1.00 21.04 1205 ARG B CA 1
ATOM 3431 C C . ARG B 1 205 ? 24.622 7.174 14.047 1.00 20.76 1205 ARG B C 1
ATOM 3432 O O . ARG B 1 205 ? 23.398 7.254 13.988 1.00 19.72 1205 ARG B O 1
ATOM 3440 N N . ASN B 1 206 ? 25.433 7.901 13.291 1.00 19.18 1206 ASN B N 1
ATOM 3441 C CA . ASN B 1 206 ? 24.928 8.901 12.378 1.00 22.25 1206 ASN B CA 1
ATOM 3442 C C . ASN B 1 206 ? 24.529 8.368 11.016 1.00 22.49 1206 ASN B C 1
ATOM 3443 O O . ASN B 1 206 ? 24.580 7.170 10.759 1.00 24.67 1206 ASN B O 1
ATOM 3448 N N . ARG B 1 207 ? 24.092 9.283 10.164 1.00 24.10 1207 ARG B N 1
ATOM 3449 C CA . ARG B 1 207 ? 23.706 8.971 8.796 1.00 27.08 1207 ARG B CA 1
ATOM 3450 C C . ARG B 1 207 ? 24.438 10.010 7.974 1.00 24.91 1207 ARG B C 1
ATOM 3451 O O . ARG B 1 207 ? 24.310 11.214 8.220 1.00 23.54 1207 ARG B O 1
ATOM 3459 N N . PRO B 1 208 ? 25.242 9.564 7.003 1.00 25.24 1208 PRO B N 1
ATOM 3460 C CA . PRO B 1 208 ? 25.994 10.500 6.167 1.00 24.02 1208 PRO B CA 1
ATOM 3461 C C . PRO B 1 208 ? 25.116 11.350 5.250 1.00 23.87 1208 PRO B C 1
ATOM 3462 O O . PRO B 1 208 ? 24.071 10.895 4.775 1.00 23.41 1208 PRO B O 1
ATOM 3466 N N . MET B 1 209 ? 25.538 12.592 5.020 1.00 23.35 1209 MET B N 1
ATOM 3467 C CA . MET B 1 209 ? 24.804 13.491 4.136 1.00 22.05 1209 MET B CA 1
ATOM 3468 C C . MET B 1 209 ? 25.162 13.118 2.709 1.00 24.36 1209 MET B C 1
ATOM 3469 O O . MET B 1 209 ? 26.306 12.778 2.407 1.00 24.48 1209 MET B O 1
ATOM 3474 N N . ARG B 1 210 ? 24.167 13.175 1.836 1.00 26.20 1210 ARG B N 1
ATOM 3475 C CA . ARG B 1 210 ? 24.354 12.816 0.446 1.00 27.70 1210 ARG B CA 1
ATOM 3476 C C . ARG B 1 210 ? 25.368 13.698 -0.264 1.00 27.84 1210 ARG B C 1
ATOM 3477 O O . ARG B 1 210 ? 26.177 13.203 -1.047 1.00 26.86 1210 ARG B O 1
ATOM 3485 N N . GLU B 1 211 ? 25.325 15.000 0.011 1.00 27.65 1211 GLU B N 1
ATOM 3486 C CA . GLU B 1 211 ? 26.231 15.956 -0.617 1.00 29.34 1211 GLU B CA 1
ATOM 3487 C C . GLU B 1 211 ? 27.679 15.794 -0.158 1.00 29.57 1211 GLU B C 1
ATOM 3488 O O . GLU B 1 211 ? 28.605 16.224 -0.845 1.00 29.72 1211 GLU B O 1
ATOM 3494 N N . ASN B 1 212 ? 27.869 15.190 1.012 1.00 27.27 1212 ASN B N 1
ATOM 3495 C CA . ASN B 1 212 ? 29.206 14.961 1.552 1.00 26.22 1212 ASN B CA 1
ATOM 3496 C C . ASN B 1 212 ? 29.169 13.799 2.541 1.00 24.39 1212 ASN B C 1
ATOM 3497 O O . ASN B 1 212 ? 28.862 13.988 3.718 1.00 24.53 1212 ASN B O 1
ATOM 3502 N N . PRO B 1 213 ? 29.474 12.579 2.065 1.00 25.04 1213 PRO B N 1
ATOM 3503 C CA . PRO B 1 213 ? 29.489 11.346 2.860 1.00 26.39 1213 PRO B CA 1
ATOM 3504 C C . PRO B 1 213 ? 30.342 11.401 4.120 1.00 25.43 1213 PRO B C 1
ATOM 3505 O O . PRO B 1 213 ? 30.144 10.608 5.039 1.00 25.82 1213 PRO B O 1
ATOM 3509 N N . LYS B 1 214 ? 31.294 12.323 4.172 1.00 22.46 1214 LYS B N 1
ATOM 3510 C CA . LYS B 1 214 ? 32.138 12.407 5.354 1.00 24.02 1214 LYS B CA 1
ATOM 3511 C C . LYS B 1 214 ? 31.462 13.158 6.493 1.00 23.02 1214 LYS B C 1
ATOM 3512 O O . LYS B 1 214 ? 31.915 13.100 7.632 1.00 23.24 1214 LYS B O 1
ATOM 3518 N N . THR B 1 215 ? 30.366 13.843 6.183 1.00 21.96 1215 THR B N 1
ATOM 3519 C CA . THR B 1 215 ? 29.643 14.618 7.186 1.00 22.45 1215 THR B CA 1
ATOM 3520 C C . THR B 1 215 ? 28.363 13.956 7.672 1.00 21.30 1215 THR B C 1
ATOM 3521 O O . THR B 1 215 ? 27.578 13.424 6.882 1.00 21.98 1215 THR B O 1
ATOM 3525 N N . SER B 1 216 ? 28.156 14.000 8.984 1.00 21.22 1216 SER B N 1
ATOM 3526 C CA . SER B 1 216 ? 26.967 13.425 9.598 1.00 19.04 1216 SER B CA 1
ATOM 3527 C C . SER B 1 216 ? 25.792 14.389 9.508 1.00 19.57 1216 SER B C 1
ATOM 3528 O O . SER B 1 216 ? 25.925 15.576 9.797 1.00 17.63 1216 SER B O 1
ATOM 3531 N N . TYR B 1 217 ? 24.641 13.867 9.105 1.00 19.71 1217 TYR B N 1
ATOM 3532 C CA . TYR B 1 217 ? 23.429 14.668 8.994 1.00 20.17 1217 TYR B CA 1
ATOM 3533 C C . TYR B 1 217 ? 23.185 15.451 10.296 1.00 18.69 1217 TYR B C 1
ATOM 3534 O O . TYR B 1 217 ? 22.761 16.607 10.262 1.00 17.64 1217 TYR B O 1
ATOM 3543 N N . LEU B 1 218 ? 23.457 14.821 11.437 1.00 18.16 1218 LEU B N 1
ATOM 3544 C CA . LEU B 1 218 ? 23.241 15.471 12.733 1.00 18.05 1218 LEU B CA 1
ATOM 3545 C C . LEU B 1 218 ? 24.025 16.778 12.851 1.00 16.93 1218 LEU B C 1
ATOM 3546 O O . LEU B 1 218 ? 23.553 17.736 13.457 1.00 15.95 1218 LEU B O 1
ATOM 3551 N N . ALA B 1 219 ? 25.217 16.823 12.263 1.00 17.52 1219 ALA B N 1
ATOM 3552 C CA . ALA B 1 219 ? 26.031 18.033 12.329 1.00 15.56 1219 ALA B CA 1
ATOM 3553 C C . ALA B 1 219 ? 25.277 19.210 11.719 1.00 15.29 1219 ALA B C 1
ATOM 3554 O O . ALA B 1 219 ? 25.334 20.321 12.235 1.00 15.31 1219 ALA B O 1
ATOM 3556 N N . ALA B 1 220 ? 24.565 18.975 10.619 1.00 13.57 1220 ALA B N 1
ATOM 3557 C CA . ALA B 1 220 ? 23.818 20.062 9.994 1.00 14.22 1220 ALA B CA 1
ATOM 3558 C C . ALA B 1 220 ? 22.708 20.484 10.952 1.00 13.32 1220 ALA B C 1
ATOM 3559 O O . ALA B 1 220 ? 22.505 21.669 11.217 1.00 14.30 1220 ALA B O 1
ATOM 3561 N N . LEU B 1 221 ? 21.998 19.493 11.474 1.00 14.94 1221 LEU B N 1
ATOM 3562 C CA . LEU B 1 221 ? 20.915 19.756 12.410 1.00 14.54 1221 LEU B CA 1
ATOM 3563 C C . LEU B 1 221 ? 21.405 20.499 13.660 1.00 15.93 1221 LEU B C 1
ATOM 3564 O O . LEU B 1 221 ? 20.696 21.357 14.190 1.00 16.27 1221 LEU B O 1
ATOM 3569 N N . SER B 1 222 ? 22.625 20.208 14.115 1.00 15.63 1222 SER B N 1
ATOM 3570 C CA . SER B 1 222 ? 23.144 20.858 15.322 1.00 18.15 1222 SER B CA 1
ATOM 3571 C C . SER B 1 222 ? 23.116 22.387 15.210 1.00 17.77 1222 SER B C 1
ATOM 3572 O O . SER B 1 222 ? 23.012 23.078 16.218 1.00 18.78 1222 SER B O 1
ATOM 3575 N N . VAL B 1 223 ? 23.199 22.911 13.989 1.00 19.05 1223 VAL B N 1
ATOM 3576 C CA . VAL B 1 223 ? 23.154 24.360 13.804 1.00 18.09 1223 VAL B CA 1
ATOM 3577 C C . VAL B 1 223 ? 21.729 24.893 13.979 1.00 18.28 1223 VAL B C 1
ATOM 3578 O O . VAL B 1 223 ? 21.538 26.019 14.444 1.00 18.12 1223 VAL B O 1
ATOM 3582 N N . THR B 1 224 ? 20.734 24.090 13.609 1.00 16.97 1224 THR B N 1
ATOM 3583 C CA . THR B 1 224 ? 19.352 24.530 13.738 1.00 19.24 1224 THR B CA 1
ATOM 3584 C C . THR B 1 224 ? 18.955 24.680 15.199 1.00 19.20 1224 THR B C 1
ATOM 3585 O O . THR B 1 224 ? 18.055 25.454 15.522 1.00 21.49 1224 THR B O 1
ATOM 3589 N N . ARG B 1 225 ? 19.624 23.951 16.087 1.00 18.19 1225 ARG B N 1
ATOM 3590 C CA . ARG B 1 225 ? 19.323 24.057 17.516 1.00 20.66 1225 ARG B CA 1
ATOM 3591 C C . ARG B 1 225 ? 19.725 25.435 18.015 1.00 19.31 1225 ARG B C 1
ATOM 3592 O O . ARG B 1 225 ? 18.993 26.081 18.768 1.00 19.95 1225 ARG B O 1
ATOM 3600 N N . ILE B 1 226 ? 20.904 25.880 17.600 1.00 18.73 1226 ILE B N 1
ATOM 3601 C CA . ILE B 1 226 ? 21.395 27.177 18.028 1.00 19.30 1226 ILE B CA 1
ATOM 3602 C C . ILE B 1 226 ? 20.568 28.309 17.429 1.00 19.63 1226 ILE B C 1
ATOM 3603 O O . ILE B 1 226 ? 20.244 29.271 18.124 1.00 20.73 1226 ILE B O 1
ATOM 3608 N N . LEU B 1 227 ? 20.220 28.196 16.151 1.00 19.98 1227 LEU B N 1
ATOM 3609 C CA . LEU B 1 227 ? 19.412 29.226 15.506 1.00 19.90 1227 LEU B CA 1
ATOM 3610 C C . LEU B 1 227 ? 18.047 29.329 16.189 1.00 19.79 1227 LEU B C 1
ATOM 3611 O O . LEU B 1 227 ? 17.589 30.432 16.508 1.00 20.18 1227 LEU B O 1
ATOM 3616 N N . ARG B 1 228 ? 17.400 28.189 16.420 1.00 18.52 1228 ARG B N 1
ATOM 3617 C CA . ARG B 1 228 ? 16.096 28.184 17.079 1.00 21.52 1228 ARG B CA 1
ATOM 3618 C C . ARG B 1 228 ? 16.177 28.806 18.473 1.00 21.12 1228 ARG B C 1
ATOM 3619 O O . ARG B 1 228 ? 15.323 29.610 18.847 1.00 22.91 1228 ARG B O 1
ATOM 3627 N N . ASN B 1 229 ? 17.213 28.451 19.230 1.00 21.40 1229 ASN B N 1
ATOM 3628 C CA . ASN B 1 229 ? 17.405 28.992 20.577 1.00 22.40 1229 ASN B CA 1
ATOM 3629 C C . ASN B 1 229 ? 17.556 30.513 20.542 1.00 25.93 1229 ASN B C 1
ATOM 3630 O O . ASN B 1 229 ? 16.986 31.222 21.375 1.00 27.58 1229 ASN B O 1
ATOM 3635 N N . LEU B 1 230 ? 18.331 31.009 19.581 1.00 24.85 1230 LEU B N 1
ATOM 3636 C CA . LEU B 1 230 ? 18.545 32.447 19.434 1.00 26.92 1230 LEU B CA 1
ATOM 3637 C C . LEU B 1 230 ? 17.238 33.182 19.182 1.00 28.44 1230 LEU B C 1
ATOM 3638 O O . LEU B 1 230 ? 17.011 34.269 19.705 1.00 29.18 1230 LEU B O 1
ATOM 3643 N N . LYS B 1 231 ? 16.378 32.568 18.381 1.00 31.38 1231 LYS B N 1
ATOM 3644 C CA . LYS B 1 231 ? 15.095 33.155 18.013 1.00 33.95 1231 LYS B CA 1
ATOM 3645 C C . LYS B 1 231 ? 13.982 32.959 19.045 1.00 33.94 1231 LYS B C 1
ATOM 3646 O O . LYS B 1 231 ? 13.032 33.737 19.087 1.00 35.69 1231 LYS B O 1
ATOM 3652 N N . GLU B 1 232 ? 14.106 31.926 19.873 1.00 33.12 1232 GLU B N 1
ATOM 3653 C CA . GLU B 1 232 ? 13.088 31.601 20.876 1.00 32.26 1232 GLU B CA 1
ATOM 3654 C C . GLU B 1 232 ? 13.335 32.130 22.285 1.00 31.88 1232 GLU B C 1
ATOM 3655 O O . GLU B 1 232 ? 14.476 32.312 22.708 1.00 28.21 1232 GLU B O 1
ATOM 3661 N N . GLY B 1 233 ? 12.244 32.363 23.012 1.00 32.59 1233 GLY B N 1
ATOM 3662 C CA . GLY B 1 233 ? 12.359 32.830 24.380 1.00 32.18 1233 GLY B CA 1
ATOM 3663 C C . GLY B 1 233 ? 12.803 31.660 25.242 1.00 32.23 1233 GLY B C 1
ATOM 3664 O O . GLY B 1 233 ? 13.584 31.822 26.184 1.00 30.20 1233 GLY B O 1
ATOM 3665 N N . LEU B 1 234 ? 12.303 30.471 24.908 1.00 31.68 1234 LEU B N 1
ATOM 3666 C CA . LEU B 1 234 ? 12.647 29.250 25.635 1.00 30.04 1234 LEU B CA 1
ATOM 3667 C C . LEU B 1 234 ? 13.902 28.637 25.014 1.00 29.78 1234 LEU B C 1
ATOM 3668 O O . LEU B 1 234 ? 13.893 28.249 23.844 1.00 30.41 1234 LEU B O 1
ATOM 3673 N N . VAL B 1 235 ? 14.970 28.551 25.805 1.00 26.14 1235 VAL B N 1
ATOM 3674 C CA . VAL B 1 235 ? 16.255 28.022 25.343 1.00 24.70 1235 VAL B CA 1
ATOM 3675 C C . VAL B 1 235 ? 16.545 26.606 25.858 1.00 24.73 1235 VAL B C 1
ATOM 3676 O O . VAL B 1 235 ? 16.683 26.380 27.063 1.00 23.61 1235 VAL B O 1
ATOM 3680 N N . VAL B 1 236 ? 16.651 25.655 24.939 1.00 23.98 1236 VAL B N 1
ATOM 3681 C CA . VAL B 1 236 ? 16.913 24.269 25.307 1.00 25.75 1236 VAL B CA 1
ATOM 3682 C C . VAL B 1 236 ? 18.406 23.979 25.310 1.00 26.23 1236 VAL B C 1
ATOM 3683 O O . VAL B 1 236 ? 19.059 24.072 24.271 1.00 28.56 1236 VAL B O 1
#

Secondary structure (DSSP, 8-state):
-EEEEE--SHHHHHHHHHHHHTT-EEEEEE-SS---TTEESSHHHHTTS--SEEEE-S-HHHHHHHHHHHHHTT-EEEES-GGGGGSHHHHHHHHHHHHHH---EEE--TT-S-HHHHHHTGGGEEEEEEEEEEEGGGTTS-EEEEEEEHHHHHHHSTT--HHHHHHHHHHSS--EEEEEEES-SSEEEEEEEEETTEEEEEEEEEPEETTEEEEEHHHHHHHHHHHHHHHSSEE-/-EEEEE--SHHHHHHHHHHHHTT-EEEEEE-SS---TTEESSHHHHTTS--SEEEE-S-HHHHHHHHHHHHHTT-EEEES-GGGGGSHHHHHHHHHHHHHHT--EEE--TT---HHHHHHTGGGEEEEEEEEEEESGGGTS-EEEEEEEHHHHHHHSTT--HHHHHHHHHHSS--EEEEEEES-SS-EEEEEEEETTEEEEEEEE--EETTEEEEEHHHHHHHHHHHHHHH-SEE-

CATH classification: 3.40.50.720 (+1 more: 3.30.360.10)

Organism: Archaeoglobus fulgidus (strain ATCC 49558 / DSM 4304 / JCM 9628 / NBRC 100126 / VC-16) (NCBI:txid224325)

GO terms:
  GO:0033735 L-aspartate dehydrogenase [NAD(P)+] activity (F, EXP)

Solvent-accessible surface area: 20120 Å² total; per-residue (Å²): 69,41,0,0,2,3,6,32,34,13,22,0,78,33,0,2,115,3,0,102,153,52,63,14,104,7,10,0,0,4,29,119,194,31,140,52,148,70,31,5,101,27,16,110,83,0,41,147,99,149,12,82,1,0,0,2,15,52,44,22,102,9,1,79,72,46,0,41,109,0,0,145,53,44,9,23,1,0,0,18,12,2,4,0,5,42,57,162,81,9,32,66,121,1,115,68,11,4,192,157,55,53,65,59,0,27,5,3,4,10,10,1,0,0,6,4,0,0,11,0,1,12,95,35,3,114,77,6,29,1,28,1,77,23,46,50,168,72,32,50,141,111,33,85,28,8,114,22,32,7,62,68,0,32,141,127,43,72,142,64,28,44,20,2,11,7,0,26,38,1,2,64,92,76,1,118,1,91,3,11,2,49,107,20,130,53,5,12,14,62,0,71,1,106,9,69,0,4,62,5,46,0,71,1,110,0,98,22,19,196,116,54,88,112,29,4,43,1,9,0,10,0,0,1,25,11,0,33,16,40,100,91,16,17,22,13,62,50,0,0,2,3,5,31,18,12,22,0,70,46,0,5,97,16,0,107,183,54,60,10,109,3,3,1,0,2,18,122,143,25,139,42,162,70,31,25,98,24,14,102,84,0,42,159,122,135,7,85,1,0,0,2,15,52,41,28,101,10,1,73,75,40,0,40,102,0,1,122,53,42,10,21,2,0,0,20,11,1,7,1,7,41,55,162,103,5,20,50,104,0,106,92,15,3,165,177,43,50,68,80,0,18,5,2,3,9,10,0,0,0,4,2,4,2,30,2,1,19,101,34,8,114,51,8,24,0,15,0,83,26,24,70,137,81,52,62,125,116,30,72,17,18,106,22,28,7,33,73,0,32,134,117,27,79,141,68,16,41,18,2,12,5,0,26,37,1,2,66,89,77,1,127,3,74,1,5,0,41,135,26,101,35,15,26,6,65,0,56,1,101,10,77,5,11,69,3,54,0,102,0,108,2,118,56,22,232,113,57,96,126,26,4,53,1,10,0,4,0,0,0,15,11,0,67,15,39,96,58,18,15,26,20

Radius of gyration: 21.93 Å; Cα contacts (8 Å, |Δi|>4): 1141; chains: 2; bounding box: 49×48×64 Å

Foldseek 3Di:
DEEEEEACFLLNVVVVVVQVVPVHHYQAYEDCDDDDPRYDDDPVVRLVTDGAAYEYDHWLVCCLVPLLVQLVSVHAYEYLNQLVCLPVVSVVVSVVSCVVSVHYYHYQLFQFDCLVVLLVCLVWWDAKAKEKEAACVVVVDFFWPDWAWLSVCCVVDPRDDSNQSSSCVSNVHRHIYIYGHDNDQWIWMWMWIQGPVGIDITIGTFHARPRDSRGGPVRSVSVVLVVVQVVDDDHD/DEEEEEACFLLNVVVCVVQVVPVHHYQAYEDCDDDDPRYDDDPVVRLVTDGAAYEYPHFLVCCLVCLLVQLVSVHAYEDLNLLVCLPVVSVVVSVVSCVVSVHYYHYQLFQWDCLVVLLVCLVWWDAKAKEKEAACVVVVDWFWDDWAWQSVVCVVDPRDDSNQSSSCVSNVHRHIYIYTHDNDQFMKMWMWIQGPVGIDITIGTFDARPRGSRGGPVRSVSVVLVVVQVVDPDHD

InterPro domains:
  IPR002811 Aspartate dehydrogenase [PF01958] (142-223)
  IPR005106 Aspartate/homoserine dehydrogenase, NAD-binding [PF03447] (7-107)
  IPR011182 L-aspartate dehydrogenase [PIRSF005227] (1-236)
  IPR020626 L-aspartate dehydrogenase, prokaryotic [MF_01265] (1-236)
  IPR022487 L-aspartate dehydrogenase, archaeal [TIGR03855] (24-236)
  IPR036291 NAD(P)-binding domain superfamily [SSF51735] (3-116)